Protein AF-0000000078217518 (afdb_homodimer)

Organism: Teladorsagia circumcincta (NCBI:txid45464)

Nearest PDB structures (foldseek):
  7doq-assembly2_D  TM=7.642E-01  e=2.774E-16  Legionella pneumophila
  5cdh-assembly1_B  TM=7.629E-01  e=3.971E-16  Legionella pneumophila
  5cdh-assembly3_E  TM=7.670E-01  e=1.236E-15  Legionella pneumophila
  3it3-assembly1_B  TM=7.556E-01  e=5.683E-16  Francisella tularensis subsp. holarctica LVS
  4arv-assembly2_B  TM=5.380E-01  e=5.133E-09  Yersinia kristensenii

Solvent-accessible surface area (backbone atoms only — not comparable to full-atom values): 31102 Å² total; per-residue (Å²): 128,84,74,72,66,41,81,60,36,36,37,38,41,28,22,26,28,39,51,30,31,82,86,29,65,92,43,71,69,46,38,63,72,37,63,49,34,65,48,24,50,36,72,68,8,47,49,46,14,30,50,48,9,41,53,49,16,60,68,38,24,74,75,58,78,34,68,46,75,56,39,69,55,31,47,47,41,37,26,20,64,50,58,32,17,31,22,20,42,42,31,14,50,22,44,33,34,49,55,44,96,86,66,40,72,43,50,58,50,58,44,30,37,55,66,96,71,29,59,48,38,36,52,49,70,75,37,65,71,53,43,51,50,52,30,53,74,70,67,48,83,65,93,76,72,50,70,67,55,53,50,52,51,51,49,52,52,51,28,59,74,68,65,53,81,58,58,43,79,89,36,54,79,42,37,60,33,48,49,54,36,45,74,71,68,43,91,68,62,80,76,65,36,73,69,25,48,53,54,30,50,51,50,52,29,50,48,45,26,59,68,11,17,29,80,98,42,61,34,70,78,44,19,43,50,21,24,39,49,34,53,50,48,53,54,50,51,48,54,33,46,76,66,64,64,51,69,66,49,34,37,39,35,36,17,22,42,53,37,24,52,51,17,44,32,45,75,70,73,44,42,80,80,69,29,44,98,69,66,41,68,51,68,44,36,69,48,70,44,35,32,31,37,42,97,89,42,76,50,78,82,126,84,73,72,65,42,80,60,36,36,39,38,41,27,22,26,30,40,51,30,31,81,86,30,64,91,45,71,68,47,38,62,73,35,64,51,33,64,48,25,50,34,72,67,6,46,50,46,15,31,51,48,9,42,52,49,16,59,68,37,24,74,74,58,77,35,67,46,75,57,37,69,56,31,48,46,40,36,27,19,64,49,56,31,16,30,20,19,43,41,30,14,50,22,45,32,35,49,53,43,95,88,66,39,71,44,49,58,50,57,44,29,36,54,66,94,73,29,60,50,38,36,52,51,71,74,38,64,71,52,44,51,50,52,31,53,74,70,68,48,81,63,92,74,70,49,69,66,55,52,50,52,52,50,50,50,52,52,28,60,75,68,64,53,81,60,60,44,80,91,36,53,79,43,37,61,32,50,49,55,35,44,74,72,70,44,90,68,63,82,76,64,37,72,69,24,47,53,53,32,50,50,51,52,27,50,48,45,26,57,67,11,17,28,79,97,42,60,33,70,78,43,19,43,50,22,23,40,48,34,53,49,49,53,52,50,51,47,54,32,46,77,66,64,65,53,67,67,49,36,37,39,36,38,19,22,42,52,39,25,53,50,15,43,30,46,75,69,71,40,39,78,81,66,30,46,96,67,64,41,69,50,66,43,36,67,48,70,43,36,31,32,36,42,97,88,41,76,48,79,83

Structure (mmCIF, N/CA/C/O backbone):
data_AF-0000000078217518-model_v1
#
loop_
_entity.id
_entity.type
_entity.pdbx_description
1 polymer 'acid phosphatase'
#
loop_
_atom_site.group_PDB
_atom_site.id
_atom_site.type_symbol
_atom_site.label_atom_id
_atom_site.label_alt_id
_atom_site.label_comp_id
_atom_site.label_asym_id
_atom_site.label_entity_id
_atom_site.label_seq_id
_atom_site.pdbx_PDB_ins_code
_atom_site.Cartn_x
_atom_site.Cartn_y
_atom_site.Cartn_z
_atom_site.occupancy
_atom_site.B_iso_or_equiv
_atom_site.auth_seq_id
_atom_site.auth_comp_id
_atom_site.auth_asym_id
_atom_site.auth_atom_id
_atom_site.pdbx_PDB_model_num
ATOM 1 N N . MET A 1 1 ? 42.969 12.906 -8.406 1 27.66 1 MET A N 1
ATOM 2 C CA . MET A 1 1 ? 42.375 11.57 -8.469 1 27.66 1 MET A CA 1
ATOM 3 C C . MET A 1 1 ? 40.906 11.609 -8.047 1 27.66 1 MET A C 1
ATOM 5 O O . MET A 1 1 ? 40.594 11.938 -6.902 1 27.66 1 MET A O 1
ATOM 9 N N . ASP A 1 2 ? 40.031 12.125 -8.75 1 40.97 2 ASP A N 1
ATOM 10 C CA . ASP A 1 2 ? 38.594 12.297 -8.531 1 40.97 2 ASP A CA 1
ATOM 11 C C . ASP A 1 2 ? 37.969 11.023 -7.957 1 40.97 2 ASP A C 1
ATOM 13 O O . ASP A 1 2 ? 37.938 9.984 -8.617 1 40.97 2 ASP A O 1
ATOM 17 N N . MET A 1 3 ? 38.25 10.656 -6.734 1 46.31 3 MET A N 1
ATOM 18 C CA . MET A 1 3 ? 37.906 9.422 -6.027 1 46.31 3 MET A CA 1
ATOM 19 C C . MET A 1 3 ? 36.469 9 -6.309 1 46.31 3 MET A C 1
ATOM 21 O O . MET A 1 3 ? 35.531 9.789 -6.137 1 46.31 3 MET A O 1
ATOM 25 N N . CYS A 1 4 ? 36.312 8.117 -7.262 1 56.12 4 CYS A N 1
ATOM 26 C CA . CYS A 1 4 ? 35.062 7.605 -7.828 1 56.12 4 CYS A CA 1
ATOM 27 C C . CYS A 1 4 ? 34.094 7.156 -6.73 1 56.12 4 CYS A C 1
ATOM 29 O O . CYS A 1 4 ? 34.375 6.168 -6.039 1 56.12 4 CYS A O 1
ATOM 31 N N . ARG A 1 5 ? 33.344 8.023 -6.043 1 75.06 5 ARG A N 1
ATOM 32 C CA . ARG A 1 5 ? 32.312 7.723 -5.039 1 75.06 5 ARG A CA 1
ATOM 33 C C . ARG A 1 5 ? 31.062 7.164 -5.688 1 75.06 5 ARG A C 1
ATOM 35 O O . ARG A 1 5 ? 30.656 7.621 -6.758 1 75.06 5 ARG A O 1
ATOM 42 N N . VAL A 1 6 ? 30.844 5.906 -5.266 1 79.88 6 VAL A N 1
ATOM 43 C CA . VAL A 1 6 ? 29.625 5.293 -5.789 1 79.88 6 VAL A CA 1
ATOM 44 C C . VAL A 1 6 ? 28.578 5.184 -4.684 1 79.88 6 VAL A C 1
ATOM 46 O O . VAL A 1 6 ? 28.891 4.777 -3.562 1 79.88 6 VAL A O 1
ATOM 49 N N . ALA A 1 7 ? 27.391 5.637 -4.996 1 84.25 7 ALA A N 1
ATOM 50 C CA . ALA A 1 7 ? 26.297 5.445 -4.055 1 84.25 7 ALA A CA 1
ATOM 51 C C . ALA A 1 7 ? 25.906 3.971 -3.955 1 84.25 7 ALA A C 1
ATOM 53 O O . ALA A 1 7 ? 25.812 3.279 -4.973 1 84.25 7 ALA A O 1
ATOM 54 N N . VAL A 1 8 ? 25.75 3.52 -2.717 1 86.38 8 VAL A N 1
ATOM 55 C CA . VAL A 1 8 ? 25.453 2.1 -2.553 1 86.38 8 VAL A CA 1
ATOM 56 C C . VAL A 1 8 ? 24.047 1.929 -1.998 1 86.38 8 VAL A C 1
ATOM 58 O O . VAL A 1 8 ? 23.359 0.945 -2.303 1 86.38 8 VAL A O 1
ATOM 61 N N . LEU A 1 9 ? 23.656 2.834 -1.181 1 92.06 9 LEU A N 1
ATOM 62 C CA . LEU A 1 9 ? 22.359 2.75 -0.507 1 92.06 9 LEU A CA 1
ATOM 63 C C . LEU A 1 9 ? 21.828 4.141 -0.17 1 92.06 9 LEU A C 1
ATOM 65 O O . LEU A 1 9 ? 22.594 5.008 0.274 1 92.06 9 LEU A O 1
ATOM 69 N N . THR A 1 10 ? 20.625 4.336 -0.469 1 94.44 10 THR A N 1
ATOM 70 C CA . THR A 1 10 ? 20.031 5.633 -0.173 1 94.44 10 THR A CA 1
ATOM 71 C C . THR A 1 10 ? 18.688 5.465 0.556 1 94.44 10 THR A C 1
ATOM 73 O O . THR A 1 10 ? 17.938 4.527 0.28 1 94.44 10 THR A O 1
ATOM 76 N N . TYR A 1 11 ? 18.422 6.363 1.507 1 95.31 11 TYR A N 1
ATOM 77 C CA . TYR A 1 11 ? 17.156 6.453 2.236 1 95.31 11 TYR A CA 1
ATOM 78 C C . TYR A 1 11 ? 16.484 7.801 1.994 1 95.31 11 TYR A C 1
ATOM 80 O O . TYR A 1 11 ? 17.125 8.852 2.092 1 95.31 11 TYR A O 1
ATOM 88 N N . GLN A 1 12 ? 15.266 7.742 1.645 1 97.56 12 GLN A N 1
ATOM 89 C CA . GLN A 1 12 ? 14.445 8.938 1.497 1 97.56 12 GLN A CA 1
ATOM 90 C C . GLN A 1 12 ? 13.32 8.969 2.531 1 97.56 12 GLN A C 1
ATOM 92 O O . GLN A 1 12 ? 12.539 8.016 2.633 1 97.56 12 GLN A O 1
ATOM 97 N N . VAL A 1 13 ? 13.25 10.008 3.289 1 97.81 13 VAL A N 1
ATOM 98 C CA . VAL A 1 13 ? 12.148 10.234 4.223 1 97.81 13 VAL A CA 1
ATOM 99 C C . VAL A 1 13 ? 11.406 11.508 3.842 1 97.81 13 VAL A C 1
ATOM 101 O O . VAL A 1 13 ? 12 12.586 3.779 1 97.81 13 VAL A O 1
ATOM 104 N N . PHE A 1 14 ? 10.102 11.359 3.592 1 98.31 14 PHE A N 1
ATOM 105 C CA . PHE A 1 14 ? 9.453 12.586 3.131 1 98.31 14 PHE A CA 1
ATOM 106 C C . PHE A 1 14 ? 8.07 12.727 3.75 1 98.31 14 PHE A C 1
ATOM 108 O O . PHE A 1 14 ? 7.434 11.727 4.094 1 98.31 14 PHE A O 1
ATOM 115 N N . ARG A 1 15 ? 7.652 13.961 3.879 1 97.75 15 ARG A N 1
ATOM 116 C CA . ARG A 1 15 ? 6.332 14.336 4.379 1 97.75 15 ARG A CA 1
ATOM 117 C C . ARG A 1 15 ? 5.273 14.18 3.293 1 97.75 15 ARG A C 1
ATOM 119 O O . ARG A 1 15 ? 5.57 14.312 2.104 1 97.75 15 ARG A O 1
ATOM 126 N N . HIS A 1 16 ? 4.078 13.914 3.652 1 98.69 16 HIS A N 1
ATOM 127 C CA . HIS A 1 16 ? 2.965 13.875 2.715 1 98.69 16 HIS A CA 1
ATOM 128 C C . HIS A 1 16 ? 2.76 15.227 2.045 1 98.69 16 HIS A C 1
ATOM 130 O O . HIS A 1 16 ? 3.305 16.234 2.498 1 98.69 16 HIS A O 1
ATOM 136 N N . GLY A 1 17 ? 1.939 15.219 0.974 1 98.06 17 GLY A N 1
ATOM 137 C CA . GLY A 1 17 ? 1.595 16.438 0.261 1 98.06 17 GLY A CA 1
ATOM 138 C C . GLY A 1 17 ? 0.484 17.234 0.929 1 98.06 17 GLY A C 1
ATOM 139 O O . GLY A 1 17 ? 0.028 16.875 2.016 1 98.06 17 GLY A O 1
ATOM 140 N N . ASP A 1 18 ? 0.066 18.219 0.215 1 97.88 18 ASP A N 1
ATOM 141 C CA . ASP A 1 18 ? -1.007 19.094 0.677 1 97.88 18 ASP A CA 1
ATOM 142 C C . ASP A 1 18 ? -2.252 18.297 1.046 1 97.88 18 ASP A C 1
ATOM 144 O O . ASP A 1 18 ? -2.57 17.297 0.391 1 97.88 18 ASP A O 1
ATOM 148 N N . ARG A 1 19 ? -2.873 18.766 2.094 1 98.19 19 ARG A N 1
ATOM 149 C CA . ARG A 1 19 ? -4.031 18.047 2.609 1 98.19 19 ARG A CA 1
ATOM 150 C C . ARG A 1 19 ? -5.113 19 3.088 1 98.19 19 ARG A C 1
ATOM 152 O O . ARG A 1 19 ? -4.855 20.203 3.266 1 98.19 19 ARG A O 1
ATOM 159 N N . ALA A 1 20 ? -6.289 18.453 3.305 1 98.06 20 ALA A N 1
ATOM 160 C CA . ALA A 1 20 ? -7.398 19.219 3.873 1 98.06 20 ALA A CA 1
ATOM 161 C C . ALA A 1 20 ? -7.156 19.516 5.348 1 98.06 20 ALA A C 1
ATOM 163 O O . ALA A 1 20 ? -6.379 18.828 6.012 1 98.06 20 ALA A O 1
ATOM 164 N N . PRO A 1 21 ? -7.844 20.578 5.852 1 96.94 21 PRO A N 1
ATOM 165 C CA . PRO A 1 21 ? -7.664 20.969 7.25 1 96.94 21 PRO A CA 1
ATOM 166 C C . PRO A 1 21 ? -8.039 19.859 8.227 1 96.94 21 PRO A C 1
ATOM 168 O O . PRO A 1 21 ? -8.992 19.109 7.984 1 96.94 21 PRO A O 1
ATOM 171 N N . MET A 1 22 ? -7.289 19.828 9.312 1 92.75 22 MET A N 1
ATOM 172 C CA . MET A 1 22 ? -7.531 18.812 10.336 1 92.75 22 MET A CA 1
ATOM 173 C C . MET A 1 22 ? -8.914 18.984 10.953 1 92.75 22 MET A C 1
ATOM 175 O O . MET A 1 22 ? -9.578 18 11.273 1 92.75 22 MET A O 1
ATOM 179 N N . ALA A 1 23 ? -9.336 20.219 11.109 1 89.81 23 ALA A N 1
ATOM 180 C CA . ALA A 1 23 ? -10.617 20.5 11.75 1 89.81 23 ALA A CA 1
ATOM 181 C C . ALA A 1 23 ? -11.75 20.547 10.727 1 89.81 23 ALA A C 1
ATOM 183 O O . ALA A 1 23 ? -12.906 20.781 11.086 1 89.81 23 ALA A O 1
ATOM 184 N N . GLY A 1 24 ? -11.414 20.375 9.523 1 92.69 24 GLY A N 1
ATOM 185 C CA . GLY A 1 24 ? -12.438 20.453 8.492 1 92.69 24 GLY A CA 1
ATOM 186 C C . GLY A 1 24 ? -12.5 21.812 7.82 1 92.69 24 GLY A C 1
ATOM 187 O O . GLY A 1 24 ? -11.773 22.734 8.195 1 92.69 24 GLY A O 1
ATOM 188 N N . SER A 1 25 ? -13.375 21.922 6.875 1 94.88 25 SER A N 1
ATOM 189 C CA . SER A 1 25 ? -13.539 23.125 6.086 1 94.88 25 SER A CA 1
ATOM 190 C C . SER A 1 25 ? -14.43 24.141 6.801 1 94.88 25 SER A C 1
ATOM 192 O O . SER A 1 25 ? -15.281 23.766 7.609 1 94.88 25 SER A O 1
ATOM 194 N N . THR A 1 26 ? -14.234 25.406 6.465 1 95.69 26 THR A N 1
ATOM 195 C CA . THR A 1 26 ? -14.969 26.438 7.168 1 95.69 26 THR A CA 1
ATOM 196 C C . THR A 1 26 ? -16.141 26.938 6.324 1 95.69 26 THR A C 1
ATOM 198 O O . THR A 1 26 ? -16.953 27.75 6.789 1 95.69 26 THR A O 1
ATOM 201 N N . SER A 1 27 ? -16.203 26.469 5.078 1 95.38 27 SER A N 1
ATOM 202 C CA . SER A 1 27 ? -17.281 26.891 4.18 1 95.38 27 SER A CA 1
ATOM 203 C C . SER A 1 27 ? -17.656 25.781 3.203 1 95.38 27 SER A C 1
ATOM 205 O O . SER A 1 27 ? -16.938 24.797 3.068 1 95.38 27 SER A O 1
ATOM 207 N N . ARG A 1 28 ? -18.766 25.938 2.576 1 94 28 ARG A N 1
ATOM 208 C CA . ARG A 1 28 ? -19.234 24.969 1.58 1 94 28 ARG A CA 1
ATOM 209 C C . ARG A 1 28 ? -18.297 24.938 0.377 1 94 28 ARG A C 1
ATOM 211 O O . ARG A 1 28 ? -18.062 23.859 -0.195 1 94 28 ARG A O 1
ATOM 218 N N . GLU A 1 29 ? -17.859 26.125 0.013 1 95.56 29 GLU A N 1
ATOM 219 C CA . GLU A 1 29 ? -16.906 26.219 -1.085 1 95.56 29 GLU A CA 1
ATOM 220 C C . GLU A 1 29 ? -15.641 25.406 -0.776 1 95.56 29 GLU A C 1
ATOM 222 O O . GLU A 1 29 ? -15.148 24.656 -1.626 1 95.56 29 GLU A O 1
ATOM 227 N N . SER A 1 30 ? -15.164 25.594 0.39 1 96.44 30 SER A N 1
ATOM 228 C CA . SER A 1 30 ? -13.977 24.844 0.814 1 96.44 30 SER A CA 1
ATOM 229 C C . SER A 1 30 ? -14.25 23.344 0.86 1 96.44 30 SER A C 1
ATOM 231 O O . SER A 1 30 ? -13.375 22.547 0.53 1 96.44 30 SER A O 1
ATOM 233 N N . GLU A 1 31 ? -15.406 22.953 1.266 1 95.94 31 GLU A N 1
ATOM 234 C CA . GLU A 1 31 ? -15.781 21.547 1.301 1 95.94 31 GLU A CA 1
ATOM 235 C C . GLU A 1 31 ? -15.719 20.922 -0.092 1 95.94 31 GLU A C 1
ATOM 237 O O . GLU A 1 31 ? -15.328 19.766 -0.244 1 95.94 31 GLU A O 1
ATOM 242 N N . SER A 1 32 ? -16.109 21.703 -1.065 1 95.44 32 SER A N 1
ATOM 243 C CA . SER A 1 32 ? -16.078 21.234 -2.447 1 95.44 32 SER A CA 1
ATOM 244 C C . SER A 1 32 ? -14.641 21.062 -2.939 1 95.44 32 SER A C 1
ATOM 246 O O . SER A 1 32 ? -14.344 20.141 -3.693 1 95.44 32 SER A O 1
ATOM 248 N N . TYR A 1 33 ? -13.797 22.031 -2.533 1 96 33 TYR A N 1
ATOM 249 C CA . TYR A 1 33 ? -12.391 21.938 -2.898 1 96 33 TYR A CA 1
ATOM 250 C C . TYR A 1 33 ? -11.727 20.734 -2.229 1 96 33 TYR A C 1
ATOM 252 O O . TYR A 1 33 ? -10.984 20 -2.869 1 96 33 TYR A O 1
ATOM 260 N N . TYR A 1 34 ? -12.07 20.516 -0.99 1 97.5 34 TYR A N 1
ATOM 261 C CA . TYR A 1 34 ? -11.539 19.406 -0.209 1 97.5 34 TYR A CA 1
ATOM 262 C C . TYR A 1 34 ? -12.5 18.219 -0.215 1 97.5 34 TYR A C 1
ATOM 264 O O . TYR A 1 34 ? -12.852 17.703 0.843 1 97.5 34 TYR A O 1
ATOM 272 N N . PHE A 1 35 ? -12.852 17.719 -1.354 1 95.44 35 PHE A N 1
ATOM 273 C CA . PHE A 1 35 ? -13.969 16.797 -1.528 1 95.44 35 PHE A CA 1
ATOM 274 C C . PHE A 1 35 ? -13.617 15.422 -0.969 1 95.44 35 PHE A C 1
ATOM 276 O O . PHE A 1 35 ? -14.508 14.633 -0.667 1 95.44 35 PHE A O 1
ATOM 283 N N . ARG A 1 36 ? -12.336 15.109 -0.792 1 95.94 36 ARG A N 1
ATOM 284 C CA . ARG A 1 36 ? -11.969 13.797 -0.275 1 95.94 36 ARG A CA 1
ATOM 285 C C . ARG A 1 36 ? -12.188 13.719 1.232 1 95.94 36 ARG A C 1
ATOM 287 O O . ARG A 1 36 ? -12.141 12.641 1.818 1 95.94 36 ARG A O 1
ATOM 294 N N . GLY A 1 37 ? -12.32 14.953 1.842 1 95.38 37 GLY A N 1
ATOM 295 C CA . GLY A 1 37 ? -12.656 14.953 3.258 1 95.38 37 GLY A CA 1
ATOM 296 C C . GLY A 1 37 ? -11.531 15.477 4.133 1 95.38 37 GLY A C 1
ATOM 297 O O . GLY A 1 37 ? -10.445 15.789 3.643 1 95.38 37 GLY A O 1
ATOM 298 N N . LYS A 1 38 ? -11.797 15.477 5.398 1 95.44 38 LYS A N 1
ATOM 299 C CA . LYS A 1 38 ? -10.898 16.016 6.418 1 95.44 38 LYS A CA 1
ATOM 300 C C . LYS A 1 38 ? -9.555 15.289 6.398 1 95.44 38 LYS A C 1
ATOM 302 O O . LYS A 1 38 ? -9.508 14.062 6.352 1 95.44 38 LYS A O 1
ATOM 307 N N . GLU A 1 39 ? -8.422 16.047 6.359 1 96.81 39 GLU A N 1
ATOM 308 C CA . GLU A 1 39 ? -7.047 15.586 6.504 1 96.81 39 GLU A CA 1
ATOM 309 C C . GLU A 1 39 ? -6.582 14.828 5.262 1 96.81 39 GLU A C 1
ATOM 311 O O . GLU A 1 39 ? -5.438 14.383 5.191 1 96.81 39 GLU A O 1
ATOM 316 N N . GLN A 1 40 ? -7.438 14.742 4.262 1 97.69 40 GLN A N 1
ATOM 317 C CA . GLN A 1 40 ? -7.109 13.938 3.09 1 97.69 40 GLN A CA 1
ATOM 318 C C . GLN A 1 40 ? -6.281 14.734 2.086 1 97.69 40 GLN A C 1
ATOM 320 O O . GLN A 1 40 ? -6.402 15.961 2.01 1 97.69 40 GLN A O 1
ATOM 325 N N . LEU A 1 41 ? -5.484 14.008 1.356 1 97.75 41 LEU A N 1
ATOM 326 C CA . LEU A 1 41 ? -4.633 14.602 0.33 1 97.75 41 LEU A CA 1
ATOM 327 C C . LEU A 1 41 ? -5.469 15.336 -0.71 1 97.75 41 LEU A C 1
ATOM 329 O O . LEU A 1 41 ? -6.512 14.844 -1.139 1 97.75 41 LEU A O 1
ATOM 333 N N . THR A 1 42 ? -5.016 16.469 -1.109 1 96.56 42 THR A N 1
ATOM 334 C CA . THR A 1 42 ? -5.68 17.234 -2.156 1 96.56 42 THR A CA 1
ATOM 335 C C . THR A 1 42 ? -5.066 16.938 -3.52 1 96.56 42 THR A C 1
ATOM 337 O O . THR A 1 42 ? -4.062 16.234 -3.613 1 96.56 42 THR A O 1
ATOM 340 N N . ASP A 1 43 ? -5.691 17.484 -4.598 1 94.94 43 ASP A N 1
ATOM 341 C CA . ASP A 1 43 ? -5.09 17.359 -5.918 1 94.94 43 ASP A CA 1
ATOM 342 C C . ASP A 1 43 ? -3.748 18.078 -5.98 1 94.94 43 ASP A C 1
ATOM 344 O O . ASP A 1 43 ? -2.814 17.625 -6.645 1 94.94 43 ASP A O 1
ATOM 348 N N . LYS A 1 44 ? -3.719 19.219 -5.293 1 95.81 44 LYS A N 1
ATOM 349 C CA . LYS A 1 44 ? -2.441 19.906 -5.172 1 95.81 44 LYS A CA 1
ATOM 350 C C . LYS A 1 44 ? -1.394 19.016 -4.504 1 95.81 44 LYS A C 1
ATOM 352 O O . LYS A 1 44 ? -0.233 19 -4.918 1 95.81 44 LYS A O 1
ATOM 357 N N . GLY A 1 45 ? -1.805 18.312 -3.451 1 97.19 45 GLY A N 1
ATOM 358 C CA . GLY A 1 45 ? -0.913 17.375 -2.783 1 97.19 45 GLY A CA 1
ATOM 359 C C . GLY A 1 45 ? -0.426 16.266 -3.691 1 97.19 45 GLY A C 1
ATOM 360 O O . GLY A 1 45 ? 0.738 15.867 -3.621 1 97.19 45 GLY A O 1
ATOM 361 N N . LEU A 1 46 ? -1.292 15.781 -4.504 1 97.06 46 LEU A N 1
ATOM 362 C CA . LEU A 1 46 ? -0.912 14.758 -5.469 1 97.06 46 LEU A CA 1
ATOM 363 C C . LEU A 1 46 ? 0.112 15.297 -6.461 1 97.06 46 LEU A C 1
ATOM 365 O O . LEU A 1 46 ? 1.064 14.594 -6.82 1 97.06 46 LEU A O 1
ATOM 369 N N . GLN A 1 47 ? -0.09 16.484 -6.891 1 96.5 47 GLN A N 1
ATOM 370 C CA . GLN A 1 47 ? 0.854 17.109 -7.809 1 96.5 47 GLN A CA 1
ATOM 371 C C . GLN A 1 47 ? 2.217 17.297 -7.152 1 96.5 47 GLN A C 1
ATOM 373 O O . GLN A 1 47 ? 3.254 17.094 -7.785 1 96.5 47 GLN A O 1
ATOM 378 N N . GLN A 1 48 ? 2.18 17.734 -5.934 1 97.25 48 GLN A N 1
ATOM 379 C CA . GLN A 1 48 ? 3.422 17.875 -5.184 1 97.25 48 GLN A CA 1
ATOM 380 C C . GLN A 1 48 ? 4.16 16.547 -5.078 1 97.25 48 GLN A C 1
ATOM 382 O O . GLN A 1 48 ? 5.379 16.5 -5.242 1 97.25 48 GLN A O 1
ATOM 387 N N . ALA A 1 49 ? 3.41 15.531 -4.816 1 97.88 49 ALA A N 1
ATOM 388 C CA . ALA A 1 49 ? 3.988 14.195 -4.727 1 97.88 49 ALA A CA 1
ATOM 389 C C . ALA A 1 49 ? 4.602 13.773 -6.059 1 97.88 49 ALA A C 1
ATOM 391 O O . ALA A 1 49 ? 5.695 13.195 -6.094 1 97.88 49 ALA A O 1
ATOM 392 N N . TYR A 1 50 ? 3.91 14.031 -7.102 1 96.94 50 TYR A N 1
ATOM 393 C CA . TYR A 1 50 ? 4.406 13.734 -8.445 1 96.94 50 TYR A CA 1
ATOM 394 C C . TYR A 1 50 ? 5.723 14.461 -8.703 1 96.94 50 TYR A C 1
ATOM 396 O O . TYR A 1 50 ? 6.676 13.859 -9.219 1 96.94 50 TYR A O 1
ATOM 404 N N . GLN A 1 51 ? 5.781 15.703 -8.336 1 97.88 51 GLN A N 1
ATOM 405 C CA . GLN A 1 51 ? 7 16.484 -8.523 1 97.88 51 GLN A CA 1
ATOM 406 C C . GLN A 1 51 ? 8.141 15.922 -7.68 1 97.88 51 GLN A C 1
ATOM 408 O O . GLN A 1 51 ? 9.297 15.898 -8.125 1 97.88 51 GLN A O 1
ATOM 413 N N . LEU A 1 52 ? 7.812 15.555 -6.492 1 98.31 52 LEU A N 1
ATOM 414 C CA . LEU A 1 52 ? 8.812 14.883 -5.676 1 98.31 52 LEU A CA 1
ATOM 415 C C . LEU A 1 52 ? 9.352 13.641 -6.383 1 98.31 52 LEU A C 1
ATOM 417 O O . LEU A 1 52 ? 10.562 13.422 -6.422 1 98.31 52 LEU A O 1
ATOM 421 N N . GLY A 1 53 ? 8.445 12.836 -6.934 1 98.25 53 GLY A N 1
ATOM 422 C CA . GLY A 1 53 ? 8.844 11.656 -7.684 1 98.25 53 GLY A CA 1
ATOM 423 C C . GLY A 1 53 ? 9.773 11.977 -8.844 1 98.25 53 GLY A C 1
ATOM 424 O O . GLY A 1 53 ? 10.773 11.281 -9.055 1 98.25 53 GLY A O 1
ATOM 425 N N . LEU A 1 54 ? 9.508 13.016 -9.562 1 98 54 LEU A N 1
ATOM 426 C CA . LEU A 1 54 ? 10.352 13.422 -10.68 1 98 54 LEU A CA 1
ATOM 427 C C . LEU A 1 54 ? 11.734 13.836 -10.195 1 98 54 LEU A C 1
ATOM 429 O O . LEU A 1 54 ? 12.742 13.555 -10.844 1 98 54 LEU A O 1
ATOM 433 N N . SER A 1 55 ? 11.719 14.555 -9.094 1 98.31 55 SER A N 1
ATOM 434 C CA . SER A 1 55 ? 13 14.953 -8.508 1 98.31 55 SER A CA 1
ATOM 435 C C . SER A 1 55 ? 13.828 13.734 -8.117 1 98.31 55 SER A C 1
ATOM 437 O O . SER A 1 55 ? 15.031 13.688 -8.367 1 98.31 55 SER A O 1
ATOM 439 N N . LEU A 1 56 ? 13.203 12.781 -7.508 1 98.31 56 LEU A N 1
ATOM 440 C CA . LEU A 1 56 ? 13.883 11.547 -7.125 1 98.31 56 LEU A CA 1
ATOM 441 C C . LEU A 1 56 ? 14.359 10.781 -8.352 1 98.31 56 LEU A C 1
ATOM 443 O O . LEU A 1 56 ? 15.422 10.164 -8.336 1 98.31 56 LEU A O 1
ATOM 447 N N . ARG A 1 57 ? 13.547 10.75 -9.406 1 98.44 57 ARG A N 1
ATOM 448 C CA . ARG A 1 57 ? 13.945 10.133 -10.672 1 98.44 57 ARG A CA 1
ATOM 449 C C . ARG A 1 57 ? 15.242 10.742 -11.195 1 98.44 57 ARG A C 1
ATOM 451 O O . ARG A 1 57 ? 16.172 10.016 -11.539 1 98.44 57 ARG A O 1
ATOM 458 N N . ARG A 1 58 ? 15.305 12.023 -11.266 1 98.12 58 ARG A N 1
ATOM 459 C CA . ARG A 1 58 ? 16.484 12.719 -11.758 1 98.12 58 ARG A CA 1
ATOM 460 C C . ARG A 1 58 ? 17.719 12.375 -10.914 1 98.12 58 ARG A C 1
ATOM 462 O O . ARG A 1 58 ? 18.812 12.211 -11.453 1 98.12 58 ARG A O 1
ATOM 469 N N . ARG A 1 59 ? 17.484 12.203 -9.734 1 96.44 59 ARG A N 1
ATOM 470 C CA . ARG A 1 59 ? 18.609 12.031 -8.812 1 96.44 59 ARG A CA 1
ATOM 471 C C . ARG A 1 59 ? 19.078 10.578 -8.797 1 96.44 59 ARG A C 1
ATOM 473 O O . ARG A 1 59 ? 20.281 10.32 -8.68 1 96.44 59 ARG A O 1
ATOM 480 N N . TYR A 1 60 ? 18.125 9.633 -8.938 1 97.31 60 TYR A N 1
ATOM 481 C CA . TYR A 1 60 ? 18.531 8.266 -8.602 1 97.31 60 TYR A CA 1
ATOM 482 C C . TYR A 1 60 ? 18.266 7.32 -9.766 1 97.31 60 TYR A C 1
ATOM 484 O O . TYR A 1 60 ? 18.766 6.195 -9.789 1 97.31 60 TYR A O 1
ATOM 492 N N . VAL A 1 61 ? 17.422 7.656 -10.734 1 97.81 61 VAL A N 1
ATOM 493 C CA . VAL A 1 61 ? 17.062 6.75 -11.812 1 97.81 61 VAL A CA 1
ATOM 494 C C . VAL A 1 61 ? 17.797 7.148 -13.094 1 97.81 61 VAL A C 1
ATOM 496 O O . VAL A 1 61 ? 18.438 6.312 -13.734 1 97.81 61 VAL A O 1
ATOM 499 N N . ASP A 1 62 ? 17.844 8.375 -13.398 1 97.38 62 ASP A N 1
ATOM 500 C CA . ASP A 1 62 ? 18.375 8.875 -14.656 1 97.38 62 ASP A CA 1
ATOM 501 C C . ASP A 1 62 ? 19.891 8.648 -14.734 1 97.38 62 ASP A C 1
ATOM 503 O O . ASP A 1 62 ? 20.453 8.531 -15.828 1 97.38 62 ASP A O 1
ATOM 507 N N . ASN A 1 63 ? 20.547 8.562 -13.578 1 94.31 63 ASN A N 1
ATOM 508 C CA . ASN A 1 63 ? 22 8.375 -13.578 1 94.31 63 ASN A CA 1
ATOM 509 C C . ASN A 1 63 ? 22.359 6.895 -13.562 1 94.31 63 ASN A C 1
ATOM 511 O O . ASN A 1 63 ? 23.547 6.547 -13.516 1 94.31 63 ASN A O 1
ATOM 515 N N . GLY A 1 64 ? 21.375 6.082 -13.469 1 94.69 64 GLY A N 1
ATOM 516 C CA . GLY A 1 64 ? 21.609 4.652 -13.594 1 94.69 64 GLY A CA 1
ATOM 517 C C . GLY A 1 64 ? 21.766 3.955 -12.258 1 94.69 64 GLY A C 1
ATOM 518 O O . GLY A 1 64 ? 22.016 2.746 -12.203 1 94.69 64 GLY A O 1
ATOM 519 N N . PHE A 1 65 ? 21.672 4.711 -11.195 1 95.69 65 PHE A N 1
ATOM 520 C CA . PHE A 1 65 ? 21.75 4.086 -9.875 1 95.69 65 PHE A CA 1
ATOM 521 C C . PHE A 1 65 ? 20.656 3.043 -9.703 1 95.69 65 PHE A C 1
ATOM 523 O O . PHE A 1 65 ? 20.922 1.932 -9.234 1 95.69 65 PHE A O 1
ATOM 530 N N . LEU A 1 66 ? 19.469 3.4 -10.07 1 97.19 66 LEU A N 1
ATOM 531 C CA . LEU A 1 66 ? 18.328 2.49 -10.094 1 97.19 66 LEU A CA 1
ATOM 532 C C . LEU A 1 66 ? 17.891 2.197 -11.531 1 97.19 66 LEU A C 1
ATOM 534 O O . LEU A 1 66 ? 18.078 3.033 -12.422 1 97.19 66 LEU A O 1
ATOM 538 N N . ASP A 1 67 ? 17.344 0.999 -11.719 1 96.69 67 ASP A N 1
ATOM 539 C CA . ASP A 1 67 ? 16.766 0.667 -13.023 1 96.69 67 ASP A CA 1
ATOM 540 C C . ASP A 1 67 ? 15.516 1.496 -13.297 1 96.69 67 ASP A C 1
ATOM 542 O O . ASP A 1 67 ? 14.656 1.638 -12.422 1 96.69 67 ASP A O 1
ATOM 546 N N . ALA A 1 68 ? 15.398 2.006 -14.492 1 97.19 68 ALA A N 1
ATOM 547 C CA . ALA A 1 68 ? 14.297 2.9 -14.852 1 97.19 68 ALA A CA 1
ATOM 548 C C . ALA A 1 68 ? 12.977 2.143 -14.93 1 97.19 68 ALA A C 1
ATOM 550 O O . ALA A 1 68 ? 11.898 2.744 -14.836 1 97.19 68 ALA A O 1
ATOM 551 N N . ARG A 1 69 ? 12.961 0.834 -15.062 1 94.81 69 ARG A N 1
ATOM 552 C CA . ARG A 1 69 ? 11.758 0.027 -15.25 1 94.81 69 ARG A CA 1
ATOM 553 C C . ARG A 1 69 ? 11.203 -0.452 -13.914 1 94.81 69 ARG A C 1
ATOM 555 O O . ARG A 1 69 ? 10.273 -1.263 -13.875 1 94.81 69 ARG A O 1
ATOM 562 N N . PHE A 1 70 ? 11.672 0.01 -12.852 1 96.19 70 PHE A N 1
ATOM 563 C CA . PHE A 1 70 ? 11.32 -0.406 -11.5 1 96.19 70 PHE A CA 1
ATOM 564 C C . PHE A 1 70 ? 11.648 -1.878 -11.281 1 96.19 70 PHE A C 1
ATOM 566 O O . PHE A 1 70 ? 11.094 -2.75 -11.953 1 96.19 70 PHE A O 1
ATOM 573 N N . LEU A 1 71 ? 12.492 -2.178 -10.398 1 96.38 71 LEU A N 1
ATOM 574 C CA . LEU A 1 71 ? 12.82 -3.52 -9.938 1 96.38 71 LEU A CA 1
ATOM 575 C C . LEU A 1 71 ? 12.555 -3.66 -8.438 1 96.38 71 LEU A C 1
ATOM 577 O O . LEU A 1 71 ? 13.211 -3.016 -7.621 1 96.38 71 LEU A O 1
ATOM 581 N N . PRO A 1 72 ? 11.609 -4.543 -8.102 1 95.62 72 PRO A N 1
ATOM 582 C CA . PRO A 1 72 ? 11.297 -4.703 -6.684 1 95.62 72 PRO A CA 1
ATOM 583 C C . PRO A 1 72 ? 12.508 -5.133 -5.855 1 95.62 72 PRO A C 1
ATOM 585 O O . PRO A 1 72 ? 12.531 -4.926 -4.641 1 95.62 72 PRO A O 1
ATOM 588 N N . SER A 1 73 ? 13.484 -5.699 -6.461 1 94.44 73 SER A N 1
ATOM 589 C CA . SER A 1 73 ? 14.672 -6.16 -5.75 1 94.44 73 SER A CA 1
ATOM 590 C C . SER A 1 73 ? 15.555 -4.988 -5.34 1 94.44 73 SER A C 1
ATOM 592 O O . SER A 1 73 ? 16.453 -5.141 -4.5 1 94.44 73 SER A O 1
ATOM 594 N N . GLN A 1 74 ? 15.312 -3.809 -5.891 1 95.69 74 GLN A N 1
ATOM 595 C CA . GLN A 1 74 ? 16.203 -2.678 -5.645 1 95.69 74 GLN A CA 1
ATOM 596 C C . GLN A 1 74 ? 15.531 -1.631 -4.762 1 95.69 74 GLN A C 1
ATOM 598 O O . GLN A 1 74 ? 16.203 -0.799 -4.152 1 95.69 74 GLN A O 1
ATOM 603 N N . VAL A 1 75 ? 14.242 -1.652 -4.777 1 96.88 75 VAL A N 1
ATOM 604 C CA . VAL A 1 75 ? 13.516 -0.489 -4.281 1 96.88 75 VAL A CA 1
ATOM 605 C C . VAL A 1 75 ? 12.453 -0.933 -3.279 1 96.88 75 VAL A C 1
ATOM 607 O O . VAL A 1 75 ? 11.68 -1.853 -3.551 1 96.88 75 VAL A O 1
ATOM 610 N N . VAL A 1 76 ? 12.414 -0.251 -2.133 1 96.38 76 VAL A N 1
ATOM 611 C CA . VAL A 1 76 ? 11.383 -0.517 -1.138 1 96.38 76 VAL A CA 1
ATOM 612 C C . VAL A 1 76 ? 10.734 0.796 -0.7 1 96.38 76 VAL A C 1
ATOM 614 O O . VAL A 1 76 ? 11.43 1.723 -0.273 1 96.38 76 VAL A O 1
ATOM 617 N N . PHE A 1 77 ? 9.453 0.878 -0.824 1 98 77 PHE A N 1
ATOM 618 C CA . PHE A 1 77 ? 8.672 1.988 -0.288 1 98 77 PHE A CA 1
ATOM 619 C C . PHE A 1 77 ? 7.848 1.542 0.913 1 98 77 PHE A C 1
ATOM 621 O O . PHE A 1 77 ? 7.125 0.545 0.841 1 98 77 PHE A O 1
ATOM 628 N N . ARG A 1 78 ? 7.965 2.24 1.975 1 97.75 78 ARG A N 1
ATOM 629 C CA . ARG A 1 78 ? 7.125 2.082 3.158 1 97.75 78 ARG A CA 1
ATOM 630 C C . ARG A 1 78 ? 6.414 3.387 3.504 1 97.75 78 ARG A C 1
ATOM 632 O O . ARG A 1 78 ? 6.984 4.469 3.354 1 97.75 78 ARG A O 1
ATOM 639 N N . SER A 1 79 ? 5.191 3.266 3.961 1 98.5 79 SER A N 1
ATOM 640 C CA . SER A 1 79 ? 4.43 4.469 4.277 1 98.5 79 SER A CA 1
ATOM 641 C C . SER A 1 79 ? 3.666 4.312 5.586 1 98.5 79 SER A C 1
ATOM 643 O O . SER A 1 79 ? 3.262 3.205 5.945 1 98.5 79 SER A O 1
ATOM 645 N N . SER A 1 80 ? 3.545 5.504 6.266 1 98.44 80 SER A N 1
ATOM 646 C CA . SER A 1 80 ? 2.459 5.574 7.242 1 98.44 80 SER A CA 1
ATOM 647 C C . SER A 1 80 ? 1.14 5.113 6.633 1 98.44 80 SER A C 1
ATOM 649 O O . SER A 1 80 ? 0.835 5.434 5.48 1 98.44 80 SER A O 1
ATOM 651 N N . PRO A 1 81 ? 0.364 4.363 7.41 1 97.75 81 PRO A N 1
ATOM 652 C CA . PRO A 1 81 ? -0.896 3.859 6.859 1 97.75 81 PRO A CA 1
ATOM 653 C C . PRO A 1 81 ? -1.972 4.938 6.762 1 97.75 81 PRO A C 1
ATOM 655 O O . PRO A 1 81 ? -3.115 4.648 6.402 1 97.75 81 PRO A O 1
ATOM 658 N N . VAL A 1 82 ? -1.646 6.121 7.066 1 97.62 82 VAL A N 1
ATOM 659 C CA . VAL A 1 82 ? -2.578 7.227 6.875 1 97.62 82 VAL A CA 1
ATOM 660 C C . VAL A 1 82 ? -2.756 7.5 5.383 1 97.62 82 VAL A C 1
ATOM 662 O O . VAL A 1 82 ? -1.777 7.562 4.637 1 97.62 82 VAL A O 1
ATOM 665 N N . GLU A 1 83 ? -3.943 7.715 4.922 1 97.56 83 GLU A N 1
ATOM 666 C CA . GLU A 1 83 ? -4.289 7.758 3.504 1 97.56 83 GLU A CA 1
ATOM 667 C C . GLU A 1 83 ? -3.451 8.797 2.764 1 97.56 83 GLU A C 1
ATOM 669 O O . GLU A 1 83 ? -2.939 8.523 1.675 1 97.56 83 GLU A O 1
ATOM 674 N N . ARG A 1 84 ? -3.299 9.938 3.332 1 98.12 84 ARG A N 1
ATOM 675 C CA . ARG A 1 84 ? -2.58 11 2.639 1 98.12 84 ARG A CA 1
ATOM 676 C C . ARG A 1 84 ? -1.113 10.625 2.439 1 98.12 84 ARG A C 1
ATOM 678 O O . ARG A 1 84 ? -0.501 11.008 1.439 1 98.12 84 ARG A O 1
ATOM 685 N N . CYS A 1 85 ? -0.53 9.898 3.395 1 98.69 85 CYS A N 1
ATOM 686 C CA . CYS A 1 85 ? 0.851 9.453 3.25 1 98.69 85 CYS A CA 1
ATOM 687 C C . CYS A 1 85 ? 0.964 8.359 2.193 1 98.69 85 CYS A C 1
ATOM 689 O O . CYS A 1 85 ? 1.878 8.383 1.368 1 98.69 85 CYS A O 1
ATOM 691 N N . LEU A 1 86 ? 0.035 7.434 2.221 1 98.12 86 LEU A N 1
ATOM 692 C CA . LEU A 1 86 ? 0.016 6.344 1.25 1 98.12 86 LEU A CA 1
ATOM 693 C C . LEU A 1 86 ? -0.141 6.883 -0.168 1 98.12 86 LEU A C 1
ATOM 695 O O . LEU A 1 86 ? 0.582 6.469 -1.077 1 98.12 86 LEU A O 1
ATOM 699 N N . MET A 1 87 ? -1.04 7.785 -0.316 1 97.88 87 MET A N 1
ATOM 700 C CA . MET A 1 87 ? -1.282 8.383 -1.628 1 97.88 87 MET A CA 1
ATOM 701 C C . MET A 1 87 ? -0.054 9.141 -2.115 1 97.88 87 MET A C 1
ATOM 703 O O . MET A 1 87 ? 0.303 9.062 -3.291 1 97.88 87 MET A O 1
ATOM 707 N N . THR A 1 88 ? 0.552 9.836 -1.198 1 98.62 88 THR A N 1
ATOM 708 C CA . THR A 1 88 ? 1.763 10.578 -1.54 1 98.62 88 THR A CA 1
ATOM 709 C C . THR A 1 88 ? 2.865 9.625 -1.998 1 98.62 88 THR A C 1
ATOM 711 O O . THR A 1 88 ? 3.498 9.852 -3.031 1 98.62 88 THR A O 1
ATOM 714 N N . ALA A 1 89 ? 3.053 8.578 -1.234 1 98.69 89 ALA A N 1
ATOM 715 C CA . ALA A 1 89 ? 4.082 7.602 -1.581 1 98.69 89 ALA A CA 1
ATOM 716 C C . ALA A 1 89 ? 3.809 6.984 -2.949 1 98.69 89 ALA A C 1
ATOM 718 O O . ALA A 1 89 ? 4.723 6.852 -3.77 1 98.69 89 ALA A O 1
ATOM 719 N N . SER A 1 90 ? 2.59 6.602 -3.178 1 97.62 90 SER A N 1
ATOM 720 C CA . SER A 1 90 ? 2.217 5.957 -4.434 1 97.62 90 SER A CA 1
ATOM 721 C C . SER A 1 90 ? 2.436 6.887 -5.621 1 97.62 90 SER A C 1
ATOM 723 O O . SER A 1 90 ? 2.977 6.477 -6.648 1 97.62 90 SER A O 1
ATOM 725 N N . ALA A 1 91 ? 2.039 8.133 -5.48 1 96.94 91 ALA A N 1
ATOM 726 C CA . ALA A 1 91 ? 2.195 9.102 -6.562 1 96.94 91 ALA A CA 1
ATOM 727 C C . ALA A 1 91 ? 3.67 9.383 -6.836 1 96.94 91 ALA A C 1
ATOM 729 O O . ALA A 1 91 ? 4.094 9.43 -7.996 1 96.94 91 ALA A O 1
ATOM 730 N N . ALA A 1 92 ? 4.414 9.57 -5.789 1 98.31 92 ALA A N 1
ATOM 731 C CA . ALA A 1 92 ? 5.848 9.82 -5.949 1 98.31 92 ALA A CA 1
ATOM 732 C C . ALA A 1 92 ? 6.539 8.625 -6.605 1 98.31 92 ALA A C 1
ATOM 734 O O . ALA A 1 92 ? 7.316 8.797 -7.547 1 98.31 92 ALA A O 1
ATOM 735 N N . ALA A 1 93 ? 6.242 7.461 -6.098 1 98.12 93 ALA A N 1
ATOM 736 C CA . ALA A 1 93 ? 6.883 6.25 -6.602 1 98.12 93 ALA A CA 1
ATOM 737 C C . ALA A 1 93 ? 6.562 6.035 -8.078 1 98.12 93 ALA A C 1
ATOM 739 O O . ALA A 1 93 ? 7.441 5.676 -8.867 1 98.12 93 ALA A O 1
ATOM 740 N N . SER A 1 94 ? 5.352 6.191 -8.43 1 95.75 94 SER A N 1
ATOM 741 C CA . SER A 1 94 ? 4.938 5.996 -9.82 1 95.75 94 SER A CA 1
ATOM 742 C C . SER A 1 94 ? 5.648 6.973 -10.75 1 95.75 94 SER A C 1
ATOM 744 O O . SER A 1 94 ? 5.949 6.637 -11.898 1 95.75 94 SER A O 1
ATOM 746 N N . ALA A 1 95 ? 5.902 8.148 -10.312 1 96.75 95 ALA A N 1
ATOM 747 C CA . ALA A 1 95 ? 6.539 9.188 -11.125 1 96.75 95 ALA A CA 1
ATOM 748 C C . ALA A 1 95 ? 8.031 8.922 -11.273 1 96.75 95 ALA A C 1
ATOM 750 O O . ALA A 1 95 ? 8.672 9.453 -12.188 1 96.75 95 ALA A O 1
ATOM 751 N N . MET A 1 96 ? 8.609 8.148 -10.43 1 97.81 96 MET A N 1
ATOM 752 C CA . MET A 1 96 ? 10.047 7.906 -10.383 1 97.81 96 MET A CA 1
ATOM 753 C C . MET A 1 96 ? 10.492 7.02 -11.547 1 97.81 96 MET A C 1
ATOM 755 O O . MET A 1 96 ? 11.656 7.039 -11.938 1 97.81 96 MET A O 1
ATOM 759 N N . PHE A 1 97 ? 9.633 6.207 -12.062 1 97.56 97 PHE A N 1
ATOM 760 C CA . PHE A 1 97 ? 10.055 5.148 -12.969 1 97.56 97 PHE A CA 1
ATOM 761 C C . PHE A 1 97 ? 9.359 5.281 -14.32 1 97.56 97 PHE A C 1
ATOM 763 O O . PHE A 1 97 ? 8.461 6.102 -14.477 1 97.56 97 PHE A O 1
ATOM 770 N N . ASN A 1 98 ? 9.82 4.473 -15.305 1 94.12 98 ASN A N 1
ATOM 771 C CA . ASN A 1 98 ? 9.273 4.508 -16.656 1 94.12 98 ASN A CA 1
ATOM 772 C C . ASN A 1 98 ? 7.809 4.07 -16.672 1 94.12 98 ASN A C 1
ATOM 774 O O . ASN A 1 98 ? 7.414 3.18 -15.93 1 94.12 98 ASN A O 1
ATOM 778 N N . LEU A 1 99 ? 7.09 4.668 -17.547 1 91.94 99 LEU A N 1
ATOM 779 C CA . LEU A 1 99 ? 5.746 4.195 -17.859 1 91.94 99 LEU A CA 1
ATOM 780 C C . LEU A 1 99 ? 5.789 2.822 -18.516 1 91.94 99 LEU A C 1
ATOM 782 O O . LEU A 1 99 ? 6.832 2.406 -19.031 1 91.94 99 LEU A O 1
ATOM 786 N N . THR A 1 100 ? 4.711 2.098 -18.406 1 88.81 100 THR A N 1
ATOM 787 C CA . THR A 1 100 ? 4.586 0.848 -19.141 1 88.81 100 THR A CA 1
ATOM 788 C C . THR A 1 100 ? 4.57 1.109 -20.656 1 88.81 100 THR A C 1
ATOM 790 O O . THR A 1 100 ? 4.508 2.262 -21.078 1 88.81 100 THR A O 1
ATOM 793 N N . GLU A 1 101 ? 4.66 0.075 -21.391 1 85.06 101 GLU A N 1
ATOM 794 C CA . GLU A 1 101 ? 4.699 0.194 -22.844 1 85.06 101 GLU A CA 1
ATOM 795 C C . GLU A 1 101 ? 3.451 0.895 -23.375 1 85.06 101 GLU A C 1
ATOM 797 O O . GLU A 1 101 ? 3.516 1.616 -24.359 1 85.06 101 GLU A O 1
ATOM 802 N N . ASP A 1 102 ? 2.412 0.756 -22.625 1 84.56 102 ASP A N 1
ATOM 803 C CA . ASP A 1 102 ? 1.154 1.351 -23.062 1 84.56 102 ASP A CA 1
ATOM 804 C C . ASP A 1 102 ? 0.997 2.768 -22.531 1 84.56 102 ASP A C 1
ATOM 806 O O . ASP A 1 102 ? -0.078 3.363 -22.625 1 84.56 102 ASP A O 1
ATOM 810 N N . GLY A 1 103 ? 2.018 3.238 -21.875 1 86.38 103 GLY A N 1
ATOM 811 C CA . GLY A 1 103 ? 2.025 4.625 -21.438 1 86.38 103 GLY A CA 1
ATOM 812 C C . GLY A 1 103 ? 1.385 4.828 -20.078 1 86.38 103 GLY A C 1
ATOM 813 O O . GLY A 1 103 ? 0.969 5.941 -19.734 1 86.38 103 GLY A O 1
ATOM 814 N N . ARG A 1 104 ? 1.266 3.855 -19.297 1 87.88 104 ARG A N 1
ATOM 815 C CA . ARG A 1 104 ? 0.645 3.967 -17.984 1 87.88 104 ARG A CA 1
ATOM 816 C C . ARG A 1 104 ? 1.695 3.939 -16.875 1 87.88 104 ARG A C 1
ATOM 818 O O . ARG A 1 104 ? 2.754 3.326 -17.031 1 87.88 104 ARG A O 1
ATOM 825 N N . PRO A 1 105 ? 1.324 4.637 -15.805 1 89.62 105 PRO A N 1
ATOM 826 C CA . PRO A 1 105 ? 2.266 4.578 -14.688 1 89.62 105 PRO A CA 1
ATOM 827 C C . PRO A 1 105 ? 2.4 3.172 -14.102 1 89.62 105 PRO A C 1
ATOM 829 O O . PRO A 1 105 ? 1.43 2.41 -14.094 1 89.62 105 PRO A O 1
ATOM 832 N N . ILE A 1 106 ? 3.607 2.908 -13.688 1 91.56 106 ILE A N 1
ATOM 833 C CA . ILE A 1 106 ? 3.84 1.632 -13.023 1 91.56 106 ILE A CA 1
ATOM 834 C C . ILE A 1 106 ? 3.287 1.684 -11.602 1 91.56 106 ILE A C 1
ATOM 836 O O . ILE A 1 106 ? 3.338 2.727 -10.945 1 91.56 106 ILE A O 1
ATOM 840 N N . ALA A 1 107 ? 2.637 0.686 -11.172 1 92.38 107 ALA A N 1
ATOM 841 C CA . ALA A 1 107 ? 2.205 0.548 -9.789 1 92.38 107 ALA A CA 1
ATOM 842 C C . ALA A 1 107 ? 3.338 0.022 -8.906 1 92.38 107 ALA A C 1
ATOM 844 O O . ALA A 1 107 ? 3.664 -1.167 -8.953 1 92.38 107 ALA A O 1
ATOM 845 N N . VAL A 1 108 ? 3.93 0.912 -8.156 1 95.81 108 VAL A N 1
ATOM 846 C CA . VAL A 1 108 ? 4.996 0.502 -7.25 1 95.81 108 VAL A CA 1
ATOM 847 C C . VAL A 1 108 ? 4.402 0.037 -5.922 1 95.81 108 VAL A C 1
ATOM 849 O O . VAL A 1 108 ? 3.529 0.704 -5.359 1 95.81 108 VAL A O 1
ATOM 852 N N . PRO A 1 109 ? 4.812 -1.111 -5.445 1 96.94 109 PRO A N 1
ATOM 853 C CA . PRO A 1 109 ? 4.289 -1.571 -4.156 1 96.94 109 PRO A CA 1
ATOM 854 C C . PRO A 1 109 ? 4.68 -0.655 -2.998 1 96.94 109 PRO A C 1
ATOM 856 O O . PRO A 1 109 ? 5.859 -0.32 -2.842 1 96.94 109 PRO A O 1
ATOM 859 N N . ILE A 1 110 ? 3.693 -0.248 -2.256 1 98.19 110 ILE A N 1
ATOM 860 C CA . ILE A 1 110 ? 3.902 0.516 -1.03 1 98.19 110 ILE A CA 1
ATOM 861 C C . ILE A 1 110 ? 3.51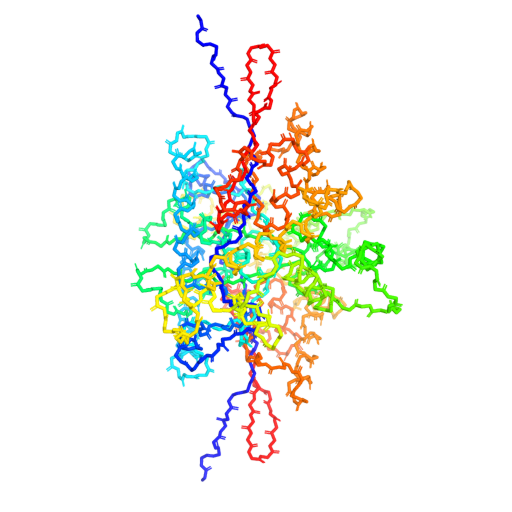2 -0.33 0.179 1 98.19 110 ILE A C 1
ATOM 863 O O . ILE A 1 110 ? 2.354 -0.731 0.317 1 98.19 110 ILE A O 1
ATOM 867 N N . PHE A 1 111 ? 4.438 -0.583 1.039 1 97.69 111 PHE A N 1
ATOM 868 C CA . PHE A 1 111 ? 4.156 -1.425 2.195 1 97.69 111 PHE A CA 1
ATOM 869 C C . PHE A 1 111 ? 3.74 -0.579 3.393 1 97.69 111 PHE A C 1
ATOM 871 O O . PHE A 1 111 ? 4.27 0.515 3.602 1 97.69 111 PHE A O 1
ATOM 878 N N . THR A 1 112 ? 2.822 -1.071 4.133 1 97.06 112 THR A N 1
ATOM 879 C CA . THR A 1 112 ? 2.393 -0.428 5.371 1 97.06 112 THR A CA 1
ATOM 880 C C . THR A 1 112 ? 2.217 -1.458 6.484 1 97.06 112 THR A C 1
ATOM 882 O O . THR A 1 112 ? 2.268 -2.664 6.234 1 97.06 112 THR A O 1
ATOM 885 N N . VAL A 1 113 ? 2.115 -0.983 7.676 1 95.56 113 VAL A N 1
ATOM 886 C CA . VAL A 1 113 ? 1.672 -1.753 8.836 1 95.56 113 VAL A CA 1
ATOM 887 C C . VAL A 1 113 ? 0.569 -0.993 9.57 1 95.56 113 VAL A C 1
ATOM 889 O O . VAL A 1 113 ? 0.435 0.223 9.414 1 95.56 113 VAL A O 1
ATOM 892 N N . PRO A 1 114 ? -0.274 -1.749 10.242 1 94.88 114 PRO A N 1
ATOM 893 C CA . PRO A 1 114 ? -1.328 -1.046 10.977 1 94.88 114 PRO A CA 1
ATOM 894 C C . PRO A 1 114 ? -0.785 0.076 11.859 1 94.88 114 PRO A C 1
ATOM 896 O O . PRO A 1 114 ? 0.291 -0.062 12.445 1 94.88 114 PRO A O 1
ATOM 899 N N . LYS A 1 115 ? -1.549 1.069 11.953 1 94.81 115 LYS A N 1
ATOM 900 C CA . LYS A 1 115 ? -1.13 2.293 12.625 1 94.81 115 LYS A CA 1
ATOM 901 C C . LYS A 1 115 ? -0.603 1.993 14.031 1 94.81 115 LYS A C 1
ATOM 903 O O . LYS A 1 115 ? 0.439 2.514 14.43 1 94.81 115 LYS A O 1
ATOM 908 N N . LYS A 1 116 ? -1.278 1.152 14.758 1 93.25 116 LYS A N 1
ATOM 909 C CA . LYS A 1 116 ? -0.936 0.854 16.141 1 93.25 116 LYS A CA 1
ATOM 910 C C . LYS A 1 116 ? 0.412 0.144 16.234 1 93.25 116 LYS A C 1
ATOM 912 O O . LYS A 1 116 ? 1.069 0.184 17.281 1 93.25 116 LYS A O 1
ATOM 917 N N . ASP A 1 117 ? 0.833 -0.421 15.109 1 93.88 117 ASP A N 1
ATOM 918 C CA . ASP A 1 117 ? 2.055 -1.219 15.102 1 93.88 117 ASP A CA 1
ATOM 919 C C . ASP A 1 117 ? 3.172 -0.504 14.344 1 93.88 117 ASP A C 1
ATOM 921 O O . ASP A 1 117 ? 4.289 -1.018 14.242 1 93.88 117 ASP A O 1
ATOM 925 N N . ASP A 1 118 ? 2.918 0.621 13.82 1 95.81 118 ASP A N 1
ATOM 926 C CA . ASP A 1 118 ? 3.906 1.312 13 1 95.81 118 ASP A CA 1
ATOM 927 C C . ASP A 1 118 ? 4.719 2.299 13.836 1 95.81 118 ASP A C 1
ATOM 929 O O . ASP A 1 118 ? 4.316 3.449 14.016 1 95.81 118 ASP A O 1
ATOM 933 N N . TYR A 1 119 ? 5.891 1.964 14.227 1 94.19 119 TYR A N 1
ATOM 934 C CA . TYR A 1 119 ? 6.781 2.809 15.016 1 94.19 119 TYR A CA 1
ATOM 935 C C . TYR A 1 119 ? 7.809 3.496 14.125 1 94.19 119 TYR A C 1
ATOM 937 O O . TYR A 1 119 ? 8.633 4.281 14.602 1 94.19 119 TYR A O 1
ATOM 945 N N . VAL A 1 120 ? 7.695 3.197 12.859 1 95.75 120 VAL A N 1
ATOM 946 C CA . VAL A 1 120 ? 8.703 3.703 11.938 1 95.75 120 VAL A CA 1
ATOM 947 C C . VAL A 1 120 ? 8.18 4.941 11.219 1 95.75 120 VAL A C 1
ATOM 949 O O . VAL A 1 120 ? 8.812 6 11.234 1 95.75 120 VAL A O 1
ATOM 952 N N . CYS A 1 121 ? 6.961 4.84 10.633 1 97.69 121 CYS A N 1
ATOM 953 C CA . CYS A 1 121 ? 6.488 5.918 9.773 1 97.69 121 CYS A CA 1
ATOM 954 C C . CYS A 1 121 ? 5.438 6.762 10.484 1 97.69 121 CYS A C 1
ATOM 956 O O . CYS A 1 121 ? 5.051 7.82 9.992 1 97.69 121 CYS A O 1
ATOM 958 N N . VAL A 1 122 ? 4.945 6.332 11.641 1 97.31 122 VAL A N 1
ATOM 959 C CA . VAL A 1 122 ? 3.928 7.062 12.383 1 97.31 122 VAL A CA 1
ATOM 960 C C . VAL A 1 122 ? 4.555 7.699 13.625 1 97.31 122 VAL A C 1
ATOM 962 O O . VAL A 1 122 ? 5.047 6.992 14.508 1 97.31 122 VAL A O 1
ATOM 965 N N . PRO A 1 123 ? 4.52 9.023 13.656 1 96.38 123 PRO A N 1
ATOM 966 C CA . PRO A 1 123 ? 4.965 9.633 14.914 1 96.38 123 PRO A CA 1
ATOM 967 C C . PRO A 1 123 ? 4.012 9.352 16.078 1 96.38 123 PRO A C 1
ATOM 969 O O . PRO A 1 123 ? 2.803 9.555 15.953 1 96.38 123 PRO A O 1
ATOM 972 N N . ARG A 1 124 ? 4.449 8.875 17.141 1 93.62 124 ARG A N 1
ATOM 973 C CA . ARG A 1 124 ? 3.631 8.477 18.281 1 93.62 124 ARG A CA 1
ATOM 974 C C . ARG A 1 124 ? 3.264 9.68 19.141 1 93.62 124 ARG A C 1
ATOM 976 O O . ARG A 1 124 ? 3.654 9.758 20.312 1 93.62 124 ARG A O 1
ATOM 983 N N . LEU A 1 125 ? 2.408 10.438 18.625 1 92.56 125 LEU A N 1
ATOM 984 C CA . LEU A 1 125 ? 2 11.672 19.297 1 92.56 125 LEU A CA 1
ATOM 985 C C . LEU A 1 125 ? 1.167 11.383 20.531 1 92.56 125 LEU A C 1
ATOM 987 O O . LEU A 1 125 ? 1.101 12.203 21.453 1 92.56 125 LEU A O 1
ATOM 991 N N . GLU A 1 126 ? 0.577 10.164 20.562 1 88.69 126 GLU A N 1
ATOM 992 C CA . GLU A 1 126 ? -0.361 9.859 21.641 1 88.69 126 GLU A CA 1
ATOM 993 C C . GLU A 1 126 ? 0.28 8.961 22.688 1 88.69 126 GLU A C 1
ATOM 995 O O . GLU A 1 126 ? -0.42 8.336 23.484 1 88.69 126 GLU A O 1
ATOM 1000 N N . CYS A 1 127 ? 1.512 8.859 22.562 1 90.38 127 CYS A N 1
ATOM 1001 C CA . CYS A 1 127 ? 2.191 8.141 23.641 1 90.38 127 CYS A CA 1
ATOM 1002 C C . CYS A 1 127 ? 1.805 8.703 25 1 90.38 127 CYS A C 1
ATOM 1004 O O . CYS A 1 127 ? 2.008 9.883 25.266 1 90.38 127 CYS A O 1
ATOM 1006 N N . PRO A 1 128 ? 1.315 7.871 25.859 1 89.56 128 PRO A N 1
ATOM 1007 C CA . PRO A 1 128 ? 0.76 8.367 27.125 1 89.56 128 PRO A CA 1
ATOM 1008 C C . PRO A 1 128 ? 1.788 9.109 27.969 1 89.56 128 PRO A C 1
ATOM 1010 O O . PRO A 1 128 ? 1.463 10.125 28.594 1 89.56 128 PRO A O 1
ATOM 1013 N N . PHE A 1 129 ? 2.975 8.625 28 1 90.44 129 PHE A N 1
ATOM 1014 C CA . PHE A 1 129 ? 4.02 9.273 28.781 1 90.44 129 PHE A CA 1
ATOM 1015 C C . PHE A 1 129 ? 4.316 10.672 28.266 1 90.44 129 PHE A C 1
ATOM 1017 O O . PHE A 1 129 ? 4.453 11.617 29.031 1 90.44 129 PHE A O 1
ATOM 1024 N N . VAL A 1 130 ? 4.344 10.797 27.016 1 92.81 130 VAL A N 1
ATOM 1025 C CA . VAL A 1 130 ? 4.664 12.086 26.406 1 92.81 130 VAL A CA 1
ATOM 1026 C C . VAL A 1 130 ? 3.49 13.047 26.562 1 92.81 130 VAL A C 1
ATOM 1028 O O . VAL A 1 130 ? 3.684 14.227 26.844 1 92.81 130 VAL A O 1
ATOM 1031 N N . VAL A 1 131 ? 2.303 12.516 26.422 1 93.69 131 VAL A N 1
ATOM 1032 C CA . VAL A 1 131 ? 1.108 13.344 26.547 1 93.69 131 VAL A CA 1
ATOM 1033 C C . VAL A 1 131 ? 1.038 13.922 27.969 1 93.69 131 VAL A C 1
ATOM 1035 O O . VAL A 1 131 ? 0.691 15.094 28.141 1 93.69 131 VAL A O 1
ATOM 1038 N N . LYS A 1 132 ? 1.383 13.094 28.875 1 92.62 132 LYS A N 1
ATOM 1039 C CA . LYS A 1 132 ? 1.408 13.57 30.25 1 92.62 132 LYS A CA 1
ATOM 1040 C C . LYS A 1 132 ? 2.422 14.695 30.438 1 92.62 132 LYS A C 1
ATOM 1042 O O . LYS A 1 132 ? 2.127 15.703 31.078 1 92.62 132 LYS A O 1
ATOM 1047 N N . GLU A 1 133 ? 3.549 14.508 29.891 1 93.44 133 GLU A N 1
ATOM 1048 C CA . GLU A 1 133 ? 4.586 15.531 29.984 1 93.44 133 GLU A CA 1
ATOM 1049 C C . GLU A 1 133 ? 4.18 16.812 29.25 1 93.44 133 GLU A C 1
ATOM 1051 O O . GLU A 1 133 ? 4.496 17.906 29.703 1 93.44 133 GLU A O 1
ATOM 1056 N N . MET A 1 134 ? 3.547 16.656 28.141 1 95.56 134 MET A N 1
ATOM 1057 C CA . MET A 1 134 ? 3.051 17.812 27.391 1 95.56 134 MET A CA 1
ATOM 1058 C C . MET A 1 134 ? 2.037 18.594 28.219 1 95.56 134 MET A C 1
ATOM 1060 O O . MET A 1 134 ? 2.078 19.828 28.25 1 95.56 134 MET A O 1
ATOM 1064 N N . ALA A 1 135 ? 1.201 17.875 28.859 1 95.31 135 ALA A N 1
ATOM 1065 C CA . ALA A 1 135 ? 0.21 18.531 29.719 1 95.31 135 ALA A CA 1
ATOM 1066 C C . ALA A 1 135 ? 0.883 19.281 30.859 1 95.31 135 ALA A C 1
ATOM 1068 O O . ALA A 1 135 ? 0.499 20.422 31.172 1 95.31 135 ALA A O 1
ATOM 1069 N N . GLU A 1 136 ? 1.845 18.672 31.438 1 93.56 136 GLU A N 1
ATOM 1070 C CA . GLU A 1 136 ? 2.594 19.312 32.531 1 93.56 136 GLU A CA 1
ATOM 1071 C C . GLU A 1 136 ? 3.293 20.578 32.031 1 93.56 136 GLU A C 1
ATOM 1073 O O . GLU A 1 136 ? 3.322 21.578 32.75 1 93.56 136 GLU A O 1
ATOM 1078 N N . THR A 1 137 ? 3.861 20.453 30.859 1 94.5 137 THR A N 1
ATOM 1079 C CA . THR A 1 137 ? 4.555 21.594 30.25 1 94.5 137 THR A CA 1
ATOM 1080 C C . THR A 1 137 ? 3.605 22.781 30.094 1 94.5 137 THR A C 1
ATOM 1082 O O . THR A 1 137 ? 4.012 23.938 30.234 1 94.5 137 THR A O 1
ATOM 1085 N N . LEU A 1 138 ? 2.303 22.469 29.828 1 95.81 138 LEU A N 1
ATOM 1086 C CA . LEU A 1 138 ? 1.315 23.516 29.594 1 95.81 138 LEU A CA 1
ATOM 1087 C C . LEU A 1 138 ? 0.604 23.875 30.906 1 95.81 138 LEU A C 1
ATOM 1089 O O . LEU A 1 138 ? -0.247 24.766 30.922 1 95.81 138 LEU A O 1
ATOM 1093 N N . GLY A 1 139 ? 0.962 23.156 31.938 1 94.06 139 GLY A N 1
ATOM 1094 C CA . GLY A 1 139 ? 0.326 23.391 33.219 1 94.06 139 GLY A CA 1
ATOM 1095 C C . GLY A 1 139 ? -1.104 22.891 33.281 1 94.06 139 GLY A C 1
ATOM 1096 O O . GLY A 1 139 ? -1.93 23.453 34.031 1 94.06 139 GLY A O 1
ATOM 1097 N N . LEU A 1 140 ? -1.438 21.938 32.5 1 90.75 140 LEU A N 1
ATOM 1098 C CA . LEU A 1 140 ? -2.791 21.391 32.469 1 90.75 140 LEU A CA 1
ATOM 1099 C C . LEU A 1 140 ? -2.906 20.219 33.438 1 90.75 140 LEU A C 1
ATOM 1101 O O . LEU A 1 140 ? -2.055 19.328 33.469 1 90.75 140 LEU A O 1
ATOM 1105 N N . SER A 1 141 ? -3.857 20.219 34.375 1 79.75 141 SER A N 1
ATOM 1106 C CA . SER A 1 141 ? -4.055 19.203 35.375 1 79.75 141 SER A CA 1
ATOM 1107 C C . SER A 1 141 ? -5.094 18.172 34.938 1 79.75 141 SER A C 1
ATOM 1109 O O . SER A 1 141 ? -5.285 17.156 35.594 1 79.75 141 SER A O 1
ATOM 1111 N N . SER A 1 142 ? -5.473 18.062 33.875 1 75.12 142 SER A N 1
ATOM 1112 C CA . SER A 1 142 ? -6.473 17.094 33.438 1 75.12 142 SER A CA 1
ATOM 1113 C C . SER A 1 142 ? -5.898 15.68 33.438 1 75.12 142 SER A C 1
ATOM 1115 O O . SER A 1 142 ? -4.754 15.477 33 1 75.12 142 SER A O 1
ATOM 1117 N N . PRO A 1 143 ? -6.684 14.75 33.938 1 75.75 143 PRO A N 1
ATOM 1118 C CA . PRO A 1 143 ? -6.188 13.367 34 1 75.75 143 PRO A CA 1
ATOM 1119 C C . PRO A 1 143 ? -5.98 12.758 32.625 1 75.75 143 PRO A C 1
ATOM 1121 O O . PRO A 1 143 ? -5.078 11.93 32.438 1 75.75 143 PRO A O 1
ATOM 1124 N N . SER A 1 144 ? -6.824 13.188 31.641 1 83.06 144 SER A N 1
ATOM 1125 C CA . SER A 1 144 ? -6.68 12.586 30.312 1 83.06 144 SER A CA 1
ATOM 1126 C C . SER A 1 144 ? -6.934 13.609 29.219 1 83.06 144 SER A C 1
ATOM 1128 O O . SER A 1 144 ? -7.91 13.5 28.469 1 83.06 144 SER A O 1
ATOM 1130 N N . PRO A 1 145 ? -5.949 14.477 29.062 1 87.44 145 PRO A N 1
ATOM 1131 C CA . PRO A 1 145 ? -6.172 15.461 28.016 1 87.44 145 PRO A CA 1
ATOM 1132 C C . PRO A 1 145 ? -6.02 14.875 26.609 1 87.44 145 PRO A C 1
ATOM 1134 O O . PRO A 1 145 ? -5.164 14.016 26.391 1 87.44 145 PRO A O 1
ATOM 1137 N N . THR A 1 146 ? -6.945 15.297 25.734 1 88.25 146 THR A N 1
ATOM 1138 C CA . THR A 1 146 ? -6.758 14.945 24.328 1 88.25 146 THR A CA 1
ATOM 1139 C C . THR A 1 146 ? -5.707 15.844 23.688 1 88.25 146 THR A C 1
ATOM 1141 O O . THR A 1 146 ? -5.359 16.891 24.234 1 88.25 146 THR A O 1
ATOM 1144 N N . MET A 1 147 ? -5.25 15.469 22.625 1 90.5 147 MET A N 1
ATOM 1145 C CA . MET A 1 147 ? -4.297 16.297 21.891 1 90.5 147 MET A CA 1
ATOM 1146 C C . MET A 1 147 ? -4.93 17.625 21.5 1 90.5 147 MET A C 1
ATOM 1148 O O . MET A 1 147 ? -4.258 18.672 21.5 1 90.5 147 MET A O 1
ATOM 1152 N N . TYR A 1 148 ? -6.176 17.547 21.188 1 88.75 148 TYR A N 1
ATOM 1153 C CA . TYR A 1 148 ? -6.902 18.766 20.844 1 88.75 148 TYR A CA 1
ATOM 1154 C C . TYR A 1 148 ? -6.902 19.75 22.016 1 88.75 148 TYR A C 1
ATOM 1156 O O . TYR A 1 148 ? -6.672 20.938 21.828 1 88.75 148 TYR A O 1
ATOM 1164 N N . ASP A 1 149 ? -7.094 19.234 23.141 1 90.81 149 ASP A N 1
ATOM 1165 C CA . ASP A 1 149 ? -7.086 20.062 24.344 1 90.81 149 ASP A CA 1
ATOM 1166 C C . ASP A 1 149 ? -5.715 20.703 24.562 1 90.81 149 ASP A C 1
ATOM 1168 O O . ASP A 1 149 ? -5.621 21.875 24.906 1 90.81 149 ASP A O 1
ATOM 1172 N N . LEU A 1 150 ? -4.762 19.938 24.406 1 94.94 150 LEU A N 1
ATOM 1173 C CA . LEU A 1 150 ? -3.396 20.422 24.594 1 94.94 150 LEU A CA 1
ATOM 1174 C C . LEU A 1 150 ? -3.072 21.531 23.609 1 94.94 150 LEU A C 1
ATOM 1176 O O . LEU A 1 150 ? -2.508 22.562 23.984 1 94.94 150 LEU A O 1
ATOM 1180 N N . LEU A 1 151 ? -3.477 21.375 22.406 1 95.06 151 LEU A N 1
ATOM 1181 C CA . LEU A 1 151 ? -3.178 22.359 21.359 1 95.06 151 LEU A CA 1
ATOM 1182 C C . LEU A 1 151 ? -3.949 23.641 21.594 1 95.06 151 LEU A C 1
ATOM 1184 O O . LEU A 1 151 ? -3.406 24.734 21.422 1 95.06 151 LEU A O 1
ATOM 1188 N N . ILE A 1 152 ? -5.141 23.5 22 1 93.44 152 ILE A N 1
ATOM 1189 C CA . ILE A 1 152 ? -5.934 24.688 22.266 1 93.44 152 ILE A CA 1
ATOM 1190 C C . ILE A 1 152 ? -5.297 25.484 23.406 1 93.44 152 ILE A C 1
ATOM 1192 O O . ILE A 1 152 ? -5.207 26.703 23.344 1 93.44 152 ILE A O 1
ATOM 1196 N N . GLU A 1 153 ? -4.91 24.781 24.422 1 95.38 153 GLU A N 1
ATOM 1197 C CA . GLU A 1 153 ? -4.246 25.453 25.531 1 95.38 153 GLU A CA 1
ATOM 1198 C C . GLU A 1 153 ? -2.947 26.109 25.094 1 95.38 153 GLU A C 1
ATOM 1200 O O . GLU A 1 153 ? -2.654 27.234 25.5 1 95.38 153 GLU A O 1
ATOM 1205 N N . LEU A 1 154 ? -2.211 25.422 24.312 1 97.38 154 LEU A N 1
ATOM 1206 C CA . LEU A 1 154 ? -0.977 25.969 23.766 1 97.38 154 LEU A CA 1
ATOM 1207 C C . LEU A 1 154 ? -1.246 27.281 23.016 1 97.38 154 LEU A C 1
ATOM 1209 O O . LEU A 1 154 ? -0.535 28.266 23.219 1 97.38 154 LEU A O 1
ATOM 1213 N N . PHE A 1 155 ? -2.26 27.281 22.203 1 97.56 155 PHE A N 1
ATOM 1214 C CA . PHE A 1 155 ? -2.592 28.453 21.391 1 97.56 155 PHE A CA 1
ATOM 1215 C C . PHE A 1 155 ? -3.043 29.609 22.266 1 97.56 155 PHE A C 1
ATOM 1217 O O . PHE A 1 155 ? -2.678 30.766 22.016 1 97.56 155 PHE A O 1
ATOM 1224 N N . LYS A 1 156 ? -3.795 29.297 23.25 1 97.19 156 LYS A N 1
ATOM 1225 C CA . LYS A 1 156 ? -4.254 30.328 24.188 1 97.19 156 LYS A CA 1
ATOM 1226 C C . LYS A 1 156 ? -3.076 31 24.875 1 97.19 156 LYS A C 1
ATOM 1228 O O . LYS A 1 156 ? -3 32.219 24.938 1 97.19 156 LYS A O 1
ATOM 1233 N N . GLN A 1 157 ? -2.223 30.219 25.391 1 97.31 157 GLN A N 1
ATOM 1234 C CA . GLN A 1 157 ? -1.063 30.734 26.109 1 97.31 157 GLN A CA 1
ATOM 1235 C C . GLN A 1 157 ? -0.17 31.562 25.188 1 97.31 157 GLN A C 1
ATOM 1237 O O . GLN A 1 157 ? 0.284 32.656 25.562 1 97.31 157 GLN A O 1
ATOM 1242 N N . GLU A 1 158 ? 0.083 31.016 24.016 1 97.56 158 GLU A N 1
ATOM 1243 C CA . GLU A 1 158 ? 0.965 31.703 23.078 1 97.56 158 GLU A CA 1
ATOM 1244 C C . GLU A 1 158 ? 0.35 33.031 22.609 1 97.56 158 GLU A C 1
ATOM 1246 O O . GLU A 1 158 ? 1.05 34.031 22.484 1 97.56 158 GLU A O 1
ATOM 1251 N N . SER A 1 159 ? -0.944 33.031 22.344 1 97.38 159 SER A N 1
ATOM 1252 C CA . SER A 1 159 ? -1.639 34.219 21.922 1 97.38 159 SER A CA 1
ATOM 1253 C C . SER A 1 159 ? -1.576 35.312 23 1 97.38 159 SER A C 1
ATOM 1255 O O . SER A 1 159 ? -1.406 36.5 22.688 1 97.38 159 SER A O 1
ATOM 1257 N N . LYS A 1 160 ? -1.784 34.844 24.203 1 97.31 160 LYS A N 1
ATOM 1258 C CA . LYS A 1 160 ? -1.685 35.781 25.312 1 97.31 160 LYS A CA 1
ATOM 1259 C C . LYS A 1 160 ? -0.266 36.344 25.453 1 97.31 160 LYS A C 1
ATOM 1261 O O . LYS A 1 160 ? -0.071 37.531 25.625 1 97.31 160 LYS A O 1
ATOM 1266 N N . ARG A 1 161 ? 0.67 35.5 25.422 1 97.38 161 ARG A N 1
ATOM 1267 C CA . ARG A 1 161 ? 2.072 35.844 25.578 1 97.38 161 ARG A CA 1
ATOM 1268 C C . ARG A 1 161 ? 2.496 36.875 24.531 1 97.38 161 ARG A C 1
ATOM 1270 O O . ARG A 1 161 ? 3.25 37.812 24.828 1 97.38 161 ARG A O 1
ATOM 1277 N N . LEU A 1 162 ? 2.021 36.719 23.312 1 97.31 162 LEU A N 1
ATOM 1278 C CA . LEU A 1 162 ? 2.486 37.562 22.203 1 97.31 162 LEU A CA 1
ATOM 1279 C C . LEU A 1 162 ? 1.478 38.656 21.906 1 97.31 162 LEU A C 1
ATOM 1281 O O . LEU A 1 162 ? 1.622 39.375 20.906 1 97.31 162 LEU A O 1
ATOM 1285 N N . ASN A 1 163 ? 0.423 38.781 22.656 1 97.31 163 ASN A N 1
ATOM 1286 C CA . ASN A 1 163 ? -0.627 39.781 22.547 1 97.31 163 ASN A CA 1
ATOM 1287 C C . ASN A 1 163 ? -1.268 39.75 21.156 1 97.31 163 ASN A C 1
ATOM 1289 O O . ASN A 1 163 ? -1.377 40.812 20.5 1 97.31 163 ASN A O 1
ATOM 1293 N N . TYR A 1 164 ? -1.604 38.562 20.766 1 97.69 164 TYR A N 1
ATOM 1294 C CA . TYR A 1 164 ? -2.322 38.438 19.5 1 97.69 164 TYR A CA 1
ATOM 1295 C C . TYR A 1 164 ? -3.703 39.062 19.594 1 97.69 164 TYR A C 1
ATOM 1297 O O . TYR A 1 164 ? -4.34 39.031 20.641 1 97.69 164 TYR A O 1
ATOM 1305 N N . THR A 1 165 ? -4.137 39.625 18.438 1 97 165 THR A N 1
ATOM 1306 C CA . THR A 1 165 ? -5.418 40.312 18.469 1 97 165 THR A CA 1
ATOM 1307 C C . THR A 1 165 ? -6.375 39.719 17.438 1 97 165 THR A C 1
ATOM 1309 O O . THR A 1 165 ? -7.582 39.969 17.5 1 97 165 THR A O 1
ATOM 1312 N N . ARG A 1 166 ? -5.938 38.969 16.484 1 97 166 ARG A N 1
ATOM 1313 C CA . ARG A 1 166 ? -6.789 38.469 15.414 1 97 166 ARG A CA 1
ATOM 1314 C C . ARG A 1 166 ? -7.227 37.031 15.688 1 97 166 ARG A C 1
ATOM 1316 O O . ARG A 1 166 ? -8.422 36.75 15.781 1 97 166 ARG A O 1
ATOM 1323 N N . VAL A 1 167 ? -6.227 36.188 15.836 1 96.5 167 VAL A N 1
ATOM 1324 C CA . VAL A 1 167 ? -6.496 34.781 16.078 1 96.5 167 VAL A CA 1
ATOM 1325 C C . VAL A 1 167 ? -6.535 34.5 17.578 1 96.5 167 VAL A C 1
ATOM 1327 O O . VAL A 1 167 ? -5.598 33.938 18.141 1 96.5 167 VAL A O 1
ATOM 1330 N N . VAL A 1 168 ? -7.668 34.844 18.25 1 96.19 168 VAL A N 1
ATOM 1331 C CA . VAL A 1 168 ? -7.844 34.719 19.688 1 96.19 168 VAL A CA 1
ATOM 1332 C C . VAL A 1 168 ? -9.25 34.219 20 1 96.19 168 VAL A C 1
ATOM 1334 O O . VAL A 1 168 ? -10.133 34.25 19.141 1 96.19 168 VAL A O 1
ATOM 1337 N N . GLY A 1 169 ? -9.414 33.656 21.219 1 94.31 169 GLY A N 1
ATOM 1338 C CA . GLY A 1 169 ? -10.727 33.25 21.688 1 94.31 169 GLY A CA 1
ATOM 1339 C C . GLY A 1 169 ? -11.336 32.156 20.828 1 94.31 169 GLY A C 1
ATOM 1340 O O . GLY A 1 169 ? -10.695 31.125 20.578 1 94.31 169 GLY A O 1
ATOM 1341 N N . ASN A 1 170 ? -12.461 32.406 20.266 1 92.12 170 ASN A N 1
ATOM 1342 C CA . ASN A 1 170 ? -13.211 31.422 19.516 1 92.12 170 ASN A CA 1
ATOM 1343 C C . ASN A 1 170 ? -12.641 31.219 18.109 1 92.12 170 ASN A C 1
ATOM 1345 O O . ASN A 1 170 ? -13.07 30.312 17.391 1 92.12 170 ASN A O 1
ATOM 1349 N N . ARG A 1 171 ? -11.633 32 17.781 1 95.56 171 ARG A N 1
ATOM 1350 C CA . ARG A 1 171 ? -11.031 31.922 16.453 1 95.56 171 ARG A CA 1
ATOM 1351 C C . ARG A 1 171 ? -9.812 31 16.469 1 95.56 171 ARG A C 1
ATOM 1353 O O . ARG A 1 171 ? -9.273 30.656 15.414 1 95.56 171 ARG A O 1
ATOM 1360 N N . LEU A 1 172 ? -9.5 30.531 17.641 1 94.06 172 LEU A N 1
ATOM 1361 C CA . LEU A 1 172 ? -8.281 29.734 17.766 1 94.06 172 LEU A CA 1
ATOM 1362 C C . LEU A 1 172 ? -8.398 28.422 17 1 94.06 172 LEU A C 1
ATOM 1364 O O . LEU A 1 172 ? -7.398 27.891 16.516 1 94.06 172 LEU A O 1
ATOM 1368 N N . HIS A 1 173 ? -9.523 27.938 16.828 1 91.75 173 HIS A N 1
ATOM 1369 C CA . HIS A 1 173 ? -9.68 26.656 16.156 1 91.75 173 HIS A CA 1
ATOM 1370 C C . HIS A 1 173 ? -9.75 26.844 14.641 1 91.75 173 HIS A C 1
ATOM 1372 O O . HIS A 1 173 ? -9.664 25.859 13.883 1 91.75 173 HIS A O 1
ATOM 1378 N N . LEU A 1 174 ? -9.789 28.094 14.188 1 95.12 174 LEU A N 1
ATOM 1379 C CA . LEU A 1 174 ? -10.023 28.375 12.773 1 95.12 174 LEU A CA 1
ATOM 1380 C C . LEU A 1 174 ? -8.711 28.672 12.062 1 95.12 174 LEU A C 1
ATOM 1382 O O . LEU A 1 174 ? -8.656 28.688 10.828 1 95.12 174 LEU A O 1
ATOM 1386 N N . PHE A 1 175 ? -7.66 28.922 12.773 1 95.94 175 PHE A N 1
ATOM 1387 C CA . PHE A 1 175 ? -6.484 29.484 12.125 1 95.94 175 PHE A CA 1
ATOM 1388 C C . PHE A 1 175 ? -5.922 28.516 11.086 1 95.94 175 PHE A C 1
ATOM 1390 O O . PHE A 1 175 ? -5.527 28.938 10 1 95.94 175 PHE A O 1
ATOM 1397 N N . GLU A 1 176 ? -5.926 27.234 11.398 1 96 176 GLU A N 1
ATOM 1398 C CA . GLU A 1 176 ? -5.332 26.281 10.461 1 96 176 GLU A CA 1
ATOM 1399 C C . GLU A 1 176 ? -6.199 26.109 9.219 1 96 176 GLU A C 1
ATOM 1401 O O . GLU A 1 176 ? -5.711 26.234 8.094 1 96 176 GLU A O 1
ATOM 1406 N N . PRO A 1 177 ? -7.504 25.828 9.438 1 97.62 177 PRO A N 1
ATOM 1407 C CA . PRO A 1 177 ? -8.352 25.719 8.242 1 97.62 177 PRO A CA 1
ATOM 1408 C C . PRO A 1 177 ? -8.289 26.953 7.352 1 97.62 177 PRO A C 1
ATOM 1410 O O . PRO A 1 177 ? -8.156 26.828 6.129 1 97.62 177 PRO A O 1
ATOM 1413 N N . LEU A 1 178 ? -8.297 28.094 7.98 1 98.06 178 LEU A N 1
ATOM 1414 C CA . LEU A 1 178 ? -8.32 29.328 7.191 1 98.06 178 LEU A CA 1
ATOM 1415 C C . LEU A 1 178 ? -6.984 29.562 6.5 1 98.06 178 LEU A C 1
ATOM 1417 O O . LEU A 1 178 ? -6.938 30.078 5.387 1 98.06 178 LEU A O 1
ATOM 1421 N N . PHE A 1 179 ? -5.977 29.219 7.184 1 97.19 179 PHE A N 1
ATOM 1422 C CA . PHE A 1 179 ? -4.656 29.344 6.574 1 97.19 179 PHE A CA 1
ATOM 1423 C C . PHE A 1 179 ? -4.562 28.484 5.312 1 97.19 179 PHE A C 1
ATOM 1425 O O . PHE A 1 179 ? -4.141 28.969 4.262 1 97.19 179 PHE A O 1
ATOM 1432 N N . LEU A 1 180 ? -4.953 27.25 5.367 1 97.25 180 LEU A N 1
ATOM 1433 C CA . LEU A 1 180 ? -4.883 26.328 4.242 1 97.25 180 LEU A CA 1
ATOM 1434 C C . LEU A 1 180 ? -5.844 26.75 3.135 1 97.25 180 LEU A C 1
ATOM 1436 O O . LEU A 1 180 ? -5.504 26.656 1.951 1 97.25 180 LEU A O 1
ATOM 1440 N N . GLU A 1 181 ? -7.004 27.172 3.549 1 98.12 181 GLU A N 1
ATOM 1441 C CA . GLU A 1 181 ? -7.984 27.625 2.566 1 98.12 181 GLU A CA 1
ATOM 1442 C C . GLU A 1 181 ? -7.48 28.859 1.812 1 98.12 181 GLU A C 1
ATOM 1444 O O . GLU A 1 181 ? -7.609 28.938 0.588 1 98.12 181 GLU A O 1
ATOM 1449 N N . HIS A 1 182 ? -6.891 29.781 2.523 1 97.75 182 HIS A N 1
ATOM 1450 C CA . HIS A 1 182 ? -6.312 30.953 1.883 1 97.75 182 HIS A CA 1
ATOM 1451 C C . HIS A 1 182 ? -5.195 30.562 0.919 1 97.75 182 HIS A C 1
ATOM 1453 O O . HIS A 1 182 ? -5.125 31.078 -0.198 1 97.75 182 HIS A O 1
ATOM 1459 N N . ASP A 1 183 ? -4.348 29.719 1.372 1 95.62 183 ASP A N 1
ATOM 1460 C CA . ASP A 1 183 ? -3.229 29.25 0.556 1 95.62 183 ASP A CA 1
ATOM 1461 C C . ASP A 1 183 ? -3.723 28.562 -0.714 1 95.62 183 ASP A C 1
ATOM 1463 O O . ASP A 1 183 ? -3.055 28.609 -1.75 1 95.62 183 ASP A O 1
ATOM 1467 N N . ALA A 1 184 ? -4.859 27.922 -0.667 1 96.44 184 ALA A N 1
ATOM 1468 C CA . ALA A 1 184 ? -5.445 27.219 -1.806 1 96.44 184 ALA A CA 1
ATOM 1469 C C . ALA A 1 184 ? -6.184 28.188 -2.727 1 96.44 184 ALA A C 1
ATOM 1471 O O . ALA A 1 184 ? -6.734 27.781 -3.752 1 96.44 184 ALA A O 1
ATOM 1472 N N . GLY A 1 185 ? -6.258 29.422 -2.332 1 96.38 185 GLY A N 1
ATOM 1473 C CA . GLY A 1 185 ? -6.91 30.438 -3.139 1 96.38 185 GLY A CA 1
ATOM 1474 C C . GLY A 1 185 ? -8.406 30.531 -2.889 1 96.38 185 GLY A C 1
ATOM 1475 O O . GLY A 1 185 ? -9.141 31.094 -3.703 1 96.38 185 GLY A O 1
ATOM 1476 N N . LEU A 1 186 ? -8.828 29.938 -1.837 1 97.5 186 LEU A N 1
ATOM 1477 C CA . LEU A 1 186 ? -10.25 29.969 -1.501 1 97.5 186 LEU A CA 1
ATOM 1478 C C . LEU A 1 186 ? -10.602 31.203 -0.696 1 97.5 186 LEU A C 1
ATOM 1480 O O . LEU A 1 186 ? -9.727 31.812 -0.065 1 97.5 186 LEU A O 1
ATOM 1484 N N . ALA A 1 187 ? -11.883 31.578 -0.653 1 96.81 187 ALA A N 1
ATOM 1485 C CA . ALA A 1 187 ? -12.336 32.75 0.093 1 96.81 187 ALA A CA 1
ATOM 1486 C C . ALA A 1 187 ? -12.242 32.5 1.598 1 96.81 187 ALA A C 1
ATOM 1488 O O . ALA A 1 187 ? -12.547 31.422 2.078 1 96.81 187 ALA A O 1
ATOM 1489 N N . VAL A 1 188 ? -11.797 33.531 2.275 1 97.69 188 VAL A N 1
ATOM 1490 C CA . VAL A 1 188 ? -11.734 33.5 3.732 1 97.69 188 VAL A CA 1
ATOM 1491 C C . VAL A 1 188 ? -12.398 34.75 4.309 1 97.69 188 VAL A C 1
ATOM 1493 O O . VAL A 1 188 ? -12.609 35.719 3.598 1 97.69 188 VAL A O 1
ATOM 1496 N N . PRO A 1 189 ? -12.797 34.719 5.555 1 97.31 189 PRO A N 1
ATOM 1497 C CA . PRO A 1 189 ? -13.453 35.875 6.148 1 97.31 189 PRO A CA 1
ATOM 1498 C C . PRO A 1 189 ? -12.57 37.125 6.129 1 97.31 189 PRO A C 1
ATOM 1500 O O . PRO A 1 189 ? -11.344 37 6.191 1 97.31 189 PRO A O 1
ATOM 1503 N N . GLN A 1 190 ? -13.195 38.25 6.215 1 96.81 190 GLN A N 1
ATOM 1504 C CA . GLN A 1 190 ? -12.5 39.531 6.117 1 96.81 190 GLN A CA 1
ATOM 1505 C C . GLN A 1 190 ? -11.539 39.75 7.289 1 96.81 190 GLN A C 1
ATOM 1507 O O . GLN A 1 190 ? -10.477 40.344 7.133 1 96.81 190 GLN A O 1
ATOM 1512 N N . TRP A 1 191 ? -11.914 39.219 8.375 1 96.81 191 TRP A N 1
ATOM 1513 C CA . TRP A 1 191 ? -11.094 39.438 9.57 1 96.81 191 TRP A CA 1
ATOM 1514 C C . TRP A 1 191 ? -9.773 38.688 9.453 1 96.81 191 TRP A C 1
ATOM 1516 O O . TRP A 1 191 ? -8.836 38.938 10.211 1 96.81 191 TRP A O 1
ATOM 1526 N N . PHE A 1 192 ? -9.672 37.625 8.562 1 98.19 192 PHE A N 1
ATOM 1527 C CA . PHE A 1 192 ? -8.43 36.906 8.359 1 98.19 192 PHE A CA 1
ATOM 1528 C C . PHE A 1 192 ? -7.512 37.625 7.398 1 98.19 192 PHE A C 1
ATOM 1530 O O . PHE A 1 192 ? -7.164 37.125 6.336 1 98.19 192 PHE A O 1
ATOM 1537 N N . ASP A 1 193 ? -7.07 38.781 7.844 1 97.62 193 ASP A N 1
ATOM 1538 C CA . ASP A 1 193 ? -6.234 39.688 7.07 1 97.62 193 ASP A CA 1
ATOM 1539 C C . ASP A 1 193 ? -4.758 39.344 7.191 1 97.62 193 ASP A C 1
ATOM 1541 O O . ASP A 1 193 ? -4.426 38.25 7.684 1 97.62 193 ASP A O 1
ATOM 1545 N N . ASP A 1 194 ? -3.936 40.25 6.773 1 97.56 194 ASP A N 1
ATOM 1546 C CA . ASP A 1 194 ? -2.506 39.938 6.75 1 97.56 194 ASP A CA 1
ATOM 1547 C C . ASP A 1 194 ? -1.973 39.688 8.156 1 97.56 194 ASP A C 1
ATOM 1549 O O . ASP A 1 194 ? -1.139 38.781 8.352 1 97.56 194 ASP A O 1
ATOM 1553 N N . GLU A 1 195 ? -2.436 40.469 9.07 1 97.62 195 GLU A N 1
ATOM 1554 C CA . GLU A 1 195 ? -1.998 40.281 10.453 1 97.62 195 GLU A CA 1
ATOM 1555 C C . GLU A 1 195 ? -2.475 38.938 11 1 97.62 195 GLU A C 1
ATOM 1557 O O . GLU A 1 195 ? -1.726 38.25 11.695 1 97.62 195 GLU A O 1
ATOM 1562 N N . ALA A 1 196 ? -3.703 38.594 10.695 1 98.19 196 ALA A N 1
ATOM 1563 C CA . ALA A 1 196 ? -4.238 37.281 11.117 1 98.19 196 ALA A CA 1
ATOM 1564 C C . ALA A 1 196 ? -3.438 36.156 10.508 1 98.19 196 ALA A C 1
ATOM 1566 O O . ALA A 1 196 ? -3.193 35.125 11.172 1 98.19 196 ALA A O 1
ATOM 1567 N N . ARG A 1 197 ? -3.053 36.312 9.312 1 97.69 197 ARG A N 1
ATOM 1568 C CA . ARG A 1 197 ? -2.279 35.25 8.633 1 97.69 197 ARG A CA 1
ATOM 1569 C C . ARG A 1 197 ? -0.91 35.094 9.281 1 97.69 197 ARG A C 1
ATOM 1571 O O . ARG A 1 197 ? -0.408 33.969 9.398 1 97.69 197 ARG A O 1
ATOM 1578 N N . LYS A 1 198 ? -0.31 36.188 9.633 1 96.94 198 LYS A N 1
ATOM 1579 C CA . LYS A 1 198 ? 0.973 36.125 10.32 1 96.94 198 LYS A CA 1
ATOM 1580 C C . LYS A 1 198 ? 0.839 35.375 11.656 1 96.94 198 LYS A C 1
ATOM 1582 O O . LYS A 1 198 ? 1.684 34.531 12 1 96.94 198 LYS A O 1
ATOM 1587 N N . GLU A 1 199 ? -0.21 35.75 12.406 1 97.94 199 GLU A N 1
ATOM 1588 C CA . GLU A 1 199 ? -0.476 35.031 13.664 1 97.94 199 GLU A CA 1
ATOM 1589 C C . GLU A 1 199 ? -0.701 33.562 13.43 1 97.94 199 GLU A C 1
ATOM 1591 O O . GLU A 1 199 ? -0.165 32.719 14.164 1 97.94 199 GLU A O 1
ATOM 1596 N N . ALA A 1 200 ? -1.447 33.219 12.398 1 97.19 200 ALA A N 1
ATOM 1597 C CA . ALA A 1 200 ? -1.747 31.844 12.055 1 97.19 200 ALA A CA 1
ATOM 1598 C C . ALA A 1 200 ? -0.479 31.078 11.672 1 97.19 200 ALA 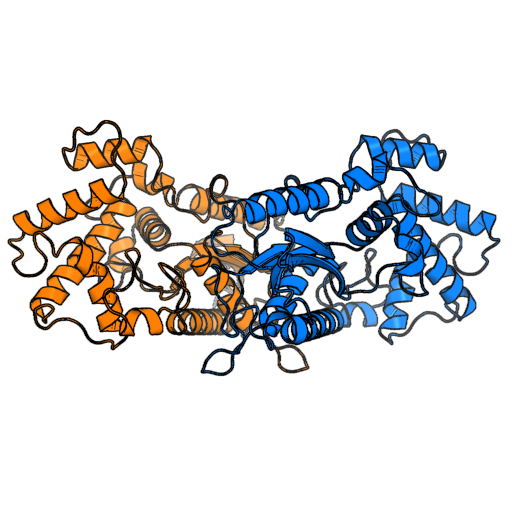A C 1
ATOM 1600 O O . ALA A 1 200 ? -0.276 29.938 12.094 1 97.19 200 ALA A O 1
ATOM 1601 N N . ASP A 1 201 ? 0.243 31.703 10.891 1 95.25 201 ASP A N 1
ATOM 1602 C CA . ASP A 1 201 ? 1.499 31.109 10.438 1 95.25 201 ASP A CA 1
ATOM 1603 C C . ASP A 1 201 ? 2.389 30.75 11.633 1 95.25 201 ASP A C 1
ATOM 1605 O O . ASP A 1 201 ? 2.939 29.641 11.688 1 95.25 201 ASP A O 1
ATOM 1609 N N . HIS A 1 202 ? 2.529 31.656 12.5 1 95.25 202 HIS A N 1
ATOM 1610 C CA . HIS A 1 202 ? 3.318 31.422 13.703 1 95.25 202 HIS A CA 1
ATOM 1611 C C . HIS A 1 202 ? 2.75 30.266 14.523 1 95.25 202 HIS A C 1
ATOM 1613 O O . HIS A 1 202 ? 3.502 29.438 15.031 1 95.25 202 HIS A O 1
ATOM 1619 N N . LEU A 1 203 ? 1.464 30.219 14.68 1 96.06 203 LEU A N 1
ATOM 1620 C CA . LEU A 1 203 ? 0.835 29.172 15.469 1 96.06 203 LEU A CA 1
ATOM 1621 C C . LEU A 1 203 ? 1.009 27.812 14.789 1 96.06 203 LEU A C 1
ATOM 1623 O O . LEU A 1 203 ? 1.12 26.781 15.469 1 96.06 203 LEU A O 1
ATOM 1627 N N . LEU A 1 204 ? 1.024 27.812 13.5 1 94.88 204 LEU A N 1
ATOM 1628 C CA . LEU A 1 204 ? 1.287 26.578 12.773 1 94.88 204 LEU A CA 1
ATOM 1629 C C . LEU A 1 204 ? 2.701 26.078 13.047 1 94.88 204 LEU A C 1
ATOM 1631 O O . LEU A 1 204 ? 2.906 24.875 13.281 1 94.88 204 LEU A O 1
ATOM 1635 N N . ASP A 1 205 ? 3.629 26.969 13.023 1 93.25 205 ASP A N 1
ATOM 1636 C CA . ASP A 1 205 ? 4.996 26.594 13.375 1 93.25 205 ASP A CA 1
ATOM 1637 C C . ASP A 1 205 ? 5.07 26.047 14.797 1 93.25 205 ASP A C 1
ATOM 1639 O O . ASP A 1 205 ? 5.7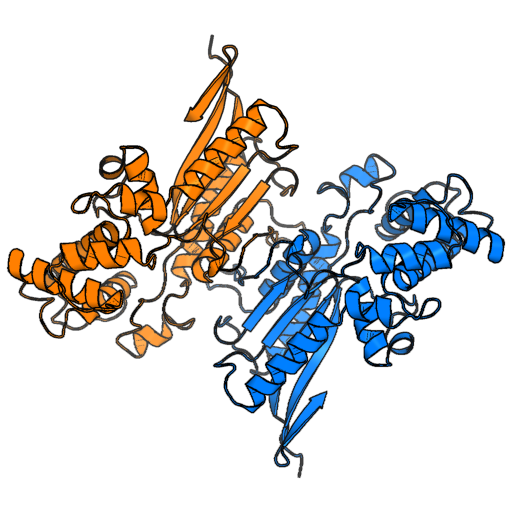15 25.016 15.039 1 93.25 205 ASP A O 1
ATOM 1643 N N . LEU A 1 206 ? 4.422 26.766 15.672 1 94.56 206 LEU A N 1
ATOM 1644 C CA . LEU A 1 206 ? 4.406 26.359 17.078 1 94.56 206 LEU A CA 1
ATOM 1645 C C . LEU A 1 206 ? 3.805 24.969 17.25 1 94.56 206 LEU A C 1
ATOM 1647 O O . LEU A 1 206 ? 4.242 24.203 18.094 1 94.56 206 LEU A O 1
ATOM 1651 N N . THR A 1 207 ? 2.801 24.703 16.484 1 95.12 207 THR A N 1
ATOM 1652 C CA . THR A 1 207 ? 2.141 23.406 16.531 1 95.12 207 THR A CA 1
ATOM 1653 C C . THR A 1 207 ? 3.127 22.281 16.188 1 95.12 207 THR A C 1
ATOM 1655 O O . THR A 1 207 ? 3.205 21.281 16.906 1 95.12 207 THR A O 1
ATOM 1658 N N . ILE A 1 208 ? 3.859 22.453 15.148 1 94.12 208 ILE A N 1
ATOM 1659 C CA . ILE A 1 208 ? 4.801 21.438 14.711 1 94.12 208 ILE A CA 1
ATOM 1660 C C . ILE A 1 208 ? 5.918 21.281 15.742 1 94.12 208 ILE A C 1
ATOM 1662 O O . ILE A 1 208 ? 6.324 20.156 16.062 1 94.12 208 ILE A O 1
ATOM 1666 N N . GLU A 1 209 ? 6.383 22.391 16.266 1 93.88 209 GLU A N 1
ATOM 1667 C CA . GLU A 1 209 ? 7.406 22.328 17.297 1 93.88 209 GLU A CA 1
ATOM 1668 C C . GLU A 1 209 ? 6.91 21.562 18.516 1 93.88 209 GLU A C 1
ATOM 1670 O O . GLU A 1 209 ? 7.637 20.734 19.078 1 93.88 209 GLU A O 1
ATOM 1675 N N . PHE A 1 210 ? 5.723 21.859 18.875 1 96.38 210 PHE A N 1
ATOM 1676 C CA . PHE A 1 210 ? 5.129 21.234 20.047 1 96.38 210 PHE A CA 1
ATOM 1677 C C . PHE A 1 210 ? 4.902 19.734 19.797 1 96.38 210 PHE A C 1
ATOM 1679 O O . PHE A 1 210 ? 5.25 18.906 20.641 1 96.38 210 PHE A O 1
ATOM 1686 N N . LEU A 1 211 ? 4.406 19.391 18.688 1 96.19 211 LEU A N 1
ATOM 1687 C CA . LEU A 1 211 ? 4.09 18 18.375 1 96.19 211 LEU A CA 1
ATOM 1688 C C . LEU A 1 211 ? 5.363 17.188 18.172 1 96.19 211 LEU A C 1
ATOM 1690 O O . LEU A 1 211 ? 5.406 16.016 18.531 1 96.19 211 LEU A O 1
ATOM 1694 N N . SER A 1 212 ? 6.379 17.75 17.672 1 95.38 212 SER A N 1
ATOM 1695 C CA . SER A 1 212 ? 7.613 17.031 17.375 1 95.38 212 SER A CA 1
ATOM 1696 C C . SER A 1 212 ? 8.57 17.062 18.562 1 95.38 212 SER A C 1
ATOM 1698 O O . SER A 1 212 ? 9.508 16.266 18.625 1 95.38 212 SER A O 1
ATOM 1700 N N . GLY A 1 213 ? 8.352 18.031 19.438 1 94.88 213 GLY A N 1
ATOM 1701 C CA . GLY A 1 213 ? 9.25 18.188 20.562 1 94.88 213 GLY A CA 1
ATOM 1702 C C . GLY A 1 213 ? 10.562 18.859 20.188 1 94.88 213 GLY A C 1
ATOM 1703 O O . GLY A 1 213 ? 11.617 18.516 20.719 1 94.88 213 GLY A O 1
ATOM 1704 N N . THR A 1 214 ? 10.461 19.844 19.25 1 93.38 214 THR A N 1
ATOM 1705 C CA . THR A 1 214 ? 11.664 20.484 18.75 1 93.38 214 THR A CA 1
ATOM 1706 C C . THR A 1 214 ? 11.648 21.984 19.062 1 93.38 214 THR A C 1
ATOM 1708 O O . THR A 1 214 ? 10.672 22.5 19.609 1 93.38 214 THR A O 1
ATOM 1711 N N . ALA A 1 215 ? 12.789 22.656 18.797 1 89.5 215 ALA A N 1
ATOM 1712 C CA . ALA A 1 215 ? 12.945 24.109 18.906 1 89.5 215 ALA A CA 1
ATOM 1713 C C . ALA A 1 215 ? 12.539 24.594 20.297 1 89.5 215 ALA A C 1
ATOM 1715 O O . ALA A 1 215 ? 13.086 24.141 21.312 1 89.5 215 ALA A O 1
ATOM 1716 N N . THR A 1 216 ? 11.422 25.297 20.422 1 88.25 216 THR A N 1
ATOM 1717 C CA . THR A 1 216 ? 10.992 25.891 21.672 1 88.25 216 THR A CA 1
ATOM 1718 C C . THR A 1 216 ? 10.641 24.812 22.703 1 88.25 216 THR A C 1
ATOM 1720 O O . THR A 1 216 ? 10.781 25.031 23.906 1 88.25 216 THR A O 1
ATOM 1723 N N . PHE A 1 217 ? 10.328 23.641 22.188 1 93.69 217 PHE A N 1
ATOM 1724 C CA . PHE A 1 217 ? 9.906 22.562 23.062 1 93.69 217 PHE A CA 1
ATOM 1725 C C . PHE A 1 217 ? 10.914 21.422 23.031 1 93.69 217 PHE A C 1
ATOM 1727 O O . PHE A 1 217 ? 10.555 20.266 23.25 1 93.69 217 PHE A O 1
ATOM 1734 N N . HIS A 1 218 ? 12.062 21.75 22.766 1 93.44 218 HIS A N 1
ATOM 1735 C CA . HIS A 1 218 ? 13.078 20.703 22.609 1 93.44 218 HIS A CA 1
ATOM 1736 C C . HIS A 1 218 ? 13.062 19.75 23.812 1 93.44 218 HIS A C 1
ATOM 1738 O O . HIS A 1 218 ? 13.328 20.172 24.938 1 93.44 218 HIS A O 1
ATOM 1744 N N . ASN A 1 219 ? 12.773 18.531 23.5 1 95.56 219 ASN A N 1
ATOM 1745 C CA . ASN A 1 219 ? 12.672 17.453 24.484 1 95.56 219 ASN A CA 1
ATOM 1746 C C . ASN A 1 219 ? 13.047 16.094 23.875 1 95.56 219 ASN A C 1
ATOM 1748 O O . ASN A 1 219 ? 12.25 15.508 23.156 1 95.56 219 ASN A O 1
ATOM 1752 N N . PRO A 1 220 ? 14.227 15.625 24.234 1 94.62 220 PRO A N 1
ATOM 1753 C CA . PRO A 1 220 ? 14.703 14.375 23.641 1 94.62 220 PRO A CA 1
ATOM 1754 C C . PRO A 1 220 ? 13.742 13.211 23.844 1 94.62 220 PRO A C 1
ATOM 1756 O O . PRO A 1 220 ? 13.633 12.336 22.984 1 94.62 220 PRO A O 1
ATOM 1759 N N . SER A 1 221 ? 13.055 13.25 24.938 1 94.62 221 SER A N 1
ATOM 1760 C CA . SER A 1 221 ? 12.117 12.164 25.219 1 94.62 221 SER A CA 1
ATOM 1761 C C . SER A 1 221 ? 10.945 12.18 24.234 1 94.62 221 SER A C 1
ATOM 1763 O O . SER A 1 221 ? 10.398 11.125 23.906 1 94.62 221 SER A O 1
ATOM 1765 N N . TRP A 1 222 ? 10.562 13.352 23.812 1 96.69 222 TRP A N 1
ATOM 1766 C CA . TRP A 1 222 ? 9.516 13.461 22.797 1 96.69 222 TRP A CA 1
ATOM 1767 C C . TRP A 1 222 ? 10.047 13.086 21.422 1 96.69 222 TRP A C 1
ATOM 1769 O O . TRP A 1 222 ? 9.422 12.289 20.703 1 96.69 222 TRP A O 1
ATOM 1779 N N . ILE A 1 223 ? 11.195 13.617 21.141 1 95.56 223 ILE A N 1
ATOM 1780 C CA . ILE A 1 223 ? 11.812 13.484 19.828 1 95.56 223 ILE A CA 1
ATOM 1781 C C . ILE A 1 223 ? 12.031 12.008 19.5 1 95.56 223 ILE A C 1
ATOM 1783 O O . ILE A 1 223 ? 11.758 11.562 18.391 1 95.56 223 ILE A O 1
ATOM 1787 N N . ILE A 1 224 ? 12.414 11.242 20.484 1 94.81 224 ILE A N 1
ATOM 1788 C CA . ILE A 1 224 ? 12.727 9.836 20.266 1 94.81 224 ILE A CA 1
ATOM 1789 C C . ILE A 1 224 ? 11.461 9.078 19.891 1 94.81 224 ILE A C 1
ATOM 1791 O O . ILE A 1 224 ? 11.5 8.141 19.094 1 94.81 224 ILE A O 1
ATOM 1795 N N . THR A 1 225 ? 10.312 9.461 20.359 1 95.81 225 THR A N 1
ATOM 1796 C CA . THR A 1 225 ? 9.062 8.773 20.062 1 95.81 225 THR A CA 1
ATOM 1797 C C . THR A 1 225 ? 8.57 9.141 18.672 1 95.81 225 THR A C 1
ATOM 1799 O O . THR A 1 225 ? 7.695 8.469 18.109 1 95.81 225 THR A O 1
ATOM 1802 N N . ARG A 1 226 ? 9.133 10.203 18.109 1 96.88 226 ARG A N 1
ATOM 1803 C CA . ARG A 1 226 ? 8.664 10.695 16.812 1 96.88 226 ARG A CA 1
ATOM 1804 C C . ARG A 1 226 ? 9.516 10.133 15.68 1 96.88 226 ARG A C 1
ATOM 1806 O O . ARG A 1 226 ? 9.023 9.93 14.57 1 96.88 226 ARG A O 1
ATOM 1813 N N . SER A 1 227 ? 10.773 9.875 15.93 1 94.69 227 SER A N 1
ATOM 1814 C CA . SER A 1 227 ? 11.664 9.547 14.82 1 94.69 227 SER A CA 1
ATOM 1815 C C . SER A 1 227 ? 12.688 8.492 15.227 1 94.69 227 SER A C 1
ATOM 1817 O O . SER A 1 227 ? 13.445 7.996 14.391 1 94.69 227 SER A O 1
ATOM 1819 N N . GLY A 1 228 ? 12.75 8.141 16.453 1 94.19 228 GLY A N 1
ATOM 1820 C CA . GLY A 1 228 ? 13.797 7.258 16.953 1 94.19 228 GLY A CA 1
ATOM 1821 C C . GLY A 1 228 ? 13.844 5.926 16.219 1 94.19 228 GLY A C 1
ATOM 1822 O O . GLY A 1 228 ? 14.914 5.484 15.789 1 94.19 228 GLY A O 1
ATOM 1823 N N . LYS A 1 229 ? 12.703 5.297 16.156 1 95 229 LYS A N 1
ATOM 1824 C CA . LYS A 1 229 ? 12.664 3.984 15.516 1 95 229 LYS A CA 1
ATOM 1825 C C . LYS A 1 229 ? 13.008 4.082 14.031 1 95 229 LYS A C 1
ATOM 1827 O O . LYS A 1 229 ? 13.625 3.178 13.469 1 95 229 LYS A O 1
ATOM 1832 N N . LEU A 1 230 ? 12.57 5.121 13.375 1 95.75 230 LEU A N 1
ATOM 1833 C CA . LEU A 1 230 ? 12.93 5.344 11.984 1 95.75 230 LEU A CA 1
ATOM 1834 C C . LEU A 1 230 ? 14.445 5.465 11.828 1 95.75 230 LEU A C 1
ATOM 1836 O O . LEU A 1 230 ? 15.039 4.809 10.969 1 95.75 230 LEU A O 1
ATOM 1840 N N . LEU A 1 231 ? 15.031 6.25 12.695 1 92.69 231 LEU A N 1
ATOM 1841 C CA . LEU A 1 231 ? 16.484 6.434 12.656 1 92.69 231 LEU A CA 1
ATOM 1842 C C . LEU A 1 231 ? 17.203 5.121 12.93 1 92.69 231 LEU A C 1
ATOM 1844 O O . LEU A 1 231 ? 18.188 4.801 12.266 1 92.69 231 LEU A O 1
ATOM 1848 N N . SER A 1 232 ? 16.703 4.43 13.875 1 93.19 232 SER A N 1
ATOM 1849 C CA . SER A 1 232 ? 17.297 3.133 14.188 1 93.19 232 SER A CA 1
ATOM 1850 C C . SER A 1 232 ? 17.188 2.17 13.016 1 93.19 232 SER A C 1
ATOM 1852 O O . SER A 1 232 ? 18.109 1.394 12.75 1 93.19 232 SER A O 1
ATOM 1854 N N . THR A 1 233 ? 16.047 2.188 12.359 1 92.06 233 THR A N 1
ATOM 1855 C CA . THR A 1 233 ? 15.836 1.345 11.188 1 92.06 233 THR A CA 1
ATOM 1856 C C . THR A 1 233 ? 16.828 1.687 10.078 1 92.06 233 THR A C 1
ATOM 1858 O O . THR A 1 233 ? 17.406 0.792 9.469 1 92.06 233 THR A O 1
ATOM 1861 N N . ILE A 1 234 ? 17.016 2.895 9.844 1 89.88 234 ILE A N 1
ATOM 1862 C CA . ILE A 1 234 ? 17.969 3.359 8.828 1 89.88 234 ILE A CA 1
ATOM 1863 C C . ILE A 1 234 ? 19.375 2.914 9.195 1 89.88 234 ILE A C 1
ATOM 1865 O O . ILE A 1 234 ? 20.109 2.379 8.359 1 89.88 234 ILE A O 1
ATOM 1869 N N . ALA A 1 235 ? 19.719 3.049 10.445 1 87.75 235 ALA A N 1
ATOM 1870 C CA . ALA A 1 235 ? 21.047 2.668 10.914 1 87.75 235 ALA A CA 1
ATOM 1871 C C . ALA A 1 235 ? 21.266 1.164 10.789 1 87.75 235 ALA A C 1
ATOM 1873 O O . ALA A 1 235 ? 22.344 0.718 10.383 1 87.75 235 ALA A O 1
ATOM 1874 N N . ARG A 1 236 ? 20.25 0.469 11.125 1 86.75 236 ARG A N 1
ATOM 1875 C CA . ARG A 1 236 ? 20.344 -0.985 11.047 1 86.75 236 ARG A CA 1
ATOM 1876 C C . ARG A 1 236 ? 20.5 -1.449 9.602 1 86.75 236 ARG A C 1
ATOM 1878 O O . ARG A 1 236 ? 21.297 -2.346 9.312 1 86.75 236 ARG A O 1
ATOM 1885 N N . ASN A 1 237 ? 19.672 -0.897 8.773 1 83.12 237 ASN A N 1
ATOM 1886 C CA . ASN A 1 237 ? 19.781 -1.256 7.363 1 83.12 237 ASN A CA 1
ATOM 1887 C C . ASN A 1 237 ? 21.141 -0.89 6.785 1 83.12 237 ASN A C 1
ATOM 1889 O O . ASN A 1 237 ? 21.672 -1.598 5.926 1 83.12 237 ASN A O 1
ATOM 1893 N N . HIS A 1 238 ? 21.641 0.093 7.234 1 80.38 238 HIS A N 1
ATOM 1894 C CA . HIS A 1 238 ? 22.984 0.504 6.836 1 80.38 238 HIS A CA 1
ATOM 1895 C C . HIS A 1 238 ? 24.016 -0.553 7.207 1 80.38 238 HIS A C 1
ATOM 1897 O O . HIS A 1 238 ? 24.859 -0.917 6.387 1 80.38 238 HIS A O 1
ATOM 1903 N N . LYS A 1 239 ? 23.906 -1 8.359 1 78.88 239 LYS A N 1
ATOM 1904 C CA . LYS A 1 239 ? 24.828 -2.031 8.82 1 78.88 239 LYS A CA 1
ATOM 1905 C C . LYS A 1 239 ? 24.703 -3.297 7.973 1 78.88 239 LYS A C 1
ATOM 1907 O O . LYS A 1 239 ? 25.719 -3.891 7.582 1 78.88 239 LYS A O 1
ATOM 1912 N N . LYS A 1 240 ? 23.5 -3.57 7.656 1 77.38 240 LYS A N 1
ATOM 1913 C CA . LYS A 1 240 ? 23.266 -4.754 6.836 1 77.38 240 LYS A CA 1
ATOM 1914 C C . LYS A 1 240 ? 23.812 -4.566 5.426 1 77.38 240 LYS A C 1
ATOM 1916 O O . LYS A 1 240 ? 24.297 -5.52 4.816 1 77.38 240 LYS A O 1
ATOM 1921 N N . ALA A 1 241 ? 23.734 -3.41 4.941 1 69.94 241 ALA A N 1
ATOM 1922 C CA . ALA A 1 241 ? 24.25 -3.109 3.611 1 69.94 241 ALA A CA 1
ATOM 1923 C C . ALA A 1 241 ? 25.781 -3.227 3.584 1 69.94 241 ALA A C 1
ATOM 1925 O O . ALA A 1 241 ? 26.344 -3.766 2.633 1 69.94 241 ALA A O 1
ATOM 1926 N N . VAL A 1 242 ? 26.359 -2.766 4.566 1 68.81 242 VAL A N 1
ATOM 1927 C CA . VAL A 1 242 ? 27.812 -2.834 4.672 1 68.81 242 VAL A CA 1
ATOM 1928 C C . VAL A 1 242 ? 28.25 -4.293 4.723 1 68.81 242 VAL A C 1
ATOM 1930 O O . VAL A 1 242 ? 29.281 -4.656 4.137 1 68.81 242 VAL A O 1
ATOM 1933 N N . GLU A 1 243 ? 27.328 -5.055 5.246 1 70.38 243 GLU A N 1
ATOM 1934 C CA . GLU A 1 243 ? 27.625 -6.48 5.363 1 70.38 243 GLU A CA 1
ATOM 1935 C C . GLU A 1 243 ? 27.141 -7.25 4.141 1 70.3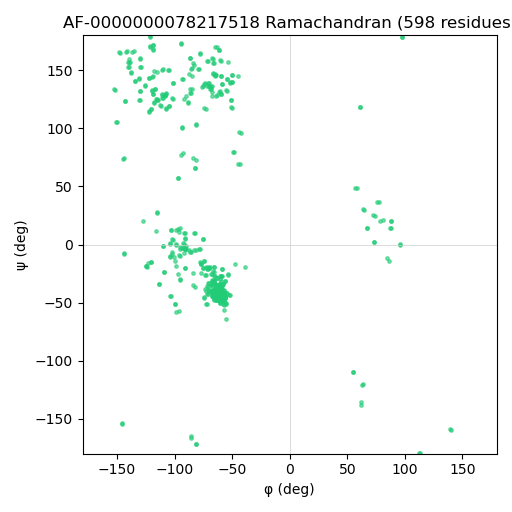8 243 GLU A C 1
ATOM 1937 O O . GLU A 1 243 ? 27.234 -8.477 4.094 1 70.38 243 GLU A O 1
ATOM 1942 N N . GLN A 1 244 ? 26.547 -6.598 3.168 1 67.75 244 GLN A N 1
ATOM 1943 C CA . GLN A 1 244 ? 26.031 -7.16 1.925 1 67.75 244 GLN A CA 1
ATOM 1944 C C . GLN A 1 244 ? 24.875 -8.133 2.197 1 67.75 244 GLN A C 1
ATOM 1946 O O . GLN A 1 244 ? 24.766 -9.156 1.522 1 67.75 244 GLN A O 1
ATOM 1951 N N . SER A 1 245 ? 24.219 -7.836 3.223 1 66.12 245 SER A N 1
ATOM 1952 C CA . SER A 1 245 ? 23.141 -8.734 3.602 1 66.12 245 SER A CA 1
ATOM 1953 C C . SER A 1 245 ? 21.781 -8.148 3.238 1 66.12 245 SER A C 1
ATOM 1955 O O . SER A 1 245 ? 20.734 -8.742 3.531 1 66.12 245 SER A O 1
ATOM 1957 N N . LEU A 1 246 ? 21.766 -6.953 2.627 1 69.75 246 LEU A N 1
ATOM 1958 C CA . LEU A 1 246 ? 20.5 -6.332 2.264 1 69.75 246 LEU A CA 1
ATOM 1959 C C . LEU A 1 246 ? 20 -6.871 0.93 1 69.75 246 LEU A C 1
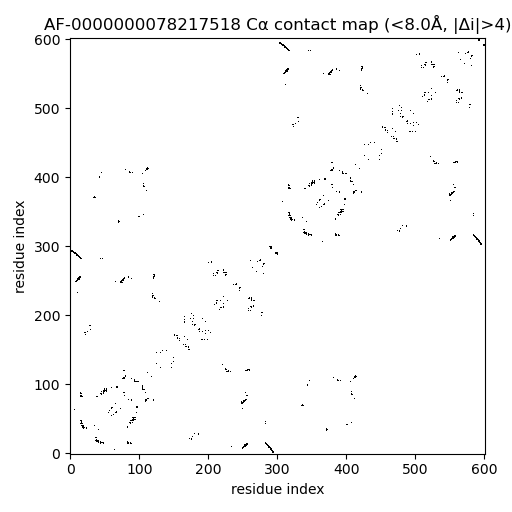ATOM 1961 O O . LEU A 1 246 ? 18.922 -6.469 0.459 1 69.75 246 LEU A O 1
ATOM 1965 N N . GLY A 1 247 ? 20.734 -7.875 0.592 1 73.19 247 GLY A N 1
ATOM 1966 C CA . GLY A 1 247 ? 20.359 -8.383 -0.72 1 73.19 247 GLY A CA 1
ATOM 1967 C C . GLY A 1 247 ? 20.547 -7.359 -1.826 1 73.19 247 GLY A C 1
ATOM 1968 O O . GLY A 1 247 ? 21.562 -6.66 -1.873 1 73.19 247 GLY A O 1
ATOM 1969 N N . GLY A 1 248 ? 19.688 -7.121 -2.764 1 85.31 248 GLY A N 1
ATOM 1970 C CA . GLY A 1 248 ? 19.781 -6.289 -3.953 1 85.31 248 GLY A CA 1
ATOM 1971 C C . GLY A 1 248 ? 19.141 -4.93 -3.781 1 85.31 248 GLY A C 1
ATOM 1972 O O . GLY A 1 248 ? 19.156 -4.109 -4.699 1 85.31 248 GLY A O 1
ATOM 1973 N N . VAL A 1 249 ? 18.797 -4.562 -2.436 1 92.06 249 VAL A N 1
ATOM 1974 C CA . VAL A 1 249 ? 18.047 -3.32 -2.256 1 92.06 249 VAL A CA 1
ATOM 1975 C C . VAL A 1 249 ? 19.016 -2.141 -2.199 1 92.06 249 VAL A C 1
ATOM 1977 O O . VAL A 1 249 ? 20.016 -2.182 -1.475 1 92.06 249 VAL A O 1
ATOM 1980 N N . LYS A 1 250 ? 18.719 -1.073 -2.922 1 93.38 250 LYS A N 1
ATOM 1981 C CA . LYS A 1 250 ? 19.562 0.107 -3.012 1 93.38 250 LYS A CA 1
ATOM 1982 C C . LYS A 1 250 ? 18.828 1.356 -2.539 1 93.38 250 LYS A C 1
ATOM 1984 O O . LYS A 1 250 ? 19.453 2.389 -2.277 1 93.38 250 LYS A O 1
ATOM 1989 N N . PHE A 1 251 ? 17.562 1.253 -2.432 1 96.44 251 PHE A N 1
ATOM 1990 C CA . PHE A 1 251 ? 16.766 2.449 -2.211 1 96.44 251 PHE A CA 1
ATOM 1991 C C . PHE A 1 251 ? 15.602 2.156 -1.263 1 96.44 251 PHE A C 1
ATOM 1993 O O . PHE A 1 251 ? 14.797 1.259 -1.519 1 96.44 251 PHE A O 1
ATOM 2000 N N . PHE A 1 252 ? 15.531 2.896 -0.185 1 96.81 252 PHE A N 1
ATOM 2001 C CA . PHE A 1 252 ? 14.406 2.873 0.74 1 96.81 252 PHE A CA 1
ATOM 2002 C C . PHE A 1 252 ? 13.719 4.23 0.787 1 96.81 252 PHE A C 1
ATOM 2004 O O . PHE A 1 252 ? 14.375 5.266 0.869 1 96.81 252 PHE A O 1
ATOM 2011 N N . ALA A 1 253 ? 12.469 4.223 0.72 1 98.31 253 ALA A N 1
ATOM 2012 C CA . ALA A 1 253 ? 11.703 5.449 0.901 1 98.31 253 ALA A CA 1
ATOM 2013 C C . ALA A 1 253 ? 10.648 5.285 1.993 1 98.31 253 ALA A C 1
ATOM 2015 O O . ALA A 1 253 ? 9.984 4.25 2.074 1 98.31 253 ALA A O 1
ATOM 2016 N N . PHE A 1 254 ? 10.547 6.277 2.812 1 98.5 254 PHE A N 1
ATOM 2017 C CA . PHE A 1 254 ? 9.578 6.316 3.898 1 98.5 254 PHE A CA 1
ATOM 2018 C C . PHE A 1 254 ? 8.672 7.543 3.773 1 98.5 254 PHE A C 1
ATOM 2020 O O . PHE A 1 254 ? 9.148 8.68 3.854 1 98.5 254 PHE A O 1
ATOM 2027 N N . SER A 1 255 ? 7.383 7.312 3.531 1 98.81 255 SER A N 1
ATOM 2028 C CA . SER A 1 255 ? 6.395 8.383 3.549 1 98.81 255 SER A CA 1
ATOM 2029 C C . SER A 1 255 ? 5.82 8.586 4.949 1 98.81 255 SER A C 1
ATOM 2031 O O . SER A 1 255 ? 5.262 7.66 5.535 1 98.81 255 SER A O 1
ATOM 2033 N N . THR A 1 256 ? 5.969 9.766 5.426 1 98.56 256 THR A N 1
ATOM 2034 C CA . THR A 1 256 ? 5.637 10.008 6.828 1 98.56 256 THR A CA 1
ATOM 2035 C C . THR A 1 256 ? 5.059 11.406 7.012 1 98.56 256 THR A C 1
ATOM 2037 O O . THR A 1 256 ? 4.422 11.945 6.105 1 98.56 256 THR A O 1
ATOM 2040 N N . HIS A 1 257 ? 5.207 11.969 8.211 1 97.75 257 HIS A N 1
ATOM 2041 C CA . HIS A 1 257 ? 4.516 13.188 8.617 1 97.75 257 HIS A CA 1
ATOM 2042 C C . HIS A 1 257 ? 5.504 14.297 8.945 1 97.75 257 HIS A C 1
ATOM 2044 O O . HIS A 1 257 ? 6.711 14.055 9.031 1 97.75 257 HIS A O 1
ATOM 2050 N N . ASP A 1 258 ? 4.98 15.453 9.07 1 95.38 258 ASP A N 1
ATOM 2051 C CA . ASP A 1 258 ? 5.785 16.641 9.352 1 95.38 258 ASP A CA 1
ATOM 2052 C C . ASP A 1 258 ? 6.5 16.516 10.695 1 95.38 258 ASP A C 1
ATOM 2054 O O . ASP A 1 258 ? 7.684 16.828 10.805 1 95.38 258 ASP A O 1
ATOM 2058 N N . ALA A 1 259 ? 5.789 15.992 11.727 1 95.38 259 ALA A N 1
ATOM 2059 C CA . ALA A 1 259 ? 6.402 15.852 13.047 1 95.38 259 ALA A CA 1
ATOM 2060 C C . ALA A 1 259 ? 7.621 14.938 12.992 1 95.38 259 ALA A C 1
ATOM 2062 O O . ALA A 1 259 ? 8.617 15.18 13.672 1 95.38 259 ALA A O 1
ATOM 2063 N N . THR A 1 260 ? 7.535 13.914 12.195 1 96.56 260 THR A N 1
ATOM 2064 C CA . THR A 1 260 ? 8.648 12.992 12.039 1 96.56 260 THR A CA 1
ATOM 2065 C C . THR A 1 260 ? 9.836 13.68 11.359 1 96.56 260 THR A C 1
ATOM 2067 O O . THR A 1 260 ? 10.977 13.531 11.789 1 96.56 260 THR A O 1
ATOM 2070 N N . ILE A 1 261 ? 9.555 14.438 10.328 1 95.38 261 ILE A N 1
ATOM 2071 C CA . ILE A 1 261 ? 10.594 15.148 9.594 1 95.38 261 ILE A CA 1
ATOM 2072 C C . ILE A 1 261 ? 11.305 16.125 10.523 1 95.38 261 ILE A C 1
ATOM 2074 O O . ILE A 1 261 ? 12.539 16.172 10.57 1 95.38 261 ILE A O 1
ATOM 2078 N N . SER A 1 262 ? 10.516 16.875 11.273 1 93.81 262 SER A N 1
ATOM 2079 C CA . SER A 1 262 ? 11.078 17.859 12.195 1 93.81 262 SER A CA 1
ATOM 2080 C C . SER A 1 262 ? 11.938 17.188 13.258 1 93.81 262 SER A C 1
ATOM 2082 O O . SER A 1 262 ? 13.039 17.656 13.562 1 93.81 262 SER A O 1
ATOM 2084 N N . ALA A 1 263 ? 11.391 16.156 13.805 1 94.38 263 ALA A N 1
ATOM 2085 C CA . ALA A 1 263 ? 12.117 15.438 14.844 1 94.38 263 ALA A CA 1
ATOM 2086 C C . ALA A 1 263 ? 13.422 14.859 14.297 1 94.38 263 ALA A C 1
ATOM 2088 O O . ALA A 1 263 ? 14.453 14.891 14.977 1 94.38 263 ALA A O 1
ATOM 2089 N N . LEU A 1 264 ? 13.367 14.336 13.117 1 92.88 264 LEU A N 1
ATOM 2090 C CA . LEU A 1 264 ? 14.555 13.773 12.484 1 92.88 264 LEU A CA 1
ATOM 2091 C C . LEU A 1 264 ? 15.625 14.844 12.289 1 92.88 264 LEU A C 1
ATOM 2093 O O . LEU A 1 264 ? 16.797 14.625 12.594 1 92.88 264 LEU A O 1
ATOM 2097 N N . LEU A 1 265 ? 15.203 15.953 11.797 1 91 265 LEU A N 1
ATOM 2098 C CA . LEU A 1 265 ? 16.125 17.047 11.57 1 91 265 LEU A CA 1
ATOM 2099 C C . LEU A 1 265 ? 16.75 17.516 12.875 1 91 265 LEU A C 1
ATOM 2101 O O . LEU A 1 265 ? 17.953 17.797 12.938 1 91 265 LEU A O 1
ATOM 2105 N N . ASP A 1 266 ? 15.945 17.594 13.836 1 89.62 266 ASP A N 1
ATOM 2106 C CA . ASP A 1 266 ? 16.438 18.016 15.141 1 89.62 266 ASP A CA 1
ATOM 2107 C C . ASP A 1 266 ? 17.469 17.016 15.672 1 89.62 266 ASP A C 1
ATOM 2109 O O . ASP A 1 266 ? 18.516 17.406 16.203 1 89.62 266 ASP A O 1
ATOM 2113 N N . SER A 1 267 ? 17.141 15.797 15.516 1 87.81 267 SER A N 1
ATOM 2114 C CA . SER A 1 267 ? 18.031 14.734 15.984 1 87.81 267 SER A CA 1
ATOM 2115 C C . SER A 1 267 ? 19.375 14.797 15.281 1 87.81 267 SER A C 1
ATOM 2117 O O . SER A 1 267 ? 20.391 14.383 15.844 1 87.81 267 SER A O 1
ATOM 2119 N N . LEU A 1 268 ? 19.375 15.328 14.102 1 84.69 268 LEU A N 1
ATOM 2120 C CA . LEU A 1 268 ? 20.609 15.43 13.32 1 84.69 268 LEU A CA 1
ATOM 2121 C C . LEU A 1 268 ? 21.312 16.75 13.57 1 84.69 268 LEU A C 1
ATOM 2123 O O . LEU A 1 268 ? 22.391 17 13.039 1 84.69 268 LEU A O 1
ATOM 2127 N N . GLY A 1 269 ? 20.734 17.578 14.32 1 80.12 269 GLY A N 1
ATOM 2128 C CA . GLY A 1 269 ? 21.312 18.875 14.656 1 80.12 269 GLY A CA 1
ATOM 2129 C C . GLY A 1 269 ? 21.172 19.906 13.555 1 80.12 269 GLY A C 1
ATOM 2130 O O . GLY A 1 269 ? 21.984 20.828 13.445 1 80.12 269 GLY A O 1
ATOM 2131 N N . ILE A 1 270 ? 20.25 19.75 12.609 1 75.75 270 ILE A N 1
ATOM 2132 C CA . ILE A 1 270 ? 20.156 20.594 11.43 1 75.75 270 ILE A CA 1
ATOM 2133 C C . ILE A 1 270 ? 18.844 21.359 11.461 1 75.75 270 ILE A C 1
ATOM 2135 O O . ILE A 1 270 ? 18.422 21.953 10.453 1 75.75 270 ILE A O 1
ATOM 2139 N N . LEU A 1 271 ? 18.078 21.453 12.383 1 62.75 271 LEU A N 1
ATOM 2140 C CA . LEU A 1 271 ? 16.688 21.906 12.375 1 62.75 271 LEU A CA 1
ATOM 2141 C C . LEU A 1 271 ? 16.578 23.297 11.766 1 62.75 271 LEU A C 1
ATOM 2143 O O . LEU A 1 271 ? 15.797 23.516 10.836 1 62.75 271 LEU A O 1
ATOM 2147 N N . LYS A 1 272 ? 17.094 24.312 12.266 1 58.5 272 LYS A N 1
ATOM 2148 C CA . LYS A 1 272 ? 16.766 25.688 11.883 1 58.5 272 LYS A CA 1
ATOM 2149 C C . LYS A 1 272 ? 17.234 25.984 10.469 1 58.5 272 LYS A C 1
ATOM 2151 O O . LYS A 1 272 ? 16.531 26.656 9.703 1 58.5 272 LYS A O 1
ATOM 2156 N N . GLU A 1 273 ? 18.25 25.359 10.117 1 53.72 273 GLU A N 1
ATOM 2157 C CA . GLU A 1 273 ? 18.891 25.734 8.859 1 53.72 273 GLU A CA 1
ATOM 2158 C C . GLU A 1 273 ? 18.219 25.062 7.672 1 53.72 273 GLU A C 1
ATOM 2160 O O . GLU A 1 273 ? 18.297 25.547 6.547 1 53.72 273 GLU A O 1
ATOM 2165 N N . ALA A 1 274 ? 17.641 24.016 8.008 1 53.25 274 ALA A N 1
ATOM 2166 C CA . ALA A 1 274 ? 17.172 23.188 6.891 1 53.25 274 ALA A CA 1
ATOM 2167 C C . ALA A 1 274 ? 15.695 23.422 6.625 1 53.25 274 ALA A C 1
ATOM 2169 O O . ALA A 1 274 ? 15.195 23.109 5.535 1 53.25 274 ALA A O 1
ATOM 2170 N N . LEU A 1 275 ? 15.125 23.984 7.656 1 61.59 275 LEU A N 1
ATOM 2171 C CA . LEU A 1 275 ? 13.68 24.094 7.496 1 61.59 275 LEU A CA 1
ATOM 2172 C C . LEU A 1 275 ? 13.32 25.391 6.77 1 61.59 275 LEU A C 1
ATOM 2174 O O . LEU A 1 275 ? 14.102 26.344 6.766 1 61.59 275 LEU A O 1
ATOM 2178 N N . ALA A 1 276 ? 12.242 25.359 5.973 1 59.09 276 ALA A N 1
ATOM 2179 C CA . ALA A 1 276 ? 11.703 26.5 5.246 1 59.09 276 ALA A CA 1
ATOM 2180 C C . ALA A 1 276 ? 11.641 27.75 6.133 1 59.09 276 ALA A C 1
ATOM 2182 O O . ALA A 1 276 ? 11.656 27.641 7.363 1 59.09 276 ALA A O 1
ATOM 2183 N N . PRO A 1 277 ? 11.883 28.859 5.48 1 58.91 277 PRO A N 1
ATOM 2184 C CA . PRO A 1 277 ? 11.797 30.109 6.238 1 58.91 277 PRO A CA 1
ATOM 2185 C C . PRO A 1 277 ? 10.648 30.109 7.242 1 58.91 277 PRO A C 1
ATOM 2187 O O . PRO A 1 277 ? 10.719 30.797 8.266 1 58.91 277 PRO A O 1
ATOM 2190 N N . GLN A 1 278 ? 9.719 29.234 7.031 1 64.44 278 GLN A N 1
ATOM 2191 C CA . GLN A 1 278 ? 8.547 29.234 7.898 1 64.44 278 GLN A CA 1
ATOM 2192 C C . GLN A 1 278 ? 8.758 28.328 9.109 1 64.44 278 GLN A C 1
ATOM 2194 O O . GLN A 1 278 ? 7.984 28.375 10.07 1 64.44 278 GLN A O 1
ATOM 2199 N N . GLY A 1 279 ? 9.875 27.641 9.156 1 73.69 279 GLY A N 1
ATOM 2200 C CA . GLY A 1 279 ? 10.219 26.891 10.359 1 73.69 279 GLY A CA 1
ATOM 2201 C C . GLY A 1 279 ? 9.617 25.5 10.391 1 73.69 279 GLY A C 1
ATOM 2202 O O . GLY A 1 279 ? 9.93 24.703 11.281 1 73.69 279 GLY A O 1
ATOM 2203 N N . ARG A 1 280 ? 8.688 25.297 9.523 1 87.69 280 ARG A N 1
ATOM 2204 C CA . ARG A 1 280 ? 8.086 23.969 9.477 1 87.69 280 ARG A CA 1
ATOM 2205 C C . ARG A 1 280 ? 8.383 23.281 8.148 1 87.69 280 ARG A C 1
ATOM 2207 O O . ARG A 1 280 ? 8.602 23.938 7.133 1 87.69 280 ARG A O 1
ATOM 2214 N N . PRO A 1 281 ? 8.492 21.953 8.172 1 92.38 281 PRO A N 1
ATOM 2215 C CA . PRO A 1 281 ? 8.719 21.266 6.895 1 92.38 281 PRO A CA 1
ATOM 2216 C C . PRO A 1 281 ? 7.578 21.5 5.898 1 92.38 281 PRO A C 1
ATOM 2218 O O . PRO A 1 281 ? 6.41 21.297 6.238 1 92.38 281 PRO A O 1
ATOM 2221 N N . ASP A 1 282 ? 7.883 21.844 4.703 1 93.06 282 ASP A N 1
ATOM 2222 C CA . ASP A 1 282 ? 6.883 22.016 3.652 1 93.06 282 ASP A CA 1
ATOM 2223 C C . ASP A 1 282 ? 6.246 20.688 3.279 1 93.06 282 ASP A C 1
ATOM 2225 O O . ASP A 1 282 ? 6.766 19.625 3.629 1 93.06 282 ASP A O 1
ATOM 2229 N N . PHE A 1 283 ? 5.109 20.797 2.678 1 95.62 283 PHE A N 1
ATOM 2230 C CA . PHE A 1 283 ? 4.547 19.594 2.08 1 95.62 283 PHE A CA 1
ATOM 2231 C C . PHE A 1 283 ? 5.543 18.953 1.115 1 95.62 283 PHE A C 1
ATOM 2233 O O . PHE A 1 283 ? 6.219 19.656 0.362 1 95.62 283 PHE A O 1
ATOM 2240 N N . THR A 1 284 ? 5.742 17.609 1.233 1 97.12 284 THR A N 1
ATOM 2241 C CA . THR A 1 284 ? 6.621 16.75 0.447 1 97.12 284 THR A CA 1
ATOM 2242 C C . THR A 1 284 ? 8.086 17.094 0.712 1 97.12 284 THR A C 1
ATOM 2244 O O . THR A 1 284 ? 8.953 16.797 -0.107 1 97.12 284 THR A O 1
ATOM 2247 N N . ALA A 1 285 ? 8.273 17.891 1.834 1 94.94 285 ALA A N 1
ATOM 2248 C CA . ALA A 1 285 ? 9.664 18.016 2.254 1 94.94 285 ALA A CA 1
ATOM 2249 C C . ALA A 1 285 ? 10.32 16.641 2.414 1 94.94 285 ALA A C 1
ATOM 2251 O O . ALA A 1 285 ? 9.695 15.711 2.924 1 94.94 285 ALA A O 1
ATOM 2252 N N . ALA A 1 286 ? 11.586 16.531 1.965 1 95.25 286 ALA A N 1
ATOM 2253 C CA . ALA A 1 286 ? 12.25 15.234 1.97 1 95.25 286 ALA A CA 1
ATOM 2254 C C . ALA A 1 286 ? 13.664 15.344 2.525 1 95.25 286 ALA A C 1
ATOM 2256 O O . ALA A 1 286 ? 14.352 16.344 2.295 1 95.25 286 ALA A O 1
ATOM 2257 N N . ILE A 1 287 ? 14.039 14.359 3.291 1 94 287 ILE A N 1
ATOM 2258 C CA . ILE A 1 287 ? 15.398 14.172 3.779 1 94 287 ILE A CA 1
ATOM 2259 C C . ILE A 1 287 ? 16.031 12.945 3.121 1 94 287 ILE A C 1
ATOM 2261 O O . ILE A 1 287 ? 15.414 11.875 3.09 1 94 287 ILE A O 1
ATOM 2265 N N . ALA A 1 288 ? 17.219 13.125 2.572 1 93.69 288 ALA A N 1
ATOM 2266 C CA . ALA A 1 288 ? 17.938 12.016 1.957 1 93.69 288 ALA A CA 1
ATOM 2267 C C . ALA A 1 288 ? 19.172 11.633 2.781 1 93.69 288 ALA A C 1
ATOM 2269 O O . ALA A 1 288 ? 19.938 12.5 3.199 1 93.69 288 ALA A O 1
ATOM 2270 N N . PHE A 1 289 ? 19.266 10.352 3.135 1 91.81 289 PHE A N 1
ATOM 2271 C CA . PHE A 1 289 ? 20.484 9.742 3.658 1 91.81 289 PHE A CA 1
ATOM 2272 C C . PHE A 1 289 ? 21.156 8.875 2.6 1 91.81 289 PHE A C 1
ATOM 2274 O O . PHE A 1 289 ? 20.547 7.934 2.084 1 91.81 289 PHE A O 1
ATOM 2281 N N . GLU A 1 290 ? 22.328 9.195 2.246 1 90.31 290 GLU A N 1
ATOM 2282 C CA . GLU A 1 290 ? 23.016 8.453 1.198 1 90.31 290 GLU A CA 1
ATOM 2283 C C . GLU A 1 290 ? 24.312 7.82 1.728 1 90.31 290 GLU A C 1
ATOM 2285 O O . GLU A 1 290 ? 25.094 8.477 2.422 1 90.31 290 GLU A O 1
ATOM 2290 N N . VAL A 1 291 ? 24.422 6.609 1.408 1 86.5 291 VAL A N 1
ATOM 2291 C CA . VAL A 1 291 ? 25.641 5.875 1.744 1 86.5 291 VAL A CA 1
ATOM 2292 C C . VAL A 1 291 ? 26.531 5.75 0.507 1 86.5 291 VAL A C 1
ATOM 2294 O O . VAL A 1 291 ? 26.094 5.25 -0.53 1 86.5 291 VAL A O 1
ATOM 2297 N N . TRP A 1 292 ? 27.766 6.203 0.698 1 84.75 292 TRP A N 1
ATOM 2298 C CA . TRP A 1 292 ? 28.719 6.199 -0.404 1 84.75 292 TRP A CA 1
ATOM 2299 C C . TRP A 1 292 ? 29.922 5.328 -0.076 1 84.75 292 TRP A C 1
ATOM 2301 O O . TRP A 1 292 ? 30.266 5.148 1.095 1 84.75 292 TRP A O 1
ATOM 2311 N N . ARG A 1 293 ? 30.406 4.703 -1.062 1 81.81 293 ARG A N 1
ATOM 2312 C CA . ARG A 1 293 ? 31.625 3.912 -0.931 1 81.81 293 ARG A CA 1
ATOM 2313 C C . ARG A 1 293 ? 32.75 4.488 -1.79 1 81.81 293 ARG A C 1
ATOM 2315 O O . ARG A 1 293 ? 32.5 4.918 -2.922 1 81.81 293 ARG A O 1
ATOM 2322 N N . ASN A 1 294 ? 33.875 4.758 -1.131 1 77.94 294 ASN A N 1
ATOM 2323 C CA . ASN A 1 294 ? 35.094 5.098 -1.852 1 77.94 294 ASN A CA 1
ATOM 2324 C C . ASN A 1 294 ? 36.219 4.129 -1.523 1 77.94 294 ASN A C 1
ATOM 2326 O O . ASN A 1 294 ? 36 3.109 -0.865 1 77.94 294 ASN A O 1
ATOM 2330 N N . ASP A 1 295 ? 37.312 4.367 -2.143 1 72.44 295 ASP A N 1
ATOM 2331 C CA . ASP A 1 295 ? 38.469 3.486 -1.975 1 72.44 295 ASP A CA 1
ATOM 2332 C C . ASP A 1 295 ? 38.812 3.309 -0.498 1 72.44 295 ASP A C 1
ATOM 2334 O O . ASP A 1 295 ? 39.344 2.27 -0.101 1 72.44 295 ASP A O 1
ATOM 2338 N N . SER A 1 296 ? 38.469 4.223 0.238 1 71.44 296 SER A N 1
ATOM 2339 C CA . SER A 1 296 ? 38.875 4.203 1.642 1 71.44 296 SER A CA 1
ATOM 2340 C C . SER A 1 296 ? 37.781 3.609 2.518 1 71.44 296 SER A C 1
ATOM 2342 O O . SER A 1 296 ? 38 3.334 3.699 1 71.44 296 SER A O 1
ATOM 2344 N N . GLY A 1 297 ? 36.594 3.398 1.929 1 71.88 297 GLY A N 1
ATOM 2345 C CA . GLY A 1 297 ? 35.562 2.793 2.74 1 71.88 297 GLY A CA 1
ATOM 2346 C C . GLY A 1 297 ? 34.188 3.396 2.498 1 71.88 297 GLY A C 1
ATOM 2347 O O . GLY A 1 297 ? 33.906 3.91 1.411 1 71.88 297 GLY A O 1
ATOM 2348 N N . HIS A 1 298 ? 33.25 3.188 3.533 1 70.56 298 HIS A N 1
ATOM 2349 C CA . HIS A 1 298 ? 31.891 3.674 3.422 1 70.56 298 HIS A CA 1
ATOM 2350 C C . HIS A 1 298 ? 31.688 4.957 4.223 1 70.56 298 HIS A C 1
ATOM 2352 O O . HIS A 1 298 ? 32.312 5.141 5.27 1 70.56 298 HIS A O 1
ATOM 2358 N N . TYR A 1 299 ? 30.953 5.953 3.697 1 71.5 299 TYR A N 1
ATOM 2359 C CA . TYR A 1 299 ? 30.578 7.125 4.48 1 71.5 299 TYR A CA 1
ATOM 2360 C C . TYR A 1 299 ? 29.141 7.551 4.18 1 71.5 299 TYR A C 1
ATOM 2362 O O . TYR A 1 299 ? 28.578 7.156 3.162 1 71.5 299 TYR A O 1
ATOM 2370 N N . VAL A 1 300 ? 28.516 8.258 5.117 1 70.56 300 VAL A N 1
ATOM 2371 C CA . VAL A 1 300 ? 27.125 8.664 5.023 1 70.56 300 VAL A CA 1
ATOM 2372 C C . VAL A 1 300 ? 27.031 10.164 4.777 1 70.56 300 VAL A C 1
ATOM 2374 O O . VAL A 1 300 ? 27.766 10.945 5.395 1 70.56 300 VAL A O 1
ATOM 2377 N N . LYS A 1 301 ? 26.266 10.531 3.746 1 74.69 301 LYS A N 1
ATOM 2378 C CA . LYS A 1 301 ? 25.906 11.93 3.498 1 74.69 301 LYS A CA 1
ATOM 2379 C C . LYS A 1 301 ? 24.438 12.188 3.803 1 74.69 301 LYS A C 1
ATOM 2381 O O . LYS A 1 301 ? 23.562 11.445 3.352 1 74.69 301 LYS A O 1
ATOM 2386 N N . MET B 1 1 ? -43.906 -4.23 -10.07 1 28.34 1 MET B N 1
ATOM 2387 C CA . MET B 1 1 ? -43.281 -3.287 -9.164 1 28.34 1 MET B CA 1
ATOM 2388 C C . MET B 1 1 ? -41.781 -3.529 -9.109 1 28.34 1 MET B C 1
ATOM 2390 O O . MET B 1 1 ? -41.312 -4.598 -8.688 1 28.34 1 MET B O 1
ATOM 2394 N N . ASP B 1 2 ? -41.031 -3.25 -10.031 1 41 2 ASP B N 1
ATOM 2395 C CA . ASP B 1 2 ? -39.594 -3.432 -10.203 1 41 2 ASP B CA 1
ATOM 2396 C C . ASP B 1 2 ? -38.844 -3.023 -8.938 1 41 2 ASP B C 1
ATOM 2398 O O . ASP B 1 2 ? -38.844 -1.852 -8.555 1 41 2 ASP B O 1
ATOM 2402 N N . MET B 1 3 ? -38.938 -3.723 -7.836 1 46.25 3 MET B N 1
ATOM 2403 C CA . MET B 1 3 ? -38.469 -3.461 -6.477 1 46.25 3 MET B CA 1
ATOM 2404 C C . MET B 1 3 ? -37.031 -2.902 -6.48 1 46.25 3 MET B C 1
ATOM 2406 O O . MET B 1 3 ? -36.156 -3.471 -7.113 1 46.25 3 MET B O 1
ATOM 2410 N N . CYS B 1 4 ? -36.938 -1.588 -6.406 1 55.84 4 CYS B N 1
ATOM 2411 C CA . CYS B 1 4 ? -35.75 -0.754 -6.5 1 55.84 4 CYS B CA 1
ATOM 2412 C C . CYS B 1 4 ? -34.625 -1.275 -5.586 1 55.84 4 CYS B C 1
ATOM 2414 O O . CYS B 1 4 ? -34.75 -1.2 -4.359 1 55.84 4 CYS B O 1
ATOM 2416 N N . ARG B 1 5 ? -33.844 -2.312 -5.93 1 74.62 5 ARG B N 1
ATOM 2417 C CA . ARG B 1 5 ? -32.719 -2.85 -5.199 1 74.62 5 ARG B CA 1
ATOM 2418 C C . ARG B 1 5 ? -31.5 -1.925 -5.316 1 74.62 5 ARG B C 1
ATOM 2420 O O . ARG B 1 5 ? -31.25 -1.354 -6.379 1 74.62 5 ARG B O 1
ATOM 2427 N N . VAL B 1 6 ? -31.156 -1.454 -4.094 1 79.75 6 VAL B N 1
ATOM 2428 C CA . VAL B 1 6 ? -29.984 -0.59 -4.078 1 79.75 6 VAL B CA 1
ATOM 2429 C C . VAL B 1 6 ? -28.812 -1.327 -3.443 1 79.75 6 VAL B C 1
ATOM 2431 O O . VAL B 1 6 ? -28.953 -1.965 -2.398 1 79.75 6 VAL B O 1
ATOM 2434 N N . ALA B 1 7 ? -27.703 -1.301 -4.141 1 84.06 7 ALA B N 1
ATOM 2435 C CA . ALA B 1 7 ? -26.484 -1.852 -3.549 1 84.06 7 ALA B CA 1
ATOM 2436 C C . ALA B 1 7 ? -26.016 -0.992 -2.383 1 84.06 7 ALA B C 1
ATOM 2438 O O . ALA B 1 7 ? -25.984 0.238 -2.477 1 84.06 7 ALA B O 1
ATOM 2439 N N . VAL B 1 8 ? -25.672 -1.666 -1.294 1 86.31 8 VAL B N 1
ATOM 2440 C CA . VAL B 1 8 ? -25.281 -0.897 -0.119 1 86.31 8 VAL B CA 1
ATOM 2441 C C . VAL B 1 8 ? -23.797 -1.142 0.181 1 86.31 8 VAL B C 1
ATOM 2443 O O . VAL B 1 8 ? -23.109 -0.252 0.682 1 86.31 8 VAL B O 1
ATOM 2446 N N . LEU B 1 9 ? -23.359 -2.324 -0.085 1 92.06 9 LEU B N 1
ATOM 2447 C CA . LEU B 1 9 ? -22 -2.723 0.236 1 92.06 9 LEU B CA 1
ATOM 2448 C C . LEU B 1 9 ? -21.516 -3.816 -0.71 1 92.06 9 LEU B C 1
ATOM 2450 O O . LEU B 1 9 ? -22.266 -4.746 -1.024 1 92.06 9 LEU B O 1
ATOM 2454 N N . THR B 1 10 ? -20.359 -3.633 -1.186 1 94.44 10 THR B N 1
ATOM 2455 C CA . THR B 1 10 ? -19.812 -4.633 -2.094 1 94.44 10 THR B CA 1
ATOM 2456 C C . THR B 1 10 ? -18.391 -5.02 -1.68 1 94.44 10 THR B C 1
ATOM 2458 O O . THR B 1 10 ? -17.625 -4.176 -1.207 1 94.44 10 THR B O 1
ATOM 2461 N N . TYR B 1 11 ? -18.062 -6.301 -1.835 1 95.25 11 TYR B N 1
ATOM 2462 C CA . TYR B 1 11 ? -16.734 -6.852 -1.615 1 95.25 11 TYR B CA 1
ATOM 2463 C C . TYR B 1 11 ? -16.172 -7.461 -2.898 1 95.25 11 TYR B C 1
ATOM 2465 O O . TYR B 1 11 ? -16.859 -8.219 -3.58 1 95.25 11 TYR B O 1
ATOM 2473 N N . GLN B 1 12 ? -15 -7.082 -3.211 1 97.69 12 GLN B N 1
ATOM 2474 C CA . GLN B 1 12 ? -14.281 -7.664 -4.336 1 97.69 12 GLN B CA 1
ATOM 2475 C C . GLN B 1 12 ? -13.039 -8.422 -3.861 1 97.69 12 GLN B C 1
ATOM 2477 O O . GLN B 1 12 ? -12.195 -7.867 -3.156 1 97.69 12 GLN B O 1
ATOM 2482 N N . VAL B 1 13 ? -12.93 -9.664 -4.211 1 97.94 13 VAL B N 1
ATOM 2483 C CA . VAL B 1 13 ? -11.742 -10.469 -3.953 1 97.94 13 VAL B CA 1
ATOM 2484 C C . VAL B 1 13 ? -11.133 -10.922 -5.273 1 97.94 13 VAL B C 1
ATOM 2486 O O . VAL B 1 13 ? -11.797 -11.578 -6.078 1 97.94 13 VAL B O 1
ATOM 2489 N N . PHE B 1 14 ? -9.859 -10.555 -5.473 1 98.5 14 PHE B N 1
ATOM 2490 C CA . PHE B 1 14 ? -9.344 -10.914 -6.789 1 98.5 14 PHE B CA 1
ATOM 2491 C C . PHE B 1 14 ? -7.906 -11.406 -6.688 1 98.5 14 PHE B C 1
ATOM 2493 O O . PHE B 1 14 ? -7.172 -11.023 -5.777 1 98.5 14 PHE B O 1
ATOM 2500 N N . ARG B 1 15 ? -7.543 -12.25 -7.625 1 98.12 15 ARG B N 1
ATOM 2501 C CA . ARG B 1 15 ? -6.195 -12.789 -7.773 1 98.12 15 ARG B CA 1
ATOM 2502 C C . ARG B 1 15 ? -5.273 -11.781 -8.453 1 98.12 15 ARG B C 1
ATOM 2504 O O . ARG B 1 15 ? -5.723 -10.961 -9.25 1 98.12 15 ARG B O 1
ATOM 2511 N N . HIS B 1 16 ? -4.031 -11.828 -8.172 1 98.69 16 HIS B N 1
ATOM 2512 C CA . HIS B 1 16 ? -3.041 -11 -8.852 1 98.69 16 HIS B CA 1
ATOM 2513 C C . HIS B 1 16 ? -3.004 -11.312 -10.344 1 98.69 16 HIS B C 1
ATOM 2515 O O . HIS B 1 16 ? -3.547 -12.328 -10.789 1 98.69 16 HIS B O 1
ATOM 2521 N N . GLY B 1 17 ? -2.328 -10.422 -11.102 1 98.19 17 GLY B N 1
ATOM 2522 C CA . GLY B 1 17 ? -2.148 -10.602 -12.531 1 98.19 17 GLY B CA 1
ATOM 2523 C C . GLY B 1 17 ? -1.011 -11.547 -12.875 1 98.19 17 GLY B C 1
ATOM 2524 O O . GLY B 1 17 ? -0.4 -12.141 -11.984 1 98.19 17 GLY B O 1
ATOM 2525 N N . ASP B 1 18 ? -0.738 -11.586 -14.133 1 98 18 ASP B N 1
ATOM 2526 C CA . ASP B 1 18 ? 0.329 -12.422 -14.664 1 98 18 ASP B CA 1
ATOM 2527 C C . ASP B 1 18 ? 1.656 -12.133 -13.969 1 98 18 ASP B C 1
ATOM 2529 O O . ASP B 1 18 ? 1.955 -10.984 -13.641 1 98 18 ASP B O 1
ATOM 2533 N N . ARG B 1 19 ? 2.369 -13.203 -13.773 1 98.25 19 ARG B N 1
ATOM 2534 C CA . ARG B 1 19 ? 3.625 -13.086 -13.031 1 98.25 19 ARG B CA 1
ATOM 2535 C C . ARG B 1 19 ? 4.695 -14 -13.633 1 98.25 19 ARG B C 1
ATOM 2537 O O . ARG B 1 19 ? 4.387 -14.898 -14.414 1 98.25 19 ARG B O 1
ATOM 2544 N N . ALA B 1 20 ? 5.922 -13.742 -13.219 1 98.12 20 ALA B N 1
ATOM 2545 C CA . ALA B 1 20 ? 7.047 -14.594 -13.602 1 98.12 20 ALA B CA 1
ATOM 2546 C C . ALA B 1 20 ? 6.969 -15.953 -12.906 1 98.12 20 ALA B C 1
ATOM 2548 O O . ALA B 1 20 ? 6.328 -16.094 -11.867 1 98.12 20 ALA B O 1
ATOM 2549 N N . PRO B 1 21 ? 7.648 -16.953 -13.508 1 97 21 PRO B N 1
ATOM 2550 C CA . PRO B 1 21 ? 7.621 -18.312 -12.93 1 97 21 PRO B CA 1
ATOM 2551 C C . PRO B 1 21 ? 8.18 -18.359 -11.516 1 97 21 PRO B C 1
ATOM 2553 O O . PRO B 1 21 ? 9.141 -17.641 -11.203 1 97 21 PRO B O 1
ATOM 2556 N N . MET B 1 22 ? 7.59 -19.219 -10.734 1 92.88 22 MET B N 1
ATOM 2557 C CA . MET B 1 22 ? 8.023 -19.375 -9.344 1 92.88 22 MET B CA 1
ATOM 2558 C C . MET B 1 22 ? 9.453 -19.875 -9.273 1 92.88 22 MET B C 1
ATOM 2560 O O . MET B 1 22 ? 10.219 -19.484 -8.391 1 92.88 22 MET B O 1
ATOM 2564 N N . ALA B 1 23 ? 9.828 -20.719 -10.195 1 90.19 23 ALA B N 1
ATOM 2565 C CA . ALA B 1 23 ? 11.164 -21.328 -10.18 1 90.19 23 ALA B CA 1
ATOM 2566 C C . ALA B 1 23 ? 12.148 -20.484 -10.984 1 90.19 23 ALA B C 1
ATOM 2568 O O . ALA B 1 23 ? 13.328 -20.844 -11.094 1 90.19 23 ALA B O 1
ATOM 2569 N N . GLY B 1 24 ? 11.664 -19.469 -11.562 1 92.75 24 GLY B N 1
ATOM 2570 C CA . GLY B 1 24 ? 12.539 -18.656 -12.383 1 92.75 24 GLY B CA 1
ATOM 2571 C C . GLY B 1 24 ? 12.438 -18.984 -13.867 1 92.75 24 GLY B C 1
ATOM 2572 O O . GLY B 1 24 ? 11.711 -19.891 -14.258 1 92.75 24 GLY B O 1
ATOM 2573 N N . SER B 1 25 ? 13.18 -18.25 -14.641 1 95.06 25 SER B N 1
ATOM 2574 C CA . SER B 1 25 ? 13.156 -18.391 -16.094 1 95.06 25 SER B CA 1
ATOM 2575 C C . SER B 1 25 ? 14.07 -19.516 -16.562 1 95.06 25 SER B C 1
ATOM 2577 O O . SER B 1 25 ? 15.031 -19.859 -15.875 1 95.06 25 SER B O 1
ATOM 2579 N N . THR B 1 26 ? 13.758 -20.031 -17.719 1 95.94 26 THR B N 1
ATOM 2580 C CA . THR B 1 26 ? 14.508 -21.188 -18.203 1 95.94 26 THR B CA 1
ATOM 2581 C C . THR B 1 26 ? 15.531 -20.766 -19.25 1 95.94 26 THR B C 1
ATOM 2583 O O . THR B 1 26 ? 16.328 -21.594 -19.703 1 95.94 26 THR B O 1
ATOM 2586 N N . SER B 1 27 ? 15.477 -19.484 -19.672 1 95.5 27 SER B N 1
ATOM 2587 C CA . SER B 1 27 ? 16.391 -18.984 -20.688 1 95.5 27 SER B CA 1
ATOM 2588 C C . SER B 1 27 ? 16.719 -17.516 -20.469 1 95.5 27 SER B C 1
ATOM 2590 O O . SER B 1 27 ? 16.047 -16.844 -19.688 1 95.5 27 SER B O 1
ATOM 2592 N N . ARG B 1 28 ? 17.719 -17.062 -21.109 1 94.19 28 ARG B N 1
ATOM 2593 C CA . ARG B 1 28 ? 18.109 -15.656 -21.031 1 94.19 28 ARG B CA 1
ATOM 2594 C C . ARG B 1 28 ? 17.031 -14.75 -21.609 1 94.19 28 ARG B C 1
ATOM 2596 O O . ARG B 1 28 ? 16.797 -13.656 -21.094 1 94.19 28 ARG B O 1
ATOM 2603 N N . GLU B 1 29 ? 16.484 -15.234 -22.703 1 95.56 29 GLU B N 1
ATOM 2604 C CA . GLU B 1 29 ? 15.383 -14.484 -23.312 1 95.56 29 GLU B CA 1
ATOM 2605 C C . GLU B 1 29 ? 14.227 -14.305 -22.328 1 95.56 29 GLU B C 1
ATOM 2607 O O . GLU B 1 29 ? 13.68 -13.203 -22.203 1 95.56 29 GLU B O 1
ATOM 2612 N N . SER B 1 30 ? 13.891 -15.359 -21.703 1 96.5 30 SER B N 1
ATOM 2613 C CA . SER B 1 30 ? 12.82 -15.305 -20.719 1 96.5 30 SER B CA 1
ATOM 2614 C C . SER B 1 30 ? 13.195 -14.391 -19.547 1 96.5 30 SER B C 1
ATOM 2616 O O . SER B 1 30 ? 12.336 -13.688 -19.016 1 96.5 30 SER B O 1
ATOM 2618 N N . GLU B 1 31 ? 14.414 -14.398 -19.141 1 96 31 GLU B N 1
ATOM 2619 C CA . GLU B 1 31 ? 14.883 -13.523 -18.078 1 96 31 GLU B CA 1
ATOM 2620 C C . GLU B 1 31 ? 14.68 -12.055 -18.438 1 96 31 GLU B C 1
ATOM 2622 O O . GLU B 1 31 ? 14.352 -11.234 -17.578 1 96 31 GLU B O 1
ATOM 2627 N N . SER B 1 32 ? 14.891 -11.758 -19.688 1 95.56 32 SER B N 1
ATOM 2628 C CA . SER B 1 32 ? 14.711 -10.391 -20.172 1 95.56 32 SER B CA 1
ATOM 2629 C C . SER B 1 32 ? 13.242 -9.984 -20.141 1 95.56 32 SER B C 1
ATOM 2631 O O . SER B 1 32 ? 12.914 -8.836 -19.828 1 95.56 32 SER B O 1
ATOM 2633 N N . TYR B 1 33 ? 12.398 -10.938 -20.531 1 96.12 33 TYR B N 1
ATOM 2634 C CA . TYR B 1 33 ? 10.961 -10.688 -20.5 1 96.12 33 TYR B CA 1
ATOM 2635 C C . TYR B 1 33 ? 10.469 -10.508 -19.078 1 96.12 33 TYR B C 1
ATOM 2637 O O . TYR B 1 33 ? 9.695 -9.594 -18.781 1 96.12 33 TYR B O 1
ATOM 2645 N N . TYR B 1 34 ? 10.977 -11.32 -18.188 1 97.56 34 TYR B N 1
ATOM 2646 C CA . TYR B 1 34 ? 10.617 -11.273 -16.766 1 97.56 34 TYR B CA 1
ATOM 2647 C C . TYR B 1 34 ? 11.648 -10.477 -15.969 1 97.56 34 TYR B C 1
ATOM 2649 O O . TYR B 1 34 ? 12.164 -10.953 -14.961 1 97.56 34 TYR B O 1
ATOM 2657 N N . PHE B 1 35 ? 11.883 -9.258 -16.328 1 95.44 35 PHE B N 1
ATOM 2658 C CA . PHE B 1 35 ? 13.023 -8.477 -15.852 1 95.44 35 PHE B CA 1
ATOM 2659 C C . PHE B 1 35 ? 12.836 -8.078 -14.391 1 95.44 35 PHE B C 1
ATOM 2661 O O . PHE B 1 35 ? 13.805 -7.766 -13.695 1 95.44 35 PHE B O 1
ATOM 2668 N N . ARG B 1 36 ? 11.609 -8.094 -13.875 1 96 36 ARG B N 1
ATOM 2669 C CA . ARG B 1 36 ? 11.391 -7.703 -12.484 1 96 36 ARG B CA 1
ATOM 2670 C C . ARG B 1 36 ? 11.797 -8.82 -11.531 1 96 36 ARG B C 1
ATOM 2672 O O . ARG B 1 36 ? 11.883 -8.602 -10.32 1 96 36 ARG B O 1
ATOM 2679 N N . GLY B 1 37 ? 11.922 -10.062 -12.125 1 95.44 37 GLY B N 1
ATOM 2680 C CA . GLY B 1 37 ? 12.43 -11.148 -11.305 1 95.44 37 GLY B CA 1
ATOM 2681 C C . GLY B 1 37 ? 11.398 -12.227 -11.039 1 95.44 37 GLY B C 1
ATOM 2682 O O . GLY B 1 37 ? 10.242 -12.094 -11.445 1 95.44 37 GLY B O 1
ATOM 2683 N N . LYS B 1 38 ? 11.82 -13.203 -10.297 1 95.5 38 LYS B N 1
ATOM 2684 C CA . LYS B 1 38 ? 11.023 -14.383 -9.984 1 95.5 38 LYS B CA 1
ATOM 2685 C C . LYS B 1 38 ? 9.734 -13.992 -9.266 1 95.5 38 LYS B C 1
ATOM 2687 O O . LYS B 1 38 ? 9.758 -13.195 -8.32 1 95.5 38 LYS B O 1
ATOM 2692 N N . GLU B 1 39 ? 8.562 -14.5 -9.742 1 96.81 39 GLU B N 1
ATOM 2693 C CA . GLU B 1 39 ? 7.246 -14.406 -9.117 1 96.81 39 GLU B CA 1
ATOM 2694 C C . GLU B 1 39 ? 6.68 -12.992 -9.227 1 96.81 39 GLU B C 1
ATOM 2696 O O . GLU B 1 39 ? 5.562 -12.727 -8.781 1 96.81 39 GLU B O 1
ATOM 2701 N N . GLN B 1 40 ? 7.406 -12.109 -9.883 1 97.75 40 GLN B N 1
ATOM 2702 C CA . GLN B 1 40 ? 6.984 -10.719 -9.93 1 97.75 40 GLN B CA 1
ATOM 2703 C C . GLN B 1 40 ? 5.992 -10.477 -11.062 1 97.75 40 GLN B C 1
ATOM 2705 O O . GLN B 1 40 ? 6.027 -11.172 -12.086 1 97.75 40 GLN B O 1
ATOM 2710 N N . LEU B 1 41 ? 5.148 -9.508 -10.844 1 97.75 41 LEU B N 1
ATOM 2711 C CA . LEU B 1 41 ? 4.141 -9.125 -11.828 1 97.75 41 LEU B CA 1
ATOM 2712 C C . LEU B 1 41 ? 4.793 -8.719 -13.141 1 97.75 41 LEU B C 1
ATOM 2714 O O . LEU B 1 41 ? 5.801 -8.016 -13.148 1 97.75 41 LEU B O 1
ATOM 2718 N N . THR B 1 42 ? 4.23 -9.133 -14.219 1 96.62 42 THR B N 1
ATOM 2719 C CA . THR B 1 42 ? 4.711 -8.758 -15.547 1 96.62 42 THR B CA 1
ATOM 2720 C C . THR B 1 42 ? 3.951 -7.543 -16.062 1 96.62 42 THR B C 1
ATOM 2722 O O . THR B 1 42 ? 2.984 -7.094 -15.445 1 96.62 42 THR B O 1
ATOM 2725 N N . ASP B 1 43 ? 4.402 -7.004 -17.219 1 95.06 43 ASP B N 1
ATOM 2726 C CA . ASP B 1 43 ? 3.645 -5.934 -17.859 1 95.06 43 ASP B CA 1
ATOM 2727 C C . ASP B 1 43 ? 2.268 -6.418 -18.312 1 95.06 43 ASP B C 1
ATOM 2729 O O . ASP B 1 43 ? 1.289 -5.672 -18.25 1 95.06 43 ASP B O 1
ATOM 2733 N N . LYS B 1 44 ? 2.26 -7.66 -18.75 1 95.94 44 LYS B N 1
ATOM 2734 C CA . LYS B 1 44 ? 0.97 -8.266 -19.062 1 95.94 44 LYS B CA 1
ATOM 2735 C C . LYS B 1 44 ? 0.068 -8.297 -17.828 1 95.94 44 LYS B C 1
ATOM 2737 O O . LYS B 1 44 ? -1.132 -8.031 -17.922 1 95.94 44 LYS B O 1
ATOM 2742 N N . GLY B 1 45 ? 0.644 -8.664 -16.688 1 97.25 45 GLY B N 1
ATOM 2743 C CA . GLY B 1 45 ? -0.101 -8.656 -15.438 1 97.25 45 GLY B CA 1
ATOM 2744 C C . GLY B 1 45 ? -0.629 -7.285 -15.07 1 97.25 45 GLY B C 1
ATOM 2745 O O . GLY B 1 45 ? -1.75 -7.156 -14.57 1 97.25 45 GLY B O 1
ATOM 2746 N N . LEU B 1 46 ? 0.156 -6.285 -15.297 1 97.12 46 LEU B N 1
ATOM 2747 C CA . LEU B 1 46 ? -0.28 -4.918 -15.039 1 97.12 46 LEU B CA 1
ATOM 2748 C C . LEU B 1 46 ? -1.448 -4.539 -15.938 1 97.12 46 LEU B C 1
ATOM 2750 O O . LEU B 1 46 ? -2.395 -3.887 -15.5 1 97.12 46 LEU B O 1
ATOM 2754 N N . GLN B 1 47 ? -1.378 -4.934 -17.141 1 96.62 47 GLN B N 1
ATOM 2755 C CA . GLN B 1 47 ? -2.465 -4.664 -18.078 1 96.62 47 GLN B CA 1
ATOM 2756 C C . GLN B 1 47 ? -3.746 -5.379 -17.656 1 96.62 47 GLN B C 1
ATOM 2758 O O . GLN B 1 47 ? -4.84 -4.816 -17.75 1 96.62 47 GLN B O 1
ATOM 2763 N N . GLN B 1 48 ? -3.576 -6.605 -17.266 1 97.38 48 GLN B N 1
ATOM 2764 C CA . GLN B 1 48 ? -4.723 -7.355 -16.766 1 97.38 48 GLN B CA 1
ATOM 2765 C C . GLN B 1 48 ? -5.359 -6.652 -15.57 1 97.38 48 GLN B C 1
ATOM 2767 O O . GLN B 1 48 ? -6.586 -6.566 -15.469 1 97.38 48 GLN B O 1
ATOM 2772 N N . ALA B 1 49 ? -4.523 -6.184 -14.703 1 97.94 49 ALA B N 1
ATOM 2773 C CA . ALA B 1 49 ? -5.004 -5.453 -13.531 1 97.94 49 ALA B CA 1
ATOM 2774 C C . ALA B 1 49 ? -5.754 -4.191 -13.945 1 97.94 49 ALA B C 1
ATOM 2776 O O . ALA B 1 49 ? -6.805 -3.875 -13.383 1 97.94 49 ALA B O 1
ATOM 2777 N N . TYR B 1 50 ? -5.211 -3.49 -14.883 1 96.94 50 TYR B N 1
ATOM 2778 C CA . TYR B 1 50 ? -5.852 -2.293 -15.414 1 96.94 50 TYR B CA 1
ATOM 2779 C C . TYR B 1 50 ? -7.234 -2.615 -15.969 1 96.94 50 TYR B C 1
ATOM 2781 O O . TYR B 1 50 ? -8.203 -1.902 -15.695 1 96.94 50 TYR B O 1
ATOM 2789 N N . GLN B 1 51 ? -7.328 -3.686 -16.703 1 97.94 51 GLN B N 1
ATOM 2790 C CA . GLN B 1 51 ? -8.609 -4.098 -17.266 1 97.94 51 GLN B CA 1
ATOM 2791 C C . GLN B 1 51 ? -9.602 -4.477 -16.172 1 97.94 51 GLN B C 1
ATOM 2793 O O . GLN B 1 51 ? -10.797 -4.184 -16.281 1 97.94 51 GLN B O 1
ATOM 2798 N N . LEU B 1 52 ? -9.102 -5.156 -15.203 1 98.44 52 LEU B N 1
ATOM 2799 C CA . LEU B 1 52 ? -9.953 -5.438 -14.055 1 98.44 52 LEU B CA 1
ATOM 2800 C C . LEU B 1 52 ? -10.5 -4.145 -13.453 1 98.44 52 LEU B C 1
ATOM 2802 O O . LEU B 1 52 ? -11.695 -4.051 -13.156 1 98.44 52 LEU B O 1
ATOM 2806 N N . GLY B 1 53 ? -9.609 -3.148 -13.281 1 98.25 53 GLY B N 1
ATOM 2807 C CA . GLY B 1 53 ? -10.039 -1.854 -12.773 1 98.25 53 GLY B CA 1
ATOM 2808 C C . GLY B 1 53 ? -11.117 -1.208 -13.609 1 98.25 53 GLY B C 1
ATOM 2809 O O . GLY B 1 53 ? -12.094 -0.67 -13.078 1 98.25 53 GLY B O 1
ATOM 2810 N N . LEU B 1 54 ? -11 -1.274 -14.906 1 98 54 LEU B N 1
ATOM 2811 C CA . LEU B 1 54 ? -12.008 -0.707 -15.797 1 98 54 LEU B CA 1
ATOM 2812 C C . LEU B 1 54 ? -13.336 -1.434 -15.656 1 98 54 LEU B C 1
ATOM 2814 O O . LEU B 1 54 ? -14.398 -0.809 -15.703 1 98 54 LEU B O 1
ATOM 2818 N N . SER B 1 55 ? -13.242 -2.729 -15.531 1 98.38 55 SER B N 1
ATOM 2819 C CA . SER B 1 55 ? -14.461 -3.506 -15.32 1 98.38 55 SER B CA 1
ATOM 2820 C C . SER B 1 55 ? -15.156 -3.1 -14.031 1 98.38 55 SER B C 1
ATOM 2822 O O . SER B 1 55 ? -16.375 -2.949 -14 1 98.38 55 SER B O 1
ATOM 2824 N N . LEU B 1 56 ? -14.398 -2.951 -12.992 1 98.31 56 LEU B N 1
ATOM 2825 C CA . LEU B 1 56 ? -14.953 -2.525 -11.711 1 98.31 56 LEU B CA 1
ATOM 2826 C C . LEU B 1 56 ? -15.531 -1.117 -11.812 1 98.31 56 LEU B C 1
ATOM 2828 O O . LEU B 1 56 ? -16.547 -0.812 -11.18 1 98.31 56 LEU B O 1
ATOM 2832 N N . ARG B 1 57 ? -14.859 -0.222 -12.531 1 98.44 57 ARG B N 1
ATOM 2833 C CA . ARG B 1 57 ? -15.367 1.122 -12.773 1 98.44 57 ARG B CA 1
ATOM 2834 C C . ARG B 1 57 ? -16.75 1.074 -13.406 1 98.44 57 ARG B C 1
ATOM 2836 O O . ARG B 1 57 ? -17.688 1.74 -12.938 1 98.44 57 ARG B O 1
ATOM 2843 N N . ARG B 1 58 ? -16.906 0.328 -14.438 1 98.06 58 ARG B N 1
ATOM 2844 C CA . ARG B 1 58 ? -18.188 0.206 -15.133 1 98.06 58 ARG B CA 1
ATOM 2845 C C . ARG B 1 58 ? -19.266 -0.306 -14.195 1 98.06 58 ARG B C 1
ATOM 2847 O O . ARG B 1 58 ? -20.422 0.147 -14.258 1 98.06 58 ARG B O 1
ATOM 2854 N N . ARG B 1 59 ? -18.891 -1.118 -13.375 1 96.44 59 ARG B N 1
ATOM 2855 C CA . ARG B 1 59 ? -19.859 -1.792 -12.531 1 96.44 59 ARG B CA 1
ATOM 2856 C C . ARG B 1 59 ? -20.25 -0.925 -11.336 1 96.44 59 ARG B C 1
ATOM 2858 O O . ARG B 1 59 ? -21.406 -0.927 -10.906 1 96.44 59 ARG B O 1
ATOM 2865 N N . TYR B 1 60 ? -19.266 -0.171 -10.797 1 97.25 60 TYR B N 1
ATOM 2866 C CA . TYR B 1 60 ? -19.547 0.398 -9.477 1 97.25 60 TYR B CA 1
ATOM 2867 C C . TYR B 1 60 ? -19.359 1.911 -9.492 1 97.25 60 TYR B C 1
ATOM 2869 O O . TYR B 1 60 ? -19.812 2.602 -8.57 1 97.25 60 TYR B O 1
ATOM 2877 N N . VAL B 1 61 ? -18.656 2.504 -10.445 1 97.81 61 VAL B N 1
ATOM 2878 C CA . VAL B 1 61 ? -18.375 3.934 -10.445 1 97.81 61 VAL B CA 1
ATOM 2879 C C . VAL B 1 61 ? -19.281 4.641 -11.453 1 97.81 61 VAL B C 1
ATOM 2881 O O . VAL B 1 61 ? -19.938 5.625 -11.109 1 97.81 61 VAL B O 1
ATOM 2884 N N . ASP B 1 62 ? -19.438 4.117 -12.586 1 97.31 62 ASP B N 1
ATOM 2885 C CA . ASP B 1 62 ? -20.156 4.766 -13.68 1 97.31 62 ASP B CA 1
ATOM 2886 C C . ASP B 1 62 ? -21.656 4.879 -13.359 1 97.31 62 ASP B C 1
ATOM 2888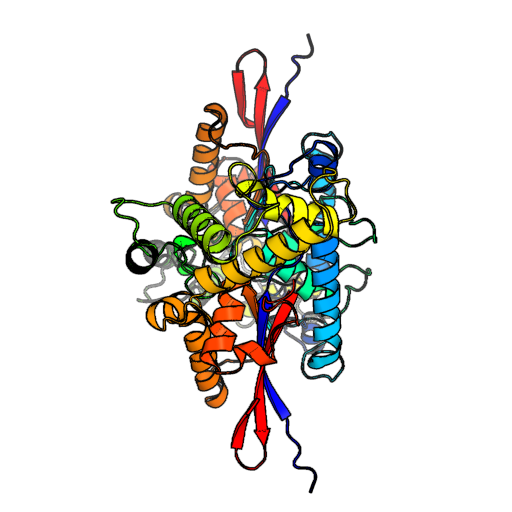 O O . ASP B 1 62 ? -22.328 5.777 -13.859 1 97.31 62 ASP B O 1
ATOM 2892 N N . ASN B 1 63 ? -22.156 3.99 -12.508 1 94.19 63 ASN B N 1
ATOM 2893 C CA . ASN B 1 63 ? -23.578 4.027 -12.18 1 94.19 63 ASN B CA 1
ATOM 2894 C C . ASN B 1 63 ? -23.844 4.91 -10.961 1 94.19 63 ASN B C 1
ATOM 2896 O O . ASN B 1 63 ? -24.984 5.02 -10.508 1 94.19 63 ASN B O 1
ATOM 2900 N N . GLY B 1 64 ? -22.812 5.395 -10.398 1 94.62 64 GLY B N 1
ATOM 2901 C CA . GLY B 1 64 ? -22.969 6.363 -9.328 1 94.62 64 GLY B CA 1
ATOM 2902 C C . GLY B 1 64 ? -22.922 5.742 -7.945 1 94.62 64 GLY B C 1
ATOM 2903 O O . GLY B 1 64 ? -23.078 6.438 -6.938 1 94.62 64 GLY B O 1
ATOM 2904 N N . PHE B 1 65 ? -22.75 4.445 -7.902 1 95.62 65 PHE B N 1
ATOM 2905 C CA . PHE B 1 65 ? -22.641 3.799 -6.598 1 95.62 65 PHE B CA 1
ATOM 2906 C C . PHE B 1 65 ? -21.469 4.371 -5.812 1 95.62 65 PHE B C 1
ATOM 2908 O O . PHE B 1 65 ? -21.594 4.676 -4.625 1 95.62 65 PHE B O 1
ATOM 2915 N N . LEU B 1 66 ? -20.344 4.508 -6.461 1 97.19 66 LEU B N 1
ATOM 2916 C CA . LEU B 1 66 ? -19.156 5.164 -5.906 1 97.19 66 LEU B CA 1
ATOM 2917 C C . LEU B 1 66 ? -18.891 6.492 -6.609 1 97.19 66 LEU B C 1
ATOM 2919 O O . LEU B 1 66 ? -19.234 6.656 -7.781 1 97.19 66 LEU B O 1
ATOM 2923 N N . ASP B 1 67 ? -18.281 7.434 -5.855 1 96.62 67 ASP B N 1
ATOM 2924 C CA . ASP B 1 67 ? -17.859 8.688 -6.465 1 96.62 67 ASP B CA 1
ATOM 2925 C C . ASP B 1 67 ? -16.703 8.461 -7.434 1 96.62 67 ASP B C 1
ATOM 2927 O O . ASP B 1 67 ? -15.75 7.758 -7.113 1 96.62 67 ASP B O 1
ATOM 2931 N N . ALA B 1 68 ? -16.766 9.07 -8.586 1 97.19 68 ALA B N 1
ATOM 2932 C CA . ALA B 1 68 ? -15.781 8.859 -9.641 1 97.19 68 ALA B CA 1
ATOM 2933 C C . ALA B 1 68 ? -14.438 9.469 -9.258 1 97.19 68 ALA B C 1
ATOM 2935 O O . ALA B 1 68 ? -13.398 9.094 -9.805 1 97.19 68 ALA B O 1
ATOM 2936 N N . ARG B 1 69 ? -14.359 10.398 -8.328 1 94.81 69 ARG B N 1
ATOM 2937 C CA . ARG B 1 69 ? -13.141 11.117 -7.965 1 94.81 69 ARG B CA 1
ATOM 2938 C C . ARG B 1 69 ? -12.398 10.414 -6.836 1 94.81 69 ARG B C 1
ATOM 2940 O O . ARG B 1 69 ? -11.43 10.945 -6.297 1 94.81 69 ARG B O 1
ATOM 2947 N N . PHE B 1 70 ? -12.773 9.258 -6.492 1 96.19 70 PHE B N 1
ATOM 2948 C CA . PHE B 1 70 ? -12.234 8.477 -5.379 1 96.19 70 PHE B CA 1
ATOM 2949 C C . PHE B 1 70 ? -12.438 9.211 -4.059 1 96.19 70 PHE B C 1
ATOM 2951 O O . PHE B 1 70 ? -11.922 10.312 -3.863 1 96.19 70 PHE B O 1
ATOM 2958 N N . LEU B 1 71 ? -13.148 8.664 -3.168 1 96.38 71 LEU B N 1
ATOM 2959 C CA . LEU B 1 71 ? -13.328 9.117 -1.794 1 96.38 71 LEU B CA 1
ATOM 2960 C C . LEU B 1 71 ? -12.867 8.055 -0.804 1 96.38 71 LEU B C 1
ATOM 2962 O O . LEU B 1 71 ? -13.469 6.977 -0.721 1 96.38 71 LEU B O 1
ATOM 2966 N N . PRO B 1 72 ? -11.836 8.391 -0.034 1 95.69 72 PRO B N 1
ATOM 2967 C CA . PRO B 1 72 ? -11.336 7.395 0.923 1 95.69 72 PRO B CA 1
ATOM 2968 C C . PRO B 1 72 ? -12.406 6.949 1.915 1 95.69 72 PRO B C 1
ATOM 2970 O O . PRO B 1 72 ? -12.305 5.863 2.496 1 95.69 72 PRO B O 1
ATOM 2973 N N . SER B 1 73 ? -13.422 7.719 2.105 1 94.5 73 SER B N 1
ATOM 2974 C CA . SER B 1 73 ? -14.484 7.383 3.047 1 94.5 73 SER B CA 1
ATOM 2975 C C . SER B 1 73 ? -15.383 6.277 2.494 1 94.5 73 SER B C 1
ATOM 2977 O O . SER B 1 73 ? -16.156 5.668 3.238 1 94.5 73 SER B O 1
ATOM 2979 N N . GLN B 1 74 ? -15.289 5.988 1.202 1 95.69 74 GLN B N 1
ATOM 2980 C CA . GLN B 1 74 ? -16.203 5.039 0.579 1 95.69 74 GLN B CA 1
ATOM 2981 C C . GLN B 1 74 ? -15.492 3.736 0.226 1 95.69 74 GLN B C 1
ATOM 2983 O O . GLN B 1 74 ? -16.141 2.701 0.04 1 95.69 74 GLN B O 1
ATOM 2988 N N . VAL B 1 75 ? -14.211 3.846 0.08 1 96.88 75 VAL B N 1
ATOM 2989 C CA . VAL B 1 75 ? -13.5 2.779 -0.616 1 96.88 75 VAL B CA 1
ATOM 2990 C C . VAL B 1 75 ? -12.297 2.334 0.213 1 96.88 75 VAL B C 1
ATOM 2992 O O . VAL B 1 75 ? -11.508 3.164 0.669 1 96.88 75 VAL B O 1
ATOM 2995 N N . VAL B 1 76 ? -12.164 1.011 0.373 1 96.38 76 VAL B N 1
ATOM 2996 C CA . VAL B 1 76 ? -11 0.46 1.061 1 96.38 76 VAL B CA 1
ATOM 2997 C C . VAL B 1 76 ? -10.391 -0.661 0.224 1 96.38 76 VAL B C 1
ATOM 2999 O O . VAL B 1 76 ? -11.078 -1.61 -0.155 1 96.38 76 VAL B O 1
ATOM 3002 N N . PHE B 1 77 ? -9.133 -0.536 -0.071 1 98.06 77 PHE B N 1
ATOM 3003 C CA . PHE B 1 77 ? -8.367 -1.599 -0.707 1 98.06 77 PHE B CA 1
ATOM 3004 C C . PHE B 1 77 ? -7.371 -2.209 0.274 1 98.06 77 PHE B C 1
ATOM 3006 O O . PHE B 1 77 ? -6.605 -1.489 0.918 1 98.06 77 PHE B O 1
ATOM 3013 N N . ARG B 1 78 ? -7.391 -3.482 0.394 1 97.81 78 ARG B N 1
ATOM 3014 C CA . ARG B 1 78 ? -6.402 -4.258 1.137 1 97.81 78 ARG B CA 1
ATOM 3015 C C . ARG B 1 78 ? -5.73 -5.293 0.239 1 97.81 78 ARG B C 1
ATOM 3017 O O . ARG B 1 78 ? -6.379 -5.879 -0.634 1 97.81 78 ARG B O 1
ATOM 3024 N N . SER B 1 79 ? -4.461 -5.504 0.461 1 98.5 79 SER B N 1
ATOM 3025 C CA . SER B 1 79 ? -3.74 -6.453 -0.381 1 98.5 79 SER B CA 1
ATOM 3026 C C . SER B 1 79 ? -2.812 -7.332 0.449 1 98.5 79 SER B C 1
ATOM 3028 O O . SER B 1 79 ? -2.307 -6.906 1.488 1 98.5 79 SER B O 1
ATOM 3030 N N . SER B 1 80 ? -2.662 -8.602 -0.08 1 98.44 80 SER B N 1
ATOM 3031 C CA . SER B 1 80 ? -1.473 -9.336 0.326 1 98.44 80 SER B CA 1
ATOM 3032 C C . SER B 1 80 ? -0.213 -8.5 0.154 1 98.44 80 SER B C 1
ATOM 3034 O O . SER B 1 80 ? -0.073 -7.777 -0.835 1 98.44 80 SER B O 1
ATOM 3036 N N . PRO B 1 81 ? 0.697 -8.594 1.116 1 97.75 81 PRO B N 1
ATOM 3037 C CA . PRO B 1 81 ? 1.908 -7.777 1.017 1 97.75 81 PRO B CA 1
ATOM 3038 C C . PRO B 1 81 ? 2.896 -8.312 -0.017 1 97.75 81 PRO B C 1
ATOM 3040 O O . PRO B 1 81 ? 4.004 -7.781 -0.148 1 97.75 81 PRO B O 1
ATOM 3043 N N . VAL B 1 82 ? 2.535 -9.312 -0.711 1 97.62 82 VAL B N 1
ATOM 3044 C CA . VAL B 1 82 ? 3.367 -9.789 -1.812 1 97.62 82 VAL B CA 1
ATOM 3045 C C . VAL B 1 82 ? 3.34 -8.781 -2.957 1 97.62 82 VAL B C 1
ATOM 3047 O O . VAL B 1 82 ? 2.271 -8.297 -3.34 1 97.62 82 VAL B O 1
ATOM 3050 N N . GLU B 1 83 ? 4.438 -8.477 -3.549 1 97.56 83 GLU B N 1
ATOM 3051 C CA . GLU B 1 83 ? 4.598 -7.375 -4.488 1 97.56 83 GLU B CA 1
ATOM 3052 C C . GLU B 1 83 ? 3.617 -7.492 -5.652 1 97.56 83 GLU B C 1
ATOM 3054 O O . GLU B 1 83 ? 2.988 -6.504 -6.043 1 97.56 83 GLU B O 1
ATOM 3059 N N . ARG B 1 84 ? 3.479 -8.648 -6.176 1 98.12 84 ARG B N 1
ATOM 3060 C CA . ARG B 1 84 ? 2.615 -8.812 -7.34 1 98.12 84 ARG B CA 1
ATOM 3061 C C . ARG B 1 84 ? 1.161 -8.516 -6.992 1 98.12 84 ARG B C 1
ATOM 3063 O O . ARG B 1 84 ? 0.407 -8.016 -7.824 1 98.12 84 ARG B O 1
ATOM 3070 N N . CYS B 1 85 ? 0.747 -8.844 -5.766 1 98.69 85 CYS B N 1
ATOM 3071 C CA . CYS B 1 85 ? -0.612 -8.531 -5.332 1 98.69 85 CYS B CA 1
ATOM 3072 C C . CYS B 1 85 ? -0.791 -7.035 -5.113 1 98.69 85 CYS B C 1
ATOM 3074 O O . CYS B 1 85 ? -1.802 -6.461 -5.523 1 98.69 85 CYS B O 1
ATOM 3076 N N . LEU B 1 86 ? 0.185 -6.434 -4.496 1 98.12 86 LEU B N 1
ATOM 3077 C CA . LEU B 1 86 ? 0.148 -4.996 -4.238 1 98.12 86 LEU B CA 1
ATOM 3078 C C . LEU B 1 86 ? 0.096 -4.215 -5.547 1 98.12 86 LEU B C 1
ATOM 3080 O O . LEU B 1 86 ? -0.708 -3.289 -5.691 1 98.12 86 LEU B O 1
ATOM 3084 N N . MET B 1 87 ? 0.91 -4.602 -6.445 1 97.88 87 MET B N 1
ATOM 3085 C CA . MET B 1 87 ? 0.953 -3.934 -7.742 1 97.88 87 MET B CA 1
ATOM 3086 C C . MET B 1 87 ? -0.367 -4.102 -8.484 1 97.88 87 MET B C 1
ATOM 3088 O O . MET B 1 87 ? -0.862 -3.156 -9.102 1 97.88 87 MET B O 1
ATOM 3092 N N . THR B 1 88 ? -0.892 -5.285 -8.391 1 98.62 88 THR B N 1
ATOM 3093 C CA . THR B 1 88 ? -2.178 -5.551 -9.031 1 98.62 88 THR B CA 1
ATOM 3094 C C . THR B 1 88 ? -3.27 -4.668 -8.43 1 98.62 88 THR B C 1
ATOM 3096 O O . THR B 1 88 ? -4.043 -4.047 -9.164 1 98.62 88 THR B O 1
ATOM 3099 N N . ALA B 1 89 ? -3.301 -4.633 -7.129 1 98.69 89 ALA B N 1
ATOM 3100 C CA . ALA B 1 89 ? -4.305 -3.814 -6.445 1 98.69 89 ALA B CA 1
ATOM 3101 C C . ALA B 1 89 ? -4.172 -2.346 -6.836 1 98.69 89 ALA B C 1
ATOM 3103 O O . ALA B 1 89 ? -5.168 -1.68 -7.121 1 98.69 89 ALA B O 1
ATOM 3104 N N . SER B 1 90 ? -2.969 -1.85 -6.832 1 97.56 90 SER B N 1
ATOM 3105 C CA . SER B 1 90 ? -2.719 -0.447 -7.148 1 97.56 90 SER B CA 1
ATOM 3106 C C . SER B 1 90 ? -3.141 -0.116 -8.578 1 97.56 90 SER B C 1
ATOM 3108 O O . SER B 1 90 ? -3.781 0.908 -8.82 1 97.56 90 SER B O 1
ATOM 3110 N N . ALA B 1 91 ? -2.807 -0.975 -9.508 1 96.94 91 ALA B N 1
ATOM 3111 C CA . ALA B 1 91 ? -3.156 -0.746 -10.906 1 96.94 91 ALA B CA 1
ATOM 3112 C C . ALA B 1 91 ? -4.668 -0.794 -11.109 1 96.94 91 ALA B C 1
ATOM 3114 O O . ALA B 1 91 ? -5.234 0.054 -11.805 1 96.94 91 ALA B O 1
ATOM 3115 N N . ALA B 1 92 ? -5.285 -1.776 -10.516 1 98.31 92 ALA B N 1
ATOM 3116 C CA . ALA B 1 92 ? -6.738 -1.892 -10.625 1 98.31 92 ALA B CA 1
ATOM 3117 C C . ALA B 1 92 ? -7.434 -0.68 -10.016 1 98.31 92 ALA B C 1
ATOM 3119 O O . ALA B 1 92 ? -8.328 -0.095 -10.625 1 98.31 92 ALA B O 1
ATOM 3120 N N . ALA B 1 93 ? -7 -0.329 -8.836 1 98.12 93 ALA B N 1
ATOM 3121 C CA . ALA B 1 93 ? -7.621 0.782 -8.117 1 98.12 93 ALA B CA 1
ATOM 3122 C C . ALA B 1 93 ? -7.48 2.086 -8.898 1 98.12 93 ALA B C 1
ATOM 3124 O O . ALA B 1 93 ? -8.43 2.869 -8.992 1 98.12 93 ALA B O 1
ATOM 3125 N N . SER B 1 94 ? -6.336 2.33 -9.383 1 95.69 94 SER B N 1
ATOM 3126 C CA . SER B 1 94 ? -6.09 3.559 -10.133 1 95.69 94 SER B CA 1
ATOM 3127 C C . SER B 1 94 ? -6.965 3.633 -11.383 1 95.69 94 SER B C 1
ATOM 3129 O O . SER B 1 94 ? -7.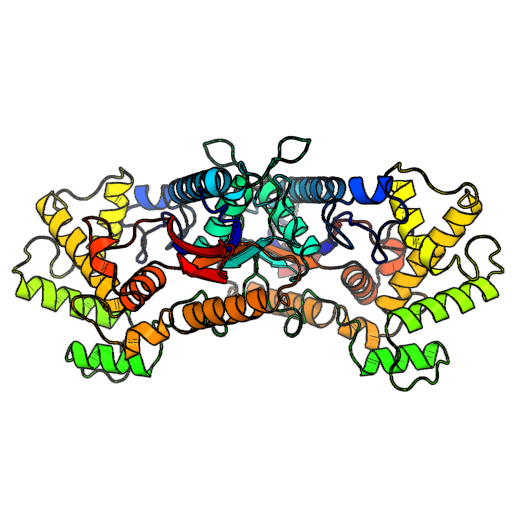383 4.719 -11.789 1 95.69 94 SER B O 1
ATOM 3131 N N . ALA B 1 95 ? -7.238 2.543 -12 1 96.75 95 ALA B N 1
ATOM 3132 C CA . ALA B 1 95 ? -8.031 2.494 -13.227 1 96.75 95 ALA B CA 1
ATOM 3133 C C . ALA B 1 95 ? -9.516 2.688 -12.93 1 96.75 95 ALA B C 1
ATOM 3135 O O . ALA B 1 95 ? -10.297 3.025 -13.82 1 96.75 95 ALA B O 1
ATOM 3136 N N . MET B 1 96 ? -9.922 2.471 -11.734 1 97.81 96 MET B N 1
ATOM 3137 C CA . MET B 1 96 ? -11.328 2.498 -11.336 1 97.81 96 MET B CA 1
ATOM 3138 C C . MET B 1 96 ? -11.859 3.93 -11.305 1 97.81 96 MET B C 1
ATOM 3140 O O . MET B 1 96 ? -13.062 4.152 -11.422 1 97.81 96 MET B O 1
ATOM 3144 N N . PHE B 1 97 ? -11.023 4.891 -11.102 1 97.5 97 PHE B N 1
ATOM 3145 C CA . PHE B 1 97 ? -11.492 6.234 -10.781 1 97.5 97 PHE B CA 1
ATOM 3146 C C . PHE B 1 97 ? -10.984 7.242 -11.805 1 97.5 97 PHE B C 1
ATOM 3148 O O . PHE B 1 97 ? -10.156 6.91 -12.648 1 97.5 97 PHE B O 1
ATOM 3155 N N . ASN B 1 98 ? -11.516 8.492 -11.734 1 94 98 ASN B N 1
ATOM 3156 C CA . ASN B 1 98 ? -11.141 9.555 -12.664 1 94 98 ASN B CA 1
ATOM 3157 C C . ASN B 1 98 ? -9.68 9.938 -12.508 1 94 98 ASN B C 1
ATOM 3159 O O . ASN B 1 98 ? -9.141 9.938 -11.398 1 94 98 ASN B O 1
ATOM 3163 N N . LEU B 1 99 ? -9.109 10.289 -13.578 1 91.62 99 LEU B N 1
ATOM 3164 C CA . LEU B 1 99 ? -7.785 10.898 -13.562 1 91.62 99 LEU B CA 1
ATOM 3165 C C . LEU B 1 99 ? -7.824 12.266 -12.891 1 91.62 99 LEU B C 1
ATOM 3167 O O . LEU B 1 99 ? -8.898 12.867 -12.75 1 91.62 99 LEU B O 1
ATOM 3171 N N . THR B 1 100 ? -6.699 12.695 -12.383 1 88.62 100 THR B N 1
ATOM 3172 C CA . THR B 1 100 ? -6.59 14.055 -11.883 1 88.62 100 THR B CA 1
ATOM 3173 C C . THR B 1 100 ? -6.785 15.062 -13.016 1 88.62 100 THR B C 1
ATOM 3175 O O . THR B 1 100 ? -6.844 14.688 -14.188 1 88.62 100 THR B O 1
ATOM 3178 N N . GLU B 1 101 ? -6.898 16.281 -12.641 1 85.06 101 GLU B N 1
ATOM 3179 C CA . GLU B 1 101 ? -7.133 17.328 -13.625 1 85.06 101 GLU B CA 1
ATOM 3180 C C . GLU B 1 101 ? -6 17.391 -14.648 1 85.06 101 GLU B C 1
ATOM 3182 O O . GLU B 1 101 ? -6.23 17.703 -15.812 1 85.06 101 GLU B O 1
ATOM 3187 N N . ASP B 1 102 ? -4.871 16.984 -14.219 1 84.31 102 ASP B N 1
ATOM 3188 C CA . ASP B 1 102 ? -3.713 17.031 -15.102 1 84.31 102 ASP B CA 1
ATOM 3189 C C . ASP B 1 102 ? -3.561 15.734 -15.883 1 84.31 102 ASP B C 1
ATOM 3191 O O . ASP B 1 102 ? -2.539 15.516 -16.547 1 84.31 102 ASP B O 1
ATOM 3195 N N . GLY B 1 103 ? -4.52 14.859 -15.727 1 86.06 103 GLY B N 1
ATOM 3196 C CA . GLY B 1 103 ? -4.551 13.664 -16.547 1 86.06 103 GLY B CA 1
ATOM 3197 C C . GLY B 1 103 ? -3.758 12.516 -15.953 1 86.06 103 GLY B C 1
ATOM 3198 O O . GLY B 1 103 ? -3.359 11.586 -16.656 1 86.06 103 GLY B O 1
ATOM 3199 N N . ARG B 1 104 ? -3.5 12.516 -14.734 1 87.56 104 ARG B N 1
ATOM 3200 C CA . ARG B 1 104 ? -2.73 11.461 -14.086 1 87.56 104 ARG B CA 1
ATOM 3201 C C . ARG B 1 104 ? -3.633 10.547 -13.258 1 87.56 104 ARG B C 1
ATOM 3203 O O . ARG B 1 104 ? -4.664 10.992 -12.75 1 87.56 104 ARG B O 1
ATOM 3210 N N . PRO B 1 105 ? -3.166 9.305 -13.195 1 89.5 105 PRO B N 1
ATOM 3211 C CA . PRO B 1 105 ? -3.955 8.414 -12.344 1 89.5 105 PRO B CA 1
ATOM 3212 C C . PRO B 1 105 ? -3.934 8.828 -10.875 1 89.5 105 PRO B C 1
ATOM 3214 O O . PRO B 1 105 ? -2.926 9.352 -10.391 1 89.5 105 PRO B O 1
ATOM 3217 N N . ILE B 1 106 ? -5.066 8.586 -10.266 1 91.44 106 ILE B N 1
ATOM 3218 C CA . ILE B 1 106 ? -5.141 8.844 -8.836 1 91.44 106 ILE B CA 1
ATOM 3219 C C . ILE B 1 106 ? -4.418 7.738 -8.07 1 91.44 106 ILE B C 1
ATOM 3221 O O . ILE B 1 106 ? -4.449 6.574 -8.477 1 91.44 106 ILE B O 1
ATOM 3225 N N . ALA B 1 107 ? -3.656 8.07 -7.121 1 92.19 107 ALA B N 1
ATOM 3226 C CA . ALA B 1 107 ? -3.047 7.098 -6.219 1 92.19 107 ALA B CA 1
ATOM 3227 C C . ALA B 1 107 ? -4.023 6.672 -5.125 1 92.19 107 ALA B C 1
ATOM 3229 O O . ALA B 1 107 ? -4.289 7.426 -4.188 1 92.19 107 ALA B O 1
ATOM 3230 N N . VAL B 1 108 ? -4.57 5.496 -5.277 1 95.75 108 VAL B N 1
ATOM 3231 C CA . VAL B 1 108 ? -5.488 4.98 -4.27 1 95.75 108 VAL B CA 1
ATOM 3232 C C . VAL B 1 108 ? -4.707 4.27 -3.17 1 95.75 108 VAL B C 1
ATOM 3234 O O . VAL B 1 108 ? -3.816 3.465 -3.453 1 95.75 108 VAL B O 1
ATOM 3237 N N . PRO B 1 109 ? -4.984 4.59 -1.929 1 96.94 109 PRO B N 1
ATOM 3238 C CA . PRO B 1 109 ? -4.281 3.904 -0.844 1 96.94 109 PRO B CA 1
ATOM 3239 C C . PRO B 1 109 ? -4.582 2.406 -0.801 1 96.94 109 PRO B C 1
ATOM 3241 O O . PRO B 1 109 ? -5.75 2.008 -0.831 1 96.94 109 PRO B O 1
ATOM 3244 N N . ILE B 1 110 ? -3.539 1.633 -0.771 1 98.19 110 ILE B N 1
ATOM 3245 C CA . ILE B 1 110 ? -3.643 0.189 -0.591 1 98.19 110 ILE B CA 1
ATOM 3246 C C . ILE B 1 110 ? -3.055 -0.206 0.762 1 98.19 110 ILE B C 1
ATOM 3248 O O . ILE B 1 110 ? -1.867 0.014 1.018 1 98.19 110 ILE B O 1
ATOM 3252 N N . PHE B 1 111 ? -3.84 -0.783 1.6 1 97.75 111 PHE B N 1
ATOM 3253 C CA . PHE B 1 111 ? -3.367 -1.146 2.93 1 97.75 111 PHE B CA 1
ATOM 3254 C C . PHE B 1 111 ? -2.855 -2.58 2.949 1 97.75 111 PHE B C 1
ATOM 3256 O O . PHE B 1 111 ? -3.422 -3.457 2.293 1 97.75 111 PHE B O 1
ATOM 3263 N N . THR B 1 112 ? -1.818 -2.793 3.67 1 97.06 112 THR B N 1
ATOM 3264 C CA . THR B 1 112 ? -1.272 -4.129 3.873 1 97.06 112 THR B CA 1
ATOM 3265 C C . THR B 1 112 ? -0.913 -4.352 5.34 1 97.06 112 THR B C 1
ATOM 3267 O O . THR B 1 112 ? -0.934 -3.41 6.137 1 97.06 112 THR B O 1
ATOM 3270 N N . VAL B 1 113 ? -0.677 -5.574 5.68 1 95.5 113 VAL B N 1
ATOM 3271 C CA . VAL B 1 113 ? -0.054 -5.98 6.938 1 95.5 113 VAL B CA 1
ATOM 3272 C C . VAL B 1 113 ? 1.087 -6.957 6.656 1 95.5 113 VAL B C 1
ATOM 3274 O O . VAL B 1 113 ? 1.135 -7.574 5.594 1 95.5 113 VAL B O 1
ATOM 3277 N N . PRO B 1 114 ? 2.053 -6.961 7.559 1 94.81 114 PRO B N 1
ATOM 3278 C CA . PRO B 1 114 ? 3.145 -7.91 7.328 1 94.81 114 PRO B CA 1
ATOM 3279 C C . PRO B 1 114 ? 2.648 -9.328 7.055 1 94.81 114 PRO B C 1
ATOM 3281 O O . PRO B 1 114 ? 1.661 -9.766 7.652 1 94.81 114 PRO B O 1
ATOM 3284 N N . LYS B 1 115 ? 3.357 -9.969 6.238 1 94.94 115 LYS B N 1
ATOM 3285 C CA . LYS B 1 115 ? 2.953 -11.289 5.746 1 94.94 115 LYS B CA 1
ATOM 3286 C C . LYS B 1 115 ? 2.625 -12.227 6.902 1 94.94 115 LYS B C 1
A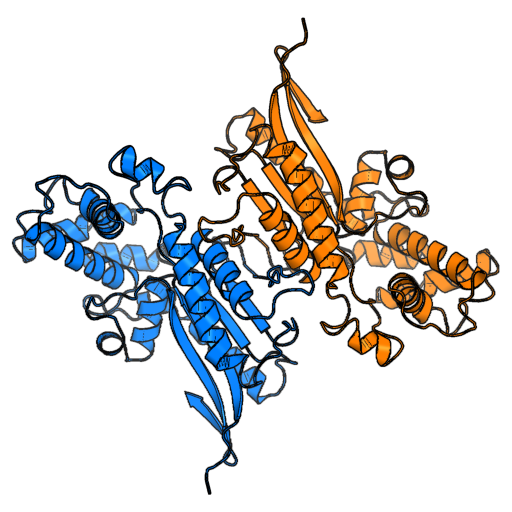TOM 3288 O O . LYS B 1 115 ? 1.611 -12.93 6.867 1 94.94 115 LYS B O 1
ATOM 3293 N N . LYS B 1 116 ? 3.432 -12.227 7.918 1 93.25 116 LYS B N 1
ATOM 3294 C CA . LYS B 1 116 ? 3.283 -13.148 9.047 1 93.25 116 LYS B CA 1
ATOM 3295 C C . LYS B 1 116 ? 2.004 -12.859 9.82 1 93.25 116 LYS B C 1
ATOM 3297 O O . LYS B 1 116 ? 1.481 -13.734 10.516 1 93.25 116 LYS B O 1
ATOM 3302 N N . ASP B 1 117 ? 1.479 -11.656 9.625 1 93.94 117 ASP B N 1
ATOM 3303 C CA . ASP B 1 117 ? 0.315 -11.227 10.398 1 93.94 117 ASP B CA 1
ATOM 3304 C C . ASP B 1 117 ? -0.929 -11.148 9.516 1 93.94 117 ASP B C 1
ATOM 3306 O O . ASP B 1 117 ? -2.016 -10.812 9.992 1 93.94 117 ASP B O 1
ATOM 3310 N N . ASP B 1 118 ? -0.807 -11.422 8.281 1 95.88 118 ASP B N 1
ATOM 3311 C CA . ASP B 1 118 ? -1.932 -11.273 7.363 1 95.88 118 ASP B CA 1
ATOM 3312 C C . ASP B 1 118 ? -2.689 -12.586 7.207 1 95.88 118 ASP B C 1
ATOM 3314 O O . ASP B 1 118 ? -2.326 -13.422 6.379 1 95.88 118 ASP B O 1
ATOM 3318 N N . TYR B 1 119 ? -3.783 -12.75 7.848 1 94.31 119 TYR B N 1
ATOM 3319 C CA . TYR B 1 119 ? -4.617 -13.945 7.777 1 94.31 119 TYR B CA 1
ATOM 3320 C C . TYR B 1 119 ? -5.785 -13.742 6.824 1 94.31 119 TYR B C 1
ATOM 3322 O O . TYR B 1 119 ? -6.586 -14.656 6.609 1 94.31 119 TYR B O 1
ATOM 3330 N N . VAL B 1 120 ? -5.816 -12.562 6.258 1 95.88 120 VAL B N 1
ATOM 3331 C CA . VAL B 1 120 ? -6.965 -12.219 5.426 1 95.88 120 VAL B CA 1
ATOM 3332 C C . VAL B 1 120 ? -6.605 -12.398 3.951 1 95.88 120 VAL B C 1
ATOM 3334 O O . VAL B 1 120 ? -7.289 -13.109 3.219 1 95.88 120 VAL B O 1
ATOM 3337 N N . CYS B 1 121 ? -5.469 -11.797 3.529 1 97.75 121 CYS B N 1
ATOM 3338 C CA . CYS B 1 121 ? -5.172 -11.766 2.102 1 97.75 121 CYS B CA 1
ATOM 3339 C C . CYS B 1 121 ? -4.09 -12.781 1.747 1 97.75 121 CYS B C 1
ATOM 3341 O O . CYS B 1 121 ? -3.834 -13.039 0.569 1 97.75 121 CYS B O 1
ATOM 3343 N N . VAL B 1 122 ? -3.424 -13.375 2.723 1 97.38 122 VAL B N 1
ATOM 3344 C CA . VAL B 1 122 ? -2.365 -14.352 2.48 1 97.38 122 VAL B CA 1
ATOM 3345 C C . VAL B 1 122 ? -2.863 -15.75 2.828 1 97.38 122 VAL B C 1
ATOM 3347 O O . VAL B 1 122 ? -3.195 -16.031 3.984 1 97.38 122 VAL B O 1
ATOM 3350 N N . PRO B 1 123 ? -2.918 -16.609 1.83 1 96.38 123 PRO B N 1
ATOM 3351 C CA . PRO B 1 123 ? -3.232 -18 2.186 1 96.38 123 PRO B CA 1
ATOM 3352 C C . PRO B 1 123 ? -2.125 -18.656 2.998 1 96.38 123 PRO B C 1
ATOM 3354 O O . PRO B 1 123 ? -0.956 -18.625 2.607 1 96.38 123 PRO B O 1
ATOM 3357 N N . ARG B 1 124 ? -2.422 -19.281 4.078 1 93.69 124 ARG B N 1
ATOM 3358 C CA . ARG B 1 124 ? -1.439 -19.875 4.98 1 93.69 124 ARG B CA 1
ATOM 3359 C C . ARG B 1 124 ? -1.041 -21.266 4.516 1 93.69 124 ARG B C 1
ATOM 3361 O O . ARG B 1 124 ? -1.293 -22.25 5.211 1 93.69 124 ARG B O 1
ATOM 3368 N N . LEU B 1 125 ? -0.283 -21.281 3.523 1 92.5 125 LEU B N 1
ATOM 3369 C CA . LEU B 1 125 ? 0.123 -22.547 2.904 1 92.5 125 LEU B CA 1
ATOM 3370 C C . LEU B 1 125 ? 1.106 -23.297 3.797 1 92.5 125 LEU B C 1
ATOM 3372 O O . LEU B 1 125 ? 1.231 -24.516 3.697 1 92.5 125 LEU B O 1
ATOM 3376 N N . GLU B 1 126 ? 1.758 -22.531 4.703 1 88.81 126 GLU B N 1
ATOM 3377 C CA . GLU B 1 126 ? 2.832 -23.141 5.484 1 88.81 126 GLU B CA 1
ATOM 3378 C C . GLU B 1 126 ? 2.377 -23.453 6.906 1 88.81 126 GLU B C 1
ATOM 3380 O O . GLU B 1 126 ? 3.205 -23.641 7.801 1 88.81 126 GLU B O 1
ATOM 3385 N N . CYS B 1 127 ? 1.141 -23.359 7.055 1 90.5 127 CYS B N 1
ATOM 3386 C CA . CYS B 1 127 ? 0.639 -23.797 8.352 1 90.5 127 CYS B CA 1
ATOM 3387 C C . CYS B 1 127 ? 1.152 -25.188 8.695 1 90.5 127 CYS B C 1
ATOM 3389 O O . CYS B 1 127 ? 0.915 -26.141 7.957 1 90.5 127 CYS B O 1
ATOM 3391 N N . PRO B 1 128 ? 1.798 -25.328 9.82 1 89.62 128 PRO B N 1
ATOM 3392 C CA . PRO B 1 128 ? 2.469 -26.578 10.133 1 89.62 128 PRO B CA 1
ATOM 3393 C C . PRO B 1 128 ? 1.505 -27.766 10.195 1 89.62 128 PRO B C 1
ATOM 3395 O O . PRO B 1 128 ? 1.84 -28.859 9.742 1 89.62 128 PRO B O 1
ATOM 3398 N N . PHE B 1 129 ? 0.356 -27.547 10.734 1 90.62 129 PHE B N 1
ATOM 3399 C CA . PHE B 1 129 ? -0.625 -28.625 10.836 1 90.62 129 PHE B CA 1
ATOM 3400 C C . PHE B 1 129 ? -1.067 -29.094 9.453 1 90.62 129 PHE B C 1
ATOM 3402 O O . PHE B 1 129 ? -1.161 -30.297 9.203 1 90.62 129 PHE B O 1
ATOM 3409 N N . VAL B 1 130 ? -1.25 -28.203 8.602 1 93.06 130 VAL B N 1
ATOM 3410 C CA . VAL B 1 130 ? -1.72 -28.531 7.258 1 93.06 130 VAL B CA 1
ATOM 3411 C C . VAL B 1 130 ? -0.595 -29.188 6.465 1 93.06 130 VAL B C 1
ATOM 3413 O O . VAL B 1 130 ? -0.827 -30.156 5.727 1 93.06 130 VAL B O 1
ATOM 3416 N N . VAL B 1 131 ? 0.593 -28.672 6.637 1 93.75 131 VAL B N 1
ATOM 3417 C CA . VAL B 1 131 ? 1.741 -29.234 5.926 1 93.75 131 VAL B CA 1
ATOM 3418 C C . VAL B 1 131 ? 1.943 -30.688 6.324 1 93.75 131 VAL B C 1
ATOM 3420 O O . VAL B 1 131 ? 2.234 -31.531 5.473 1 93.75 131 VAL B O 1
ATOM 3423 N N . LYS B 1 132 ? 1.77 -30.906 7.574 1 92.62 132 LYS B N 1
ATOM 3424 C CA . LYS B 1 132 ? 1.878 -32.281 8.055 1 92.62 132 LYS B CA 1
ATOM 3425 C C . LYS B 1 132 ? 0.825 -33.188 7.398 1 92.62 132 LYS B C 1
ATOM 3427 O O . LYS B 1 132 ? 1.13 -34.281 6.961 1 92.62 132 LYS B O 1
ATOM 3432 N N . GLU B 1 133 ? -0.348 -32.688 7.348 1 93.44 133 GLU B N 1
ATOM 3433 C CA . GLU B 1 133 ? -1.429 -33.469 6.734 1 93.44 133 GLU B CA 1
ATOM 3434 C C . GLU B 1 133 ? -1.186 -33.656 5.238 1 93.44 133 GLU B C 1
ATOM 3436 O O . GLU B 1 133 ? -1.513 -34.719 4.688 1 93.44 133 GLU B O 1
ATOM 3441 N N . MET B 1 134 ? -0.688 -32.656 4.602 1 95.62 134 MET B N 1
ATOM 3442 C CA . MET B 1 134 ? -0.358 -32.75 3.182 1 95.62 134 MET B CA 1
ATOM 3443 C C . MET B 1 134 ? 0.697 -33.844 2.941 1 95.62 134 MET B C 1
ATOM 3445 O O . MET B 1 134 ? 0.585 -34.625 1.998 1 95.62 134 MET B O 1
ATOM 3449 N N . ALA B 1 135 ? 1.646 -33.844 3.793 1 95.31 135 ALA B N 1
ATOM 3450 C CA . ALA B 1 135 ? 2.689 -34.875 3.689 1 95.31 135 ALA B CA 1
ATOM 3451 C C . ALA B 1 135 ? 2.109 -36.281 3.871 1 95.31 135 ALA B C 1
ATOM 3453 O O . ALA B 1 135 ? 2.453 -37.188 3.129 1 95.31 135 ALA B O 1
ATOM 3454 N N . GLU B 1 136 ? 1.263 -36.406 4.824 1 93.62 136 GLU B N 1
ATOM 3455 C CA . GLU B 1 136 ? 0.608 -37.688 5.074 1 93.62 136 GLU B CA 1
ATOM 3456 C C . GLU B 1 136 ? -0.222 -38.125 3.873 1 93.62 136 GLU B C 1
ATOM 3458 O O . GLU B 1 136 ? -0.233 -39.281 3.52 1 93.62 136 GLU B O 1
ATOM 3463 N N . THR B 1 137 ? -0.907 -37.156 3.314 1 94.56 137 THR B N 1
ATOM 3464 C CA . THR B 1 137 ? -1.735 -37.406 2.145 1 94.56 137 THR B CA 1
ATOM 3465 C C . THR B 1 137 ? -0.891 -37.969 1.001 1 94.56 137 THR B C 1
ATOM 3467 O O . THR B 1 137 ? -1.353 -38.812 0.238 1 94.56 137 THR B O 1
ATOM 3470 N N . LEU B 1 138 ? 0.384 -37.5 0.919 1 95.88 138 LEU B N 1
ATOM 3471 C CA . LEU B 1 138 ? 1.271 -37.938 -0.159 1 95.88 138 LEU B CA 1
ATOM 3472 C C . LEU B 1 138 ? 2.104 -39.156 0.268 1 95.88 138 LEU B C 1
ATOM 3474 O O . LEU B 1 138 ? 2.896 -39.656 -0.52 1 95.88 138 LEU B O 1
ATOM 3478 N N . GLY B 1 139 ? 1.922 -39.531 1.516 1 94.12 139 GLY B N 1
ATOM 3479 C CA . GLY B 1 139 ? 2.684 -40.656 2.029 1 94.12 139 GLY B CA 1
ATOM 3480 C C . GLY B 1 139 ? 4.141 -40.312 2.289 1 94.12 139 GLY B C 1
ATOM 3481 O O . GLY B 1 139 ? 5.008 -41.188 2.197 1 94.12 139 GLY B O 1
ATOM 3482 N N . LEU B 1 140 ? 4.43 -39.062 2.508 1 90.75 140 LEU B N 1
ATOM 3483 C CA . LEU B 1 140 ? 5.805 -38.656 2.771 1 90.75 140 LEU B CA 1
ATOM 3484 C C . LEU B 1 140 ? 6.105 -38.688 4.266 1 90.75 140 LEU B C 1
ATOM 3486 O O . LEU B 1 140 ? 5.312 -38.188 5.074 1 90.75 140 LEU B O 1
ATOM 3490 N N . SER B 1 141 ? 7.164 -39.344 4.711 1 79.75 141 SER B N 1
ATOM 3491 C CA . SER B 1 141 ? 7.547 -39.5 6.109 1 79.75 141 SER B CA 1
ATOM 3492 C C . SER B 1 141 ? 8.578 -38.469 6.523 1 79.75 141 SER B C 1
ATOM 3494 O O . SER B 1 141 ? 8.922 -38.375 7.703 1 79.75 141 SER B O 1
ATOM 3496 N N . SER B 1 142 ? 8.859 -37.562 5.879 1 74.94 142 SER B N 1
ATOM 3497 C CA . SER B 1 142 ? 9.859 -36.562 6.266 1 74.94 142 SER B CA 1
ATOM 3498 C C . SER B 1 142 ? 9.367 -35.719 7.43 1 74.94 142 SER B C 1
ATOM 3500 O O . SER B 1 142 ? 8.195 -35.312 7.477 1 74.94 142 SER B O 1
ATOM 3502 N N . PRO B 1 143 ? 10.273 -35.5 8.383 1 75.94 143 PRO B N 1
ATOM 3503 C CA . PRO B 1 143 ? 9.867 -34.719 9.555 1 75.94 143 PRO B CA 1
ATOM 3504 C C . PRO B 1 143 ? 9.539 -33.281 9.219 1 75.94 143 PRO B C 1
ATOM 3506 O O . PRO B 1 143 ? 8.672 -32.656 9.859 1 75.94 143 PRO B O 1
ATOM 3509 N N . SER B 1 144 ? 10.227 -32.719 8.148 1 83.25 144 SER B N 1
ATOM 3510 C CA . SER B 1 144 ? 9.969 -31.312 7.836 1 83.25 144 SER B CA 1
ATOM 3511 C C . SER B 1 144 ? 10.031 -31.062 6.332 1 83.25 144 SER B C 1
ATOM 3513 O O . SER B 1 144 ? 10.914 -30.344 5.852 1 83.25 144 SER B O 1
ATOM 3515 N N . PRO B 1 145 ? 9 -31.531 5.684 1 87.5 145 PRO B N 1
ATOM 3516 C CA . PRO B 1 145 ? 9.031 -31.297 4.238 1 87.5 145 PRO B CA 1
ATOM 3517 C C . PRO B 1 145 ? 8.75 -29.844 3.869 1 87.5 145 PRO B C 1
ATOM 3519 O O . PRO B 1 145 ? 7.922 -29.188 4.512 1 87.5 145 PRO B O 1
ATOM 3522 N N . THR B 1 146 ? 9.531 -29.375 2.891 1 88.38 146 THR B N 1
ATOM 3523 C CA . THR B 1 146 ? 9.195 -28.062 2.34 1 88.38 146 THR B CA 1
ATOM 3524 C C . THR B 1 146 ? 8.023 -28.172 1.372 1 88.38 146 THR B C 1
ATOM 3526 O O . THR B 1 146 ? 7.676 -29.266 0.922 1 88.38 146 THR B O 1
ATOM 3529 N N . MET B 1 147 ? 7.465 -27.141 1.073 1 90.62 147 MET B N 1
ATOM 3530 C CA . MET B 1 147 ? 6.383 -27.141 0.093 1 90.62 147 MET B CA 1
ATOM 3531 C C . MET B 1 147 ? 6.879 -27.609 -1.269 1 90.62 147 MET B C 1
ATOM 3533 O O . MET B 1 147 ? 6.148 -28.281 -1.995 1 90.62 147 MET B O 1
ATOM 3537 N N . TYR B 1 148 ? 8.078 -27.234 -1.559 1 88.75 148 TYR B N 1
ATOM 3538 C CA . TYR B 1 148 ? 8.68 -27.688 -2.807 1 88.75 148 TYR B CA 1
ATOM 3539 C C . TYR B 1 148 ? 8.758 -29.219 -2.855 1 88.75 148 TYR B C 1
ATOM 3541 O O . TYR B 1 148 ? 8.438 -29.828 -3.875 1 88.75 148 TYR B O 1
ATOM 3549 N N . ASP B 1 149 ? 9.117 -29.766 -1.781 1 90.88 149 ASP B N 1
ATOM 3550 C CA . ASP B 1 149 ? 9.195 -31.219 -1.696 1 90.88 149 ASP B CA 1
ATOM 3551 C C . ASP B 1 149 ? 7.824 -31.859 -1.898 1 90.88 149 ASP B C 1
ATOM 3553 O O . ASP B 1 149 ? 7.695 -32.844 -2.604 1 90.88 149 ASP B O 1
ATOM 3557 N N . LEU B 1 150 ? 6.91 -31.328 -1.278 1 95 150 LEU B N 1
ATOM 3558 C CA . LEU B 1 150 ? 5.551 -31.844 -1.369 1 95 150 LEU B CA 1
ATOM 3559 C C . LEU B 1 150 ? 5.039 -31.781 -2.805 1 95 150 LEU B C 1
ATOM 3561 O O . LEU B 1 150 ? 4.465 -32.75 -3.307 1 95 150 LEU B O 1
ATOM 3565 N N . LEU B 1 151 ? 5.305 -30.719 -3.467 1 95.12 151 LEU B N 1
ATOM 3566 C CA . LEU B 1 151 ? 4.82 -30.531 -4.832 1 95.12 151 LEU B CA 1
ATOM 3567 C C . LEU B 1 151 ? 5.535 -31.469 -5.797 1 95.12 151 LEU B C 1
ATOM 3569 O O . LEU B 1 151 ? 4.906 -32.031 -6.688 1 95.12 151 LEU B O 1
ATOM 3573 N N . ILE B 1 152 ? 6.77 -31.625 -5.574 1 93.44 152 ILE B N 1
ATOM 3574 C CA . ILE B 1 152 ? 7.512 -32.531 -6.441 1 93.44 152 ILE B CA 1
ATOM 3575 C C . ILE B 1 152 ? 6.969 -33.938 -6.289 1 93.44 152 ILE B C 1
ATOM 3577 O O . ILE B 1 152 ? 6.785 -34.656 -7.277 1 93.44 152 ILE B O 1
ATOM 3581 N N . GLU B 1 153 ? 6.75 -34.312 -5.074 1 95.31 153 GLU B N 1
ATOM 3582 C CA . GLU B 1 153 ? 6.188 -35.656 -4.832 1 95.31 153 GLU B CA 1
ATOM 3583 C C . GLU B 1 153 ? 4.805 -35.781 -5.465 1 95.31 153 GLU B C 1
ATOM 3585 O O . GLU B 1 153 ? 4.492 -36.812 -6.074 1 95.31 153 GLU B O 1
ATOM 3590 N N . LEU B 1 154 ? 4.02 -34.781 -5.316 1 97.38 154 LEU B N 1
ATOM 3591 C CA . LEU B 1 154 ? 2.695 -34.781 -5.926 1 97.38 154 LEU B CA 1
ATOM 3592 C C . LEU B 1 154 ? 2.789 -35 -7.434 1 97.38 154 LEU B C 1
ATOM 3594 O O . LEU B 1 154 ? 2.047 -35.781 -7.996 1 97.38 154 LEU B O 1
ATOM 3598 N N . PHE B 1 155 ? 3.697 -34.312 -8.055 1 97.5 155 PHE B N 1
ATOM 3599 C CA . PHE B 1 155 ? 3.844 -34.375 -9.508 1 97.5 155 PHE B CA 1
ATOM 3600 C C . PHE B 1 155 ? 4.336 -35.75 -9.945 1 97.5 155 PHE B C 1
ATOM 3602 O O . PHE B 1 155 ? 3.881 -36.281 -10.953 1 97.5 155 PHE B O 1
ATOM 3609 N N . LYS B 1 156 ? 5.215 -36.281 -9.195 1 97.06 156 LYS B N 1
ATOM 3610 C CA . LYS B 1 156 ? 5.719 -37.625 -9.484 1 97.06 156 LYS B CA 1
ATOM 3611 C C . LYS B 1 156 ? 4.59 -38.625 -9.445 1 97.06 156 LYS B C 1
ATOM 3613 O O . LYS B 1 156 ? 4.445 -39.438 -10.367 1 97.06 156 LYS B O 1
ATOM 3618 N N . GLN B 1 157 ? 3.861 -38.594 -8.422 1 97.19 157 GLN B N 1
ATOM 3619 C CA . GLN B 1 157 ? 2.768 -39.562 -8.25 1 97.19 157 GLN B CA 1
ATOM 3620 C C . GLN B 1 157 ? 1.72 -39.406 -9.352 1 97.19 157 GLN B C 1
ATOM 3622 O O . GLN B 1 157 ? 1.253 -40.375 -9.922 1 97.19 157 GLN B O 1
ATOM 3627 N N . GLU B 1 158 ? 1.356 -38.156 -9.594 1 97.56 158 GLU B N 1
ATOM 3628 C CA . GLU B 1 158 ? 0.325 -37.906 -10.594 1 97.56 158 GLU B CA 1
ATOM 3629 C C . GLU B 1 158 ? 0.793 -38.312 -11.992 1 97.56 158 GLU B C 1
ATOM 3631 O O . GLU B 1 158 ? 0.02 -38.844 -12.773 1 97.56 158 GLU B O 1
ATOM 3636 N N . SER B 1 159 ? 2.053 -38 -12.305 1 97.38 159 SER B N 1
ATOM 3637 C CA . SER B 1 159 ? 2.613 -38.375 -13.594 1 97.38 159 SER B CA 1
ATOM 3638 C C . SER B 1 159 ? 2.613 -39.906 -13.781 1 97.38 159 SER B C 1
ATOM 3640 O O . SER B 1 159 ? 2.334 -40.406 -14.875 1 97.38 159 SER B O 1
ATOM 3642 N N . LYS B 1 160 ? 2.994 -40.562 -12.719 1 97.38 160 LYS B N 1
ATOM 3643 C CA . LYS B 1 160 ? 2.971 -42.031 -12.766 1 97.38 160 LYS B CA 1
ATOM 3644 C C . LYS B 1 160 ? 1.546 -42.531 -12.938 1 97.38 160 LYS B C 1
ATOM 3646 O O . LYS B 1 160 ? 1.299 -43.438 -13.758 1 97.38 160 LYS B O 1
ATOM 3651 N N . ARG B 1 161 ? 0.667 -42.031 -12.18 1 97.44 161 ARG B N 1
ATOM 3652 C CA . ARG B 1 161 ? -0.726 -42.469 -12.203 1 97.44 161 ARG B CA 1
ATOM 3653 C C . ARG B 1 161 ? -1.334 -42.312 -13.586 1 97.44 161 ARG B C 1
ATOM 3655 O O . ARG B 1 161 ? -2.1 -43.156 -14.047 1 97.44 161 ARG B O 1
ATOM 3662 N N . LEU B 1 162 ? -0.999 -41.219 -14.266 1 97.38 162 LEU B N 1
ATOM 3663 C CA . LEU B 1 162 ? -1.644 -40.906 -15.531 1 97.38 162 LEU B CA 1
ATOM 3664 C C . LEU B 1 162 ? -0.744 -41.25 -16.703 1 97.38 162 LEU B C 1
ATOM 3666 O O . LEU B 1 162 ? -1.05 -40.938 -17.859 1 97.38 162 LEU B O 1
ATOM 3670 N N . ASN B 1 163 ? 0.399 -41.844 -16.469 1 97.38 163 ASN B N 1
ATOM 3671 C CA . ASN B 1 163 ? 1.369 -42.312 -17.453 1 97.38 163 ASN B CA 1
ATOM 3672 C C . ASN B 1 163 ? 1.838 -41.156 -18.344 1 97.38 163 ASN B C 1
ATOM 3674 O O . ASN B 1 163 ? 1.814 -41.281 -19.578 1 97.38 163 ASN B O 1
ATOM 3678 N N . TYR B 1 164 ? 2.195 -40.094 -17.656 1 97.75 164 TYR B N 1
ATOM 3679 C CA . TYR B 1 164 ? 2.762 -38.969 -18.406 1 97.75 164 TYR B CA 1
ATOM 3680 C C . TYR B 1 164 ? 4.105 -39.344 -19.016 1 97.75 164 TYR B C 1
ATOM 3682 O O . TYR B 1 164 ? 4.871 -40.125 -18.422 1 97.75 164 TYR B O 1
ATOM 3690 N N . THR B 1 165 ? 4.375 -38.75 -20.188 1 97.25 165 THR B N 1
ATOM 3691 C CA . THR B 1 165 ? 5.609 -39.125 -20.875 1 97.25 165 THR B CA 1
ATOM 3692 C C . THR B 1 165 ? 6.465 -37.906 -21.141 1 97.25 165 THR B C 1
ATOM 3694 O O . THR B 1 165 ? 7.656 -38.031 -21.453 1 97.25 165 THR B O 1
ATOM 3697 N N . ARG B 1 166 ? 5.965 -36.719 -21.125 1 97.12 166 ARG B N 1
ATOM 3698 C CA . ARG B 1 166 ? 6.699 -35.5 -21.5 1 97.12 166 ARG B CA 1
ATOM 3699 C C . ARG B 1 166 ? 7.262 -34.812 -20.266 1 97.12 166 ARG B C 1
ATOM 3701 O O . ARG B 1 166 ? 8.477 -34.594 -20.172 1 97.12 166 ARG B O 1
ATOM 3708 N N . VAL B 1 167 ? 6.344 -34.5 -19.391 1 96.69 167 VAL B N 1
ATOM 3709 C CA . VAL B 1 167 ? 6.742 -33.781 -18.172 1 96.69 167 VAL B CA 1
ATOM 3710 C C . VAL B 1 167 ? 6.984 -34.781 -17.047 1 96.69 167 VAL B C 1
ATOM 3712 O O . VAL B 1 167 ? 6.176 -34.906 -16.125 1 96.69 167 VAL B O 1
ATOM 3715 N N . VAL B 1 168 ? 8.156 -35.469 -17.078 1 96.5 168 VAL B N 1
ATOM 3716 C CA . VAL B 1 168 ? 8.5 -36.531 -16.141 1 96.5 168 VAL B CA 1
ATOM 3717 C C . VAL B 1 168 ? 9.961 -36.406 -15.719 1 96.5 168 VAL B C 1
ATOM 3719 O O . VAL B 1 168 ? 10.734 -35.688 -16.359 1 96.5 168 VAL B O 1
ATOM 3722 N N . GLY B 1 169 ? 10.273 -36.969 -14.578 1 94.38 169 GLY B N 1
ATOM 3723 C CA . GLY B 1 169 ? 11.656 -37 -14.117 1 94.38 169 GLY B CA 1
ATOM 3724 C C . GLY B 1 169 ? 12.227 -35.625 -13.852 1 94.38 169 GLY B C 1
ATOM 3725 O O . GLY B 1 169 ? 11.617 -34.812 -13.133 1 94.38 169 GLY B O 1
ATOM 3726 N N . ASN B 1 170 ? 13.273 -35.312 -14.555 1 92.31 170 ASN B N 1
ATOM 3727 C CA . ASN B 1 170 ? 13.992 -34.062 -14.32 1 92.31 170 ASN B CA 1
ATOM 3728 C C . ASN B 1 170 ? 13.266 -32.875 -14.938 1 92.31 170 ASN B C 1
ATOM 3730 O O . ASN B 1 170 ? 13.664 -31.719 -14.75 1 92.31 170 ASN B O 1
ATOM 3734 N N . ARG B 1 171 ? 12.188 -33.156 -15.633 1 95.56 171 ARG B N 1
ATOM 3735 C CA . ARG B 1 171 ? 11.445 -32.062 -16.297 1 95.56 171 ARG B CA 1
ATOM 3736 C C . ARG B 1 171 ? 10.289 -31.594 -15.414 1 95.56 171 ARG B C 1
ATOM 3738 O O . ARG B 1 171 ? 9.641 -30.594 -15.727 1 95.56 171 ARG B O 1
ATOM 3745 N N . LEU B 1 172 ? 10.141 -32.25 -14.305 1 94.12 172 LEU B N 1
ATOM 3746 C CA . LEU B 1 172 ? 9.008 -31.922 -13.445 1 94.12 172 LEU B CA 1
ATOM 3747 C C . LEU B 1 172 ? 9.109 -30.5 -12.898 1 94.12 172 LEU B C 1
ATOM 3749 O O . LEU B 1 172 ? 8.094 -29.859 -12.648 1 94.12 172 LEU B O 1
ATOM 3753 N N . HIS B 1 173 ? 10.234 -30 -12.766 1 92 173 HIS B N 1
ATOM 3754 C CA . HIS B 1 173 ? 10.391 -28.656 -12.203 1 92 173 HIS B CA 1
ATOM 3755 C C . HIS B 1 173 ? 10.242 -27.594 -13.281 1 92 173 HIS B C 1
ATOM 3757 O O . HIS B 1 173 ? 10.117 -26.406 -12.969 1 92 173 HIS B O 1
ATOM 3763 N N . LEU B 1 174 ? 10.133 -28.016 -14.547 1 95.06 174 LEU B N 1
ATOM 3764 C CA . LEU B 1 174 ? 10.148 -27.062 -15.656 1 95.06 174 LEU B CA 1
ATOM 3765 C C . LEU B 1 174 ? 8.734 -26.797 -16.156 1 95.06 174 LEU B C 1
ATOM 3767 O O . LEU B 1 174 ? 8.516 -25.844 -16.922 1 95.06 174 LEU B O 1
ATOM 3771 N N . PHE B 1 175 ? 7.777 -27.547 -15.742 1 95.75 175 PHE B N 1
ATOM 3772 C CA . PHE B 1 175 ? 6.484 -27.484 -16.406 1 95.75 175 PHE B CA 1
ATOM 3773 C C . PHE B 1 175 ? 5.867 -26.094 -16.25 1 95.75 175 PHE B C 1
ATOM 3775 O O . PHE B 1 175 ? 5.305 -25.547 -17.203 1 95.75 175 PHE B O 1
ATOM 3782 N N . GLU B 1 176 ? 6 -25.516 -15.07 1 96.19 176 GLU B N 1
ATOM 3783 C CA . GLU B 1 176 ? 5.352 -24.234 -14.844 1 96.19 176 GLU B CA 1
ATOM 3784 C C . GLU B 1 176 ? 6.074 -23.109 -15.594 1 96.19 176 GLU B C 1
ATOM 3786 O O . GLU B 1 176 ? 5.445 -22.344 -16.328 1 96.19 176 GLU B O 1
ATOM 3791 N N . PRO B 1 177 ? 7.41 -23.031 -15.406 1 97.75 177 PRO B N 1
ATOM 3792 C CA . PRO B 1 177 ? 8.109 -21.984 -16.141 1 97.75 177 PRO B CA 1
ATOM 3793 C C . PRO B 1 177 ? 7.867 -22.062 -17.656 1 97.75 177 PRO B C 1
ATOM 3795 O O . PRO B 1 177 ? 7.59 -21.031 -18.297 1 97.75 177 PRO B O 1
ATOM 3798 N N . LEU B 1 178 ? 7.883 -23.266 -18.156 1 98.12 178 LEU B N 1
ATOM 3799 C CA . LEU B 1 178 ? 7.738 -23.406 -19.609 1 98.12 178 LEU B CA 1
ATOM 3800 C C . LEU B 1 178 ? 6.312 -23.094 -20.047 1 98.12 178 LEU B C 1
ATOM 3802 O O . LEU B 1 178 ? 6.098 -22.562 -21.125 1 98.12 178 LEU B O 1
ATOM 3806 N N . PHE B 1 179 ? 5.418 -23.469 -19.219 1 97.31 179 PHE B N 1
ATOM 3807 C CA . PHE B 1 179 ? 4.031 -23.141 -19.531 1 97.31 179 PHE B CA 1
ATOM 3808 C C . PHE B 1 179 ? 3.838 -21.641 -19.625 1 97.31 179 PHE B C 1
ATOM 3810 O O . PHE B 1 179 ? 3.264 -21.125 -20.594 1 97.31 179 PHE B O 1
ATOM 3817 N N . LEU B 1 180 ? 4.301 -20.891 -18.672 1 97.38 180 LEU B N 1
ATOM 3818 C CA . LEU B 1 180 ? 4.156 -19.453 -18.625 1 97.38 180 LEU B CA 1
ATOM 3819 C C . LEU B 1 180 ? 4.941 -18.781 -19.75 1 97.38 180 LEU B C 1
ATOM 3821 O O . LEU B 1 180 ? 4.461 -17.828 -20.359 1 97.38 180 LEU B O 1
ATOM 3825 N N . GLU B 1 181 ? 6.113 -19.297 -19.984 1 98.19 181 GLU B N 1
ATOM 3826 C CA . GLU B 1 181 ? 6.934 -18.766 -21.062 1 98.19 181 GLU B CA 1
ATOM 3827 C C . GLU B 1 181 ? 6.266 -18.969 -22.422 1 98.19 181 GLU B C 1
ATOM 3829 O O . GLU B 1 181 ? 6.23 -18.047 -23.25 1 98.19 181 GLU B O 1
ATOM 3834 N N . HIS B 1 182 ? 5.711 -20.125 -22.625 1 97.75 182 HIS B N 1
ATOM 3835 C CA . HIS B 1 182 ? 4.977 -20.375 -23.859 1 97.75 182 HIS B CA 1
ATOM 3836 C C . HIS B 1 182 ? 3.777 -19.453 -24 1 97.75 182 HIS B C 1
ATOM 3838 O O . HIS B 1 182 ? 3.533 -18.906 -25.078 1 97.75 182 HIS B O 1
ATOM 3844 N N . ASP B 1 183 ? 3.057 -19.328 -22.938 1 95.75 183 ASP B N 1
ATOM 3845 C CA . ASP B 1 183 ? 1.876 -18.469 -22.938 1 95.75 183 ASP B CA 1
ATOM 3846 C C . ASP B 1 183 ? 2.248 -17.031 -23.234 1 95.75 183 ASP B C 1
ATOM 3848 O O . ASP B 1 183 ? 1.452 -16.281 -23.828 1 95.75 183 ASP B O 1
ATOM 3852 N N . ALA B 1 184 ? 3.422 -16.594 -22.875 1 96.44 184 ALA B N 1
ATOM 3853 C CA . ALA B 1 184 ? 3.9 -15.234 -23.094 1 96.44 184 ALA B CA 1
ATOM 3854 C C . ALA B 1 184 ? 4.453 -15.07 -24.5 1 96.44 184 ALA B C 1
ATOM 3856 O O . ALA B 1 184 ? 4.887 -13.984 -24.875 1 96.44 184 ALA B O 1
ATOM 3857 N N . GLY B 1 185 ? 4.504 -16.141 -25.234 1 96.38 185 GLY B N 1
ATOM 3858 C CA . GLY B 1 185 ? 4.984 -16.094 -26.609 1 96.38 185 GLY B CA 1
ATOM 3859 C C . GLY B 1 185 ? 6.488 -16.266 -26.719 1 96.38 185 GLY B C 1
ATOM 3860 O O . GLY B 1 185 ? 7.082 -15.922 -27.734 1 96.38 185 GLY B O 1
ATOM 3861 N N . LEU B 1 186 ? 7.074 -16.703 -25.672 1 97.5 186 LEU B N 1
ATOM 3862 C CA . LEU B 1 186 ? 8.523 -16.891 -25.656 1 97.5 186 LEU B CA 1
ATOM 3863 C C . LEU B 1 186 ? 8.891 -18.281 -26.188 1 97.5 186 LEU B C 1
ATOM 3865 O O . LEU B 1 186 ? 8.07 -19.188 -26.172 1 97.5 186 LEU B O 1
ATOM 3869 N N . ALA B 1 187 ? 10.148 -18.469 -26.609 1 96.88 187 ALA B N 1
ATOM 3870 C CA . ALA B 1 187 ? 10.617 -19.75 -27.125 1 96.88 187 ALA B CA 1
ATOM 3871 C C . ALA B 1 187 ? 10.727 -20.781 -26 1 96.88 187 ALA B C 1
ATOM 3873 O O . ALA B 1 187 ? 11.156 -20.453 -24.891 1 96.88 187 ALA B O 1
ATOM 3874 N N . VAL B 1 188 ? 10.312 -21.969 -26.328 1 97.69 188 VAL B N 1
ATOM 3875 C CA . VAL B 1 188 ? 10.438 -23.094 -25.406 1 97.69 188 VAL B CA 1
ATOM 3876 C C . VAL B 1 188 ? 11.086 -24.281 -26.109 1 97.69 188 VAL B C 1
ATOM 3878 O O . VAL B 1 188 ? 11.148 -24.328 -27.344 1 97.69 188 VAL B O 1
ATOM 3881 N N . PRO B 1 189 ? 11.633 -25.219 -25.375 1 97.38 189 PRO B N 1
ATOM 3882 C CA . PRO B 1 189 ? 12.281 -26.359 -26.016 1 97.38 189 PRO B CA 1
ATOM 3883 C C . PRO B 1 189 ? 11.336 -27.172 -26.891 1 97.38 189 PRO B C 1
ATOM 3885 O O . PRO B 1 189 ? 10.133 -27.219 -26.625 1 97.38 189 PRO B O 1
ATOM 3888 N N . GLN B 1 190 ? 11.891 -27.906 -27.797 1 96.94 190 GLN B N 1
ATOM 3889 C CA . GLN B 1 190 ? 11.109 -28.656 -28.781 1 96.94 190 GLN B CA 1
ATOM 3890 C C . GLN B 1 190 ? 10.289 -29.75 -28.094 1 96.94 190 GLN B C 1
ATOM 3892 O O . GLN B 1 190 ? 9.18 -30.062 -28.531 1 96.94 190 GLN B O 1
ATOM 3897 N N . TRP B 1 191 ? 10.82 -30.266 -27.078 1 97 191 TRP B N 1
ATOM 3898 C CA . TRP B 1 191 ? 10.141 -31.375 -26.422 1 97 191 TRP B CA 1
ATOM 3899 C C . TRP B 1 191 ? 8.867 -30.891 -25.734 1 97 191 TRP B C 1
ATOM 3901 O O . TRP B 1 191 ? 8.016 -31.703 -25.344 1 97 191 TRP B O 1
ATOM 3911 N N . PHE B 1 192 ? 8.719 -29.547 -25.453 1 98.19 192 PHE B N 1
ATOM 3912 C CA . PHE B 1 192 ? 7.512 -29.016 -24.844 1 98.19 192 PHE B CA 1
ATOM 3913 C C . PHE B 1 192 ? 6.434 -28.781 -25.891 1 98.19 192 PHE B C 1
ATOM 3915 O O . PHE B 1 192 ? 5.996 -27.641 -26.094 1 98.19 192 PHE B O 1
ATOM 3922 N N . ASP B 1 193 ? 5.98 -29.875 -26.453 1 97.69 193 ASP B N 1
ATOM 3923 C CA . ASP B 1 193 ? 4.996 -29.875 -27.531 1 97.69 193 ASP B CA 1
ATOM 3924 C C . ASP B 1 193 ? 3.572 -29.828 -26.969 1 97.69 193 ASP B C 1
ATOM 3926 O O . ASP B 1 193 ? 3.373 -29.562 -25.797 1 97.69 193 ASP B O 1
ATOM 3930 N N . ASP B 1 194 ? 2.652 -30.141 -27.828 1 97.62 194 ASP B N 1
ATOM 3931 C CA . ASP B 1 194 ? 1.251 -30.016 -27.438 1 97.62 194 ASP B CA 1
ATOM 3932 C C . ASP B 1 194 ? 0.922 -30.984 -26.297 1 97.62 194 ASP B C 1
ATOM 3934 O O . ASP B 1 194 ? 0.179 -30.641 -25.375 1 97.62 194 ASP B O 1
ATOM 3938 N N . GLU B 1 195 ? 1.453 -32.156 -26.406 1 97.69 195 GLU B N 1
ATOM 3939 C CA . GLU B 1 195 ? 1.21 -33.125 -25.344 1 97.69 195 GLU B CA 1
ATOM 3940 C C . GLU B 1 195 ? 1.836 -32.688 -24.031 1 97.69 195 GLU B C 1
ATOM 3942 O O . GLU B 1 195 ? 1.227 -32.844 -22.969 1 97.69 195 GLU B O 1
ATOM 3947 N N . ALA B 1 196 ? 3.033 -32.156 -24.109 1 98.25 196 ALA B N 1
ATOM 3948 C CA . ALA B 1 196 ? 3.699 -31.656 -22.906 1 98.25 196 ALA B CA 1
ATOM 3949 C C . ALA B 1 196 ? 2.898 -30.516 -22.281 1 98.25 196 ALA B C 1
ATOM 3951 O O . ALA B 1 196 ? 2.803 -30.422 -21.062 1 98.25 196 ALA B O 1
ATOM 3952 N N . ARG B 1 197 ? 2.359 -29.703 -23.078 1 97.75 197 ARG B N 1
ATOM 3953 C CA . ARG B 1 197 ? 1.574 -28.578 -22.594 1 97.75 197 ARG B CA 1
ATOM 3954 C C . ARG B 1 197 ? 0.312 -29.047 -21.891 1 97.75 197 ARG B C 1
ATOM 3956 O O . ARG B 1 197 ? -0.097 -28.484 -20.875 1 97.75 197 ARG B O 1
ATOM 3963 N N . LYS B 1 198 ? -0.312 -30.047 -22.438 1 97.06 198 LYS B N 1
ATOM 3964 C CA . LYS B 1 198 ? -1.49 -30.609 -21.797 1 97.06 198 LYS B CA 1
ATOM 3965 C C . LYS B 1 198 ? -1.144 -31.188 -20.422 1 97.06 198 LYS B C 1
ATOM 3967 O O . LYS B 1 198 ? -1.881 -30.984 -19.453 1 97.06 198 LYS B O 1
ATOM 3972 N N . GLU B 1 199 ? -0.032 -31.938 -20.391 1 98 199 GLU B N 1
ATOM 3973 C CA . GLU B 1 199 ? 0.434 -32.469 -19.125 1 98 199 GLU B CA 1
ATOM 3974 C C . GLU B 1 199 ? 0.723 -31.359 -18.125 1 98 199 GLU B C 1
ATOM 3976 O O . GLU B 1 199 ? 0.333 -31.438 -16.953 1 98 199 GLU B O 1
ATOM 3981 N N . ALA B 1 200 ? 1.356 -30.312 -18.578 1 97.25 200 ALA B N 1
ATOM 3982 C CA . ALA B 1 200 ? 1.699 -29.156 -17.75 1 97.25 200 ALA B CA 1
ATOM 3983 C C . ALA B 1 200 ? 0.444 -28.469 -17.234 1 97.25 200 ALA B C 1
ATOM 3985 O O . ALA B 1 200 ? 0.367 -28.094 -16.047 1 97.25 200 ALA B O 1
ATOM 3986 N N . ASP B 1 201 ? -0.406 -28.281 -18.109 1 95.5 201 ASP B N 1
ATOM 3987 C CA . ASP B 1 201 ? -1.668 -27.625 -17.75 1 95.5 201 ASP B CA 1
ATOM 3988 C C . ASP B 1 201 ? -2.381 -28.391 -16.641 1 95.5 201 ASP B C 1
ATOM 3990 O O . ASP B 1 201 ? -2.85 -27.781 -15.672 1 95.5 201 ASP B O 1
ATOM 3994 N N . HIS B 1 202 ? -2.473 -29.625 -16.781 1 95.5 202 HIS B N 1
ATOM 3995 C CA . HIS B 1 202 ? -3.092 -30.469 -15.773 1 95.5 202 HIS B CA 1
ATOM 3996 C C . HIS B 1 202 ? -2.354 -30.359 -14.445 1 95.5 202 HIS B C 1
ATOM 3998 O O . HIS B 1 202 ? -2.982 -30.297 -13.383 1 95.5 202 HIS B O 1
ATOM 4004 N N . LEU B 1 203 ? -1.062 -30.391 -14.484 1 96.25 203 LEU B N 1
ATOM 4005 C CA . LEU B 1 203 ? -0.276 -30.312 -13.258 1 96.25 203 LEU B CA 1
ATOM 4006 C C . LEU B 1 203 ? -0.458 -28.953 -12.586 1 96.25 203 LEU B C 1
ATOM 4008 O O . LEU B 1 203 ? -0.427 -28.859 -11.359 1 96.25 203 LEU B O 1
ATOM 4012 N N . LEU B 1 204 ? -0.631 -27.938 -13.375 1 95.19 204 LEU B N 1
ATOM 4013 C CA . LEU B 1 204 ? -0.915 -26.625 -12.812 1 95.19 204 LEU B CA 1
ATOM 4014 C C . LEU B 1 204 ? -2.248 -26.625 -12.078 1 95.19 204 LEU B C 1
ATOM 4016 O O . LEU B 1 204 ? -2.35 -26.078 -10.969 1 95.19 204 LEU B O 1
ATOM 4020 N N . ASP B 1 205 ? -3.223 -27.219 -12.664 1 93.94 205 ASP B N 1
ATOM 4021 C CA . ASP B 1 205 ? -4.512 -27.344 -11.992 1 93.94 205 ASP B CA 1
ATOM 4022 C C . ASP B 1 205 ? -4.371 -28.125 -10.68 1 93.94 205 ASP B C 1
ATOM 4024 O O . ASP B 1 205 ? -4.91 -27.703 -9.656 1 93.94 205 ASP B O 1
ATOM 4028 N N . LEU B 1 206 ? -3.674 -29.203 -10.789 1 95.06 206 LEU B N 1
ATOM 4029 C CA . LEU B 1 206 ? -3.455 -30.062 -9.625 1 95.06 206 LEU B CA 1
ATOM 4030 C C . LEU B 1 206 ? -2.756 -29.281 -8.516 1 95.06 206 LEU B C 1
ATOM 4032 O O . LEU B 1 206 ? -3.039 -29.5 -7.332 1 95.06 206 LEU B O 1
ATOM 4036 N N . THR B 1 207 ? -1.831 -28.484 -8.891 1 95.31 207 THR B N 1
ATOM 4037 C CA . THR B 1 207 ? -1.095 -27.656 -7.934 1 95.31 207 THR B CA 1
ATOM 4038 C C . THR B 1 207 ? -2.045 -26.766 -7.141 1 95.31 207 THR B C 1
ATOM 4040 O O . THR B 1 207 ? -1.979 -26.719 -5.914 1 95.31 207 THR B O 1
ATOM 4043 N N . ILE B 1 208 ? -2.906 -26.094 -7.82 1 94.69 208 ILE B N 1
ATOM 4044 C CA . ILE B 1 208 ? -3.83 -25.172 -7.172 1 94.69 208 ILE B CA 1
ATOM 4045 C C . ILE B 1 208 ? -4.801 -25.938 -6.285 1 94.69 208 ILE B C 1
ATOM 4047 O O . ILE B 1 208 ? -5.094 -25.516 -5.164 1 94.69 208 ILE B O 1
ATOM 4051 N N . GLU B 1 209 ? -5.266 -27.078 -6.777 1 94.88 209 GLU B N 1
ATOM 4052 C CA . GLU B 1 209 ? -6.148 -27.906 -5.969 1 94.88 209 GLU B CA 1
ATOM 4053 C C . GLU B 1 209 ? -5.461 -28.344 -4.68 1 94.88 209 GLU B C 1
ATOM 4055 O O . GLU B 1 209 ? -6.059 -28.312 -3.604 1 94.88 209 GLU B O 1
ATOM 4060 N N . PHE B 1 210 ? -4.273 -28.734 -4.848 1 96.62 210 PHE B N 1
ATOM 4061 C CA . PHE B 1 210 ? -3.506 -29.234 -3.709 1 96.62 210 PHE B CA 1
ATOM 4062 C C . PHE B 1 210 ? -3.215 -28.109 -2.723 1 96.62 210 PHE B C 1
ATOM 4064 O O . PHE B 1 210 ? -3.408 -28.266 -1.516 1 96.62 210 PHE B O 1
ATOM 4071 N N . LEU B 1 211 ? -2.822 -27 -3.199 1 96.44 211 LEU B N 1
ATOM 4072 C CA . LEU B 1 211 ? -2.459 -25.875 -2.344 1 96.44 211 LEU B CA 1
ATOM 4073 C C . LEU B 1 211 ? -3.693 -25.281 -1.668 1 96.44 211 LEU B C 1
ATOM 4075 O O . LEU B 1 211 ? -3.621 -24.828 -0.523 1 96.44 211 LEU B O 1
ATOM 4079 N N . SER B 1 212 ? -4.801 -25.297 -2.301 1 95.88 212 SER B N 1
ATOM 4080 C CA . SER B 1 212 ? -6.016 -24.688 -1.765 1 95.88 212 SER B CA 1
ATOM 4081 C C . SER B 1 212 ? -6.824 -25.688 -0.949 1 95.88 212 SER B C 1
ATOM 4083 O O . SER B 1 212 ? -7.707 -25.312 -0.178 1 95.88 212 SER B O 1
ATOM 4085 N N . GLY B 1 213 ? -6.559 -26.953 -1.189 1 95.5 213 GLY B N 1
ATOM 4086 C CA . GLY B 1 213 ? -7.332 -28 -0.524 1 95.5 213 GLY B CA 1
ATOM 4087 C C . GLY B 1 213 ? -8.719 -28.188 -1.115 1 95.5 213 GLY B C 1
ATOM 4088 O O . GLY B 1 213 ? -9.68 -28.438 -0.387 1 95.5 213 GLY B O 1
ATOM 4089 N N . THR B 1 214 ? -8.797 -28.047 -2.453 1 94.62 214 THR B N 1
ATOM 4090 C CA . THR B 1 214 ? -10.094 -28.109 -3.119 1 94.62 214 THR B CA 1
ATOM 4091 C C . THR B 1 214 ? -10.133 -29.266 -4.105 1 94.62 214 THR B C 1
ATOM 4093 O O . THR B 1 214 ? -9.133 -29.969 -4.297 1 94.62 214 THR B O 1
ATOM 4096 N N . ALA B 1 215 ? -11.344 -29.531 -4.652 1 90.44 215 ALA B N 1
ATOM 4097 C CA . ALA B 1 215 ? -11.57 -30.516 -5.707 1 90.44 215 ALA B CA 1
ATOM 4098 C C . ALA B 1 215 ? -11.039 -31.891 -5.301 1 90.44 215 ALA B C 1
ATOM 4100 O O . ALA B 1 215 ? -11.43 -32.438 -4.266 1 90.44 215 ALA B O 1
ATOM 4101 N N . THR B 1 216 ? -9.961 -32.375 -5.902 1 89.31 216 THR B N 1
ATOM 4102 C CA . THR B 1 216 ? -9.422 -33.688 -5.66 1 89.31 216 THR B CA 1
ATOM 4103 C C . THR B 1 216 ? -8.891 -33.812 -4.234 1 89.31 216 THR B C 1
ATOM 4105 O O . THR B 1 216 ? -8.906 -34.906 -3.65 1 89.31 216 THR B O 1
ATOM 4108 N N . PHE B 1 217 ? -8.57 -32.688 -3.664 1 94.19 217 PHE B N 1
ATOM 4109 C CA . PHE B 1 217 ? -7.984 -32.688 -2.33 1 94.19 217 PHE B CA 1
ATOM 4110 C C . PHE B 1 217 ? -8.922 -32 -1.327 1 94.19 217 PHE B C 1
ATOM 4112 O O . PHE B 1 217 ? -8.469 -31.469 -0.317 1 94.19 217 PHE B O 1
ATOM 4119 N N . HIS B 1 218 ? -10.109 -32.062 -1.62 1 94.25 218 HIS B N 1
ATOM 4120 C CA . HIS B 1 218 ? -11.062 -31.359 -0.768 1 94.25 218 HIS B CA 1
ATOM 4121 C C . HIS B 1 218 ? -10.844 -31.703 0.702 1 94.25 218 HIS B C 1
ATOM 4123 O O . HIS B 1 218 ? -10.992 -32.844 1.102 1 94.25 218 HIS B O 1
ATOM 4129 N N . ASN B 1 219 ? -10.516 -30.688 1.443 1 95.88 219 ASN B N 1
ATOM 4130 C CA . ASN B 1 219 ? -10.227 -30.797 2.869 1 95.88 219 ASN B CA 1
ATOM 4131 C C . ASN B 1 219 ? -10.578 -29.5 3.607 1 95.88 219 ASN B C 1
ATOM 4133 O O . ASN B 1 219 ? -9.844 -28.516 3.518 1 95.88 219 ASN B O 1
ATOM 4137 N N . PRO B 1 220 ? -11.664 -29.547 4.34 1 94.88 220 PRO B N 1
ATOM 4138 C CA . PRO B 1 220 ? -12.141 -28.344 5.016 1 94.88 220 PRO B CA 1
ATOM 4139 C C . PRO B 1 220 ? -11.078 -27.719 5.934 1 94.88 220 PRO B C 1
ATOM 4141 O O . PRO B 1 220 ? -11.023 -26.5 6.078 1 94.88 220 PRO B O 1
ATOM 4144 N N . SER B 1 221 ? -10.266 -28.547 6.477 1 94.81 221 SER B N 1
ATOM 4145 C CA . SER B 1 221 ? -9.234 -28.047 7.375 1 94.81 221 SER B CA 1
ATOM 4146 C C . SER B 1 221 ? -8.195 -27.219 6.621 1 94.81 221 SER B C 1
ATOM 4148 O O . SER B 1 221 ? -7.633 -26.266 7.168 1 94.81 221 SER B O 1
ATOM 4150 N N . TRP B 1 222 ? -7.934 -27.594 5.402 1 96.75 222 TRP B N 1
ATOM 4151 C CA . TRP B 1 222 ? -7.023 -26.812 4.57 1 96.75 222 TRP B CA 1
ATOM 4152 C C . TRP B 1 222 ? -7.695 -25.531 4.09 1 96.75 222 TRP B C 1
ATOM 4154 O O . TRP B 1 222 ? -7.117 -24.453 4.191 1 96.75 222 TRP B O 1
ATOM 4164 N N . ILE B 1 223 ? -8.906 -25.719 3.641 1 96.19 223 ILE B N 1
ATOM 4165 C CA . ILE B 1 223 ? -9.664 -24.656 3.018 1 96.19 223 ILE B CA 1
ATOM 4166 C C . ILE B 1 223 ? -9.836 -23.5 4.004 1 96.19 223 ILE B C 1
ATOM 4168 O O . ILE B 1 223 ? -9.68 -22.328 3.639 1 96.19 223 ILE B O 1
ATOM 4172 N N . ILE B 1 224 ? -10.047 -23.797 5.246 1 95 224 ILE B N 1
ATOM 4173 C CA . ILE B 1 224 ? -10.297 -22.781 6.258 1 95 224 ILE B CA 1
ATOM 4174 C C . ILE B 1 224 ? -9.039 -21.938 6.461 1 95 224 ILE B C 1
ATOM 4176 O O . ILE B 1 224 ? -9.125 -20.734 6.711 1 95 224 ILE B O 1
ATOM 4180 N N . THR B 1 225 ? -7.867 -22.484 6.309 1 95.88 225 THR B N 1
ATOM 4181 C CA . THR B 1 225 ? -6.625 -21.75 6.5 1 95.88 225 THR B CA 1
ATOM 4182 C C . THR B 1 225 ? -6.332 -20.859 5.301 1 95.88 225 THR B C 1
ATOM 4184 O O . THR B 1 225 ? -5.496 -19.953 5.379 1 95.88 225 THR B O 1
ATOM 4187 N N . ARG B 1 226 ? -7.016 -21.125 4.203 1 96.94 226 ARG B N 1
ATOM 4188 C CA . ARG B 1 226 ? -6.738 -20.391 2.975 1 96.94 226 ARG B CA 1
ATOM 4189 C C . ARG B 1 226 ? -7.691 -19.203 2.816 1 96.94 226 ARG B C 1
ATOM 4191 O O . ARG B 1 226 ? -7.328 -18.188 2.229 1 96.94 226 ARG B O 1
ATOM 4198 N N . SER B 1 227 ? -8.891 -19.312 3.332 1 95 227 SER B N 1
ATOM 4199 C CA . SER B 1 227 ? -9.898 -18.297 3.014 1 95 227 SER B CA 1
ATOM 4200 C C . SER B 1 227 ? -10.789 -18.016 4.215 1 95 227 SER B C 1
ATOM 4202 O O . SER B 1 227 ? -11.617 -17.094 4.176 1 95 227 SER B O 1
ATOM 4204 N N . GLY B 1 228 ? -10.688 -18.75 5.25 1 94.31 228 GLY B N 1
ATOM 4205 C CA . GLY B 1 228 ? -11.617 -18.641 6.363 1 94.31 228 GLY B CA 1
ATOM 4206 C C . GLY B 1 228 ? -11.672 -17.25 6.965 1 94.31 228 GLY B C 1
ATOM 4207 O O . GLY B 1 228 ? -12.758 -16.703 7.176 1 94.31 228 GLY B O 1
ATOM 4208 N N . LYS B 1 229 ? -10.516 -16.75 7.273 1 95.06 229 LYS B N 1
ATOM 4209 C CA . LYS B 1 229 ? -10.477 -15.43 7.902 1 95.06 229 LYS B CA 1
ATOM 4210 C C . LYS B 1 229 ? -11.008 -14.352 6.957 1 95.06 229 LYS B C 1
ATOM 4212 O O . LYS B 1 229 ? -11.641 -13.391 7.398 1 95.06 229 LYS B O 1
ATOM 4217 N N . LEU B 1 230 ? -10.711 -14.461 5.695 1 95.81 230 LEU B N 1
ATOM 4218 C CA . LEU B 1 230 ? -11.258 -13.531 4.711 1 95.81 230 LEU B CA 1
ATOM 4219 C C . LEU B 1 230 ? -12.781 -13.578 4.707 1 95.81 230 LEU B C 1
ATOM 4221 O O . LEU B 1 230 ? -13.438 -12.539 4.766 1 95.81 230 LEU B O 1
ATOM 4225 N N . LEU B 1 231 ? -13.305 -14.773 4.691 1 92.88 231 LEU B N 1
ATOM 4226 C CA . LEU B 1 231 ? -14.758 -14.945 4.699 1 92.88 231 LEU B CA 1
ATOM 4227 C C . LEU B 1 231 ? -15.367 -14.391 5.984 1 92.88 231 LEU B C 1
ATOM 4229 O O . LEU B 1 231 ? -16.406 -13.734 5.945 1 92.88 231 LEU B O 1
ATOM 4233 N N . SER B 1 232 ? -14.719 -14.672 7.039 1 93.25 232 SER B N 1
ATOM 4234 C CA . SER B 1 232 ? -15.188 -14.148 8.32 1 93.25 232 SER B CA 1
ATOM 4235 C C . SER B 1 232 ? -15.172 -12.625 8.336 1 93.25 232 SER B C 1
ATOM 4237 O O . SER B 1 232 ? -16.078 -11.992 8.891 1 93.25 232 SER B O 1
ATOM 4239 N N . THR B 1 233 ? -14.125 -12.055 7.781 1 92.12 233 THR B N 1
ATOM 4240 C CA . THR B 1 233 ? -14 -10.602 7.695 1 92.12 233 THR B CA 1
ATOM 4241 C C . THR B 1 233 ? -15.141 -10.008 6.875 1 92.12 233 THR B C 1
ATOM 4243 O O . THR B 1 233 ? -15.75 -9.008 7.27 1 92.12 233 THR B O 1
ATOM 4246 N N . ILE B 1 234 ? -15.445 -10.586 5.805 1 89.94 234 ILE B N 1
ATOM 4247 C CA . ILE B 1 234 ? -16.531 -10.141 4.941 1 89.94 234 ILE B CA 1
ATOM 4248 C C . ILE B 1 234 ? -17.859 -10.234 5.688 1 89.94 234 ILE B C 1
ATOM 4250 O O . ILE B 1 234 ? -18.656 -9.289 5.684 1 89.94 234 ILE B O 1
ATOM 4254 N N . ALA B 1 235 ? -18.062 -11.312 6.391 1 87.75 235 ALA B N 1
ATOM 4255 C CA . ALA B 1 235 ? -19.297 -11.523 7.141 1 87.75 235 ALA B CA 1
ATOM 4256 C C . ALA B 1 235 ? -19.438 -10.5 8.266 1 87.75 235 ALA B C 1
ATOM 4258 O O . ALA B 1 235 ? -20.531 -9.969 8.492 1 87.75 235 ALA B O 1
ATOM 4259 N N . ARG B 1 236 ? -18.344 -10.273 8.883 1 86.81 236 ARG B N 1
ATOM 4260 C CA . ARG B 1 236 ? -18.359 -9.312 9.984 1 86.81 236 ARG B CA 1
ATOM 4261 C C . ARG B 1 236 ? -18.672 -7.906 9.484 1 86.81 236 ARG B C 1
ATOM 4263 O O . ARG B 1 236 ? -19.438 -7.176 10.109 1 86.81 236 ARG B O 1
ATOM 4270 N N . ASN B 1 237 ? -17.984 -7.547 8.445 1 83.31 237 ASN B N 1
ATOM 4271 C CA . ASN B 1 237 ? -18.234 -6.227 7.875 1 83.31 237 ASN B CA 1
ATOM 4272 C C . ASN B 1 237 ? -19.688 -6.09 7.406 1 83.31 237 ASN B C 1
ATOM 4274 O O . ASN B 1 237 ? -20.266 -5.008 7.5 1 83.31 237 ASN B O 1
ATOM 4278 N N . HIS B 1 238 ? -20.188 -7.074 6.98 1 80.44 238 HIS B N 1
ATOM 4279 C CA . HIS B 1 238 ? -21.594 -7.102 6.582 1 80.44 238 HIS B CA 1
ATOM 4280 C C . HIS B 1 238 ? -22.516 -6.797 7.766 1 80.44 238 HIS B C 1
ATOM 4282 O O . HIS B 1 238 ? -23.422 -5.98 7.652 1 80.44 238 HIS B O 1
ATOM 4288 N N . LYS B 1 239 ? -22.219 -7.418 8.797 1 79.06 239 LYS B N 1
ATOM 4289 C CA . LYS B 1 239 ? -23.016 -7.191 10 1 79.06 239 LYS B CA 1
ATOM 4290 C C . LYS B 1 239 ? -22.922 -5.738 10.461 1 79.06 239 LYS B C 1
ATOM 4292 O O . LYS B 1 239 ? -23.938 -5.129 10.82 1 79.06 239 LYS B O 1
ATOM 4297 N N . LYS B 1 240 ? -21.75 -5.246 10.328 1 77.5 240 LYS B N 1
ATOM 4298 C CA . LYS B 1 240 ? -21.547 -3.857 10.719 1 77.5 240 LYS B CA 1
ATOM 4299 C C . LYS B 1 240 ? -22.281 -2.906 9.789 1 77.5 240 LYS B C 1
ATOM 4301 O O . LYS B 1 240 ? -22.781 -1.865 10.219 1 77.5 240 LYS B O 1
ATOM 4306 N N . ALA B 1 241 ? -22.328 -3.24 8.578 1 70 241 ALA B N 1
ATOM 4307 C CA . ALA B 1 241 ? -23.031 -2.418 7.594 1 70 241 ALA B CA 1
ATOM 4308 C C . ALA B 1 241 ? -24.531 -2.414 7.863 1 70 241 ALA B C 1
ATOM 4310 O O . ALA B 1 241 ? -25.188 -1.37 7.773 1 70 241 ALA B O 1
ATOM 4311 N N . VAL B 1 242 ? -25.016 -3.498 8.172 1 68.69 242 VAL B N 1
ATOM 4312 C CA . VAL B 1 242 ? -26.438 -3.627 8.469 1 68.69 242 VAL B CA 1
ATOM 4313 C C . VAL B 1 242 ? -26.781 -2.785 9.695 1 68.69 242 VAL B C 1
ATOM 4315 O O . VAL B 1 242 ? -27.844 -2.17 9.75 1 68.69 242 VAL B O 1
ATOM 4318 N N . GLU B 1 243 ? -25.75 -2.67 10.508 1 70.38 243 GLU B N 1
ATOM 4319 C CA . GLU B 1 243 ? -25.953 -1.895 11.727 1 70.38 243 GLU B CA 1
ATOM 4320 C C . GLU B 1 243 ? -25.562 -0.432 11.523 1 70.38 243 GLU B C 1
ATOM 4322 O O . GLU B 1 243 ? -25.594 0.36 12.469 1 70.38 243 GLU B O 1
ATOM 4327 N N . GLN B 1 244 ? -25.141 -0.034 10.328 1 67.5 244 GLN B N 1
ATOM 4328 C CA . GLN B 1 244 ? -24.75 1.319 9.953 1 67.5 244 GLN B CA 1
ATOM 4329 C C . GLN B 1 244 ? -23.516 1.774 10.734 1 67.5 244 GLN B C 1
ATOM 4331 O O . GLN B 1 244 ? -23.422 2.943 11.117 1 67.5 244 GLN B O 1
ATOM 4336 N N . SER B 1 245 ? -22.75 0.824 11.039 1 65.94 245 SER B N 1
ATOM 4337 C CA . SER B 1 245 ? -21.562 1.145 11.844 1 65.94 245 SER B CA 1
ATOM 4338 C C . SER B 1 245 ? -20.297 1.143 10.992 1 65.94 245 SER B C 1
ATOM 4340 O O . SER B 1 245 ? -19.203 1.338 11.516 1 65.94 245 SER B O 1
ATOM 4342 N N . LEU B 1 246 ? -20.438 0.872 9.688 1 69.38 246 LEU B N 1
ATOM 4343 C CA . LEU B 1 246 ? -19.266 0.839 8.828 1 69.38 246 LEU B CA 1
ATOM 4344 C C . LEU B 1 246 ? -18.875 2.244 8.375 1 69.38 246 LEU B C 1
ATOM 4346 O O . LEU B 1 246 ? -17.906 2.422 7.645 1 69.38 246 LEU B O 1
ATOM 4350 N N . GLY B 1 247 ? -19.594 3.059 9.07 1 73.62 247 GLY B N 1
ATOM 4351 C CA . GLY B 1 247 ? -19.344 4.422 8.617 1 73.62 247 GLY B CA 1
ATOM 4352 C C . GLY B 1 247 ? -19.719 4.645 7.164 1 73.62 247 GLY B C 1
ATOM 4353 O O . GLY B 1 247 ? -20.75 4.18 6.703 1 73.62 247 GLY B O 1
ATOM 4354 N N . GLY B 1 248 ? -19.031 5.332 6.273 1 85.31 248 GLY B N 1
ATOM 4355 C CA . GLY B 1 248 ? -19.312 5.754 4.91 1 85.31 248 GLY B CA 1
ATOM 4356 C C . GLY B 1 248 ? -18.719 4.82 3.867 1 85.31 248 GLY B C 1
ATOM 4357 O O . GLY B 1 248 ? -18.906 5.035 2.666 1 85.31 248 GLY B O 1
ATOM 4358 N N . VAL B 1 249 ? -18.25 3.539 4.348 1 92 249 VAL B N 1
ATOM 4359 C CA . VAL B 1 249 ? -17.562 2.676 3.393 1 92 249 VAL B CA 1
ATOM 4360 C C . VAL B 1 249 ? -18.594 1.84 2.625 1 92 249 VAL B C 1
ATOM 4362 O O . VAL B 1 249 ? -19.484 1.235 3.225 1 92 249 VAL B O 1
ATOM 4365 N N . LYS B 1 250 ? -18.453 1.761 1.313 1 93.25 250 LYS B N 1
ATOM 4366 C CA . LYS B 1 250 ? -19.375 1.048 0.442 1 93.25 250 LYS B CA 1
ATOM 4367 C C . LYS B 1 250 ? -18.672 -0.056 -0.334 1 93.25 250 LYS B C 1
ATOM 4369 O O . LYS B 1 250 ? -19.312 -0.939 -0.901 1 93.25 250 LYS B O 1
ATOM 4374 N N . PHE B 1 251 ? -17.391 0.004 -0.341 1 96.44 251 PHE B N 1
ATOM 4375 C CA . PHE B 1 251 ? -16.641 -0.866 -1.238 1 96.44 251 PHE B CA 1
ATOM 4376 C C . PHE B 1 251 ? -15.359 -1.354 -0.572 1 96.44 251 PHE B C 1
ATOM 4378 O O . PHE B 1 251 ? -14.539 -0.55 -0.129 1 96.44 251 PHE B O 1
ATOM 4385 N N . PHE B 1 252 ? -15.203 -2.652 -0.503 1 96.81 252 PHE B N 1
ATOM 4386 C CA . PHE B 1 252 ? -13.969 -3.293 -0.055 1 96.81 252 PHE B CA 1
ATOM 4387 C C . PHE B 1 252 ? -13.359 -4.133 -1.17 1 96.81 252 PHE B C 1
ATOM 4389 O O . PHE B 1 252 ? -14.07 -4.883 -1.847 1 96.81 252 PHE B O 1
ATOM 4396 N N . ALA B 1 253 ? -12.133 -4.004 -1.358 1 98.31 253 ALA B N 1
ATOM 4397 C CA . ALA B 1 253 ? -11.422 -4.867 -2.303 1 98.31 253 ALA B CA 1
ATOM 4398 C C . ALA B 1 253 ? -10.234 -5.555 -1.634 1 98.31 253 ALA B C 1
ATOM 4400 O O . ALA B 1 253 ? -9.516 -4.938 -0.85 1 98.31 253 ALA B O 1
ATOM 4401 N N . PHE B 1 254 ? -10.086 -6.805 -1.925 1 98.56 254 PHE B N 1
ATOM 4402 C CA . PHE B 1 254 ? -8.992 -7.621 -1.413 1 98.56 254 PHE B CA 1
ATOM 4403 C C . PHE B 1 254 ? -8.195 -8.227 -2.557 1 98.56 254 PHE B C 1
ATOM 4405 O O . PHE B 1 254 ? -8.719 -9.031 -3.336 1 98.56 254 PHE B O 1
ATOM 4412 N N . SER B 1 255 ? -6.926 -7.816 -2.686 1 98.81 255 SER B N 1
ATOM 4413 C CA . SER B 1 255 ? -6.012 -8.438 -3.635 1 98.81 255 SER B CA 1
ATOM 4414 C C . SER B 1 255 ? -5.281 -9.625 -3.008 1 98.81 255 SER B C 1
ATOM 4416 O O . SER B 1 255 ? -4.602 -9.469 -1.992 1 98.81 255 SER B O 1
ATOM 4418 N N . THR B 1 256 ? -5.438 -10.742 -3.627 1 98.56 256 THR B N 1
ATOM 4419 C CA . THR B 1 256 ? -4.953 -11.961 -2.998 1 98.56 256 THR B CA 1
ATOM 4420 C C . THR B 1 256 ? -4.441 -12.945 -4.047 1 98.56 256 THR B C 1
ATOM 4422 O O . THR B 1 256 ? -3.957 -12.539 -5.105 1 98.56 256 THR B O 1
ATOM 4425 N N . HIS B 1 257 ? -4.469 -14.234 -3.723 1 97.94 257 HIS B N 1
ATOM 4426 C CA . HIS B 1 257 ? -3.809 -15.266 -4.516 1 97.94 257 HIS B CA 1
ATOM 4427 C C . HIS B 1 257 ? -4.816 -16.281 -5.055 1 97.94 257 HIS B C 1
ATOM 4429 O O . HIS B 1 257 ? -5.984 -16.266 -4.664 1 97.94 257 HIS B O 1
ATOM 4435 N N . ASP B 1 258 ? -4.359 -17.062 -5.949 1 95.94 258 ASP B N 1
ATOM 4436 C CA . ASP B 1 258 ? -5.191 -18.062 -6.602 1 95.94 258 ASP B CA 1
ATOM 4437 C C . ASP B 1 258 ? -5.727 -19.078 -5.594 1 95.94 258 ASP B C 1
ATOM 4439 O O . ASP B 1 258 ? -6.906 -19.438 -5.625 1 95.94 258 ASP B O 1
ATOM 4443 N N . ALA B 1 259 ? -4.863 -19.531 -4.641 1 95.75 259 ALA B N 1
ATOM 4444 C CA . ALA B 1 259 ? -5.297 -20.516 -3.65 1 95.75 259 ALA B CA 1
ATOM 4445 C C . ALA B 1 259 ? -6.461 -19.969 -2.82 1 95.75 259 ALA B C 1
ATOM 4447 O O . ALA B 1 259 ? -7.379 -20.719 -2.471 1 95.75 259 ALA B O 1
ATOM 4448 N N . THR B 1 260 ? -6.41 -18.719 -2.52 1 97 260 THR B N 1
ATOM 4449 C CA . THR B 1 260 ? -7.48 -18.078 -1.752 1 97 260 THR B CA 1
ATOM 4450 C C . THR B 1 260 ? -8.773 -18.047 -2.559 1 97 260 THR B C 1
ATOM 4452 O O . THR B 1 260 ? -9.844 -18.359 -2.035 1 97 260 THR B O 1
ATOM 4455 N N . ILE B 1 261 ? -8.68 -17.703 -3.822 1 96.38 261 ILE B N 1
ATOM 4456 C CA . ILE B 1 261 ? -9.844 -17.641 -4.695 1 96.38 261 ILE B CA 1
ATOM 4457 C C . ILE B 1 261 ? -10.5 -19.016 -4.797 1 96.38 261 ILE B C 1
ATOM 4459 O O . ILE B 1 261 ? -11.711 -19.141 -4.633 1 96.38 261 ILE B O 1
ATOM 4463 N N . SER B 1 262 ? -9.68 -20.016 -5.027 1 95.19 262 SER B N 1
ATOM 4464 C CA . SER B 1 262 ? -10.188 -21.391 -5.148 1 95.19 262 SER B CA 1
ATOM 4465 C C . SER B 1 262 ? -10.859 -21.844 -3.857 1 95.19 262 SER B C 1
ATOM 4467 O O . SER B 1 262 ? -11.945 -22.422 -3.889 1 95.19 262 SER B O 1
ATOM 4469 N N . ALA B 1 263 ? -10.18 -21.594 -2.795 1 95.56 263 ALA B N 1
ATOM 4470 C CA . ALA B 1 263 ? -10.719 -21.984 -1.497 1 95.56 263 ALA B CA 1
ATOM 4471 C C . ALA B 1 263 ? -12.039 -21.281 -1.212 1 95.56 263 ALA B C 1
ATOM 4473 O O . ALA B 1 263 ? -12.977 -21.891 -0.681 1 95.56 263 ALA B O 1
ATOM 4474 N N . LEU B 1 264 ? -12.109 -20.031 -1.546 1 93.94 264 LEU B N 1
ATOM 4475 C CA . LEU B 1 264 ? -13.328 -19.266 -1.349 1 93.94 264 LEU B CA 1
ATOM 4476 C C . LEU B 1 264 ? -14.477 -19.844 -2.164 1 93.94 264 LEU B C 1
ATOM 4478 O O . LEU B 1 264 ? -15.586 -20.031 -1.646 1 93.94 264 LEU B O 1
ATOM 4482 N N . LEU B 1 265 ? -14.203 -20.141 -3.391 1 92.56 265 LEU B N 1
ATOM 4483 C CA . LEU B 1 265 ? -15.219 -20.703 -4.27 1 92.56 265 LEU B CA 1
ATOM 4484 C C . LEU B 1 265 ? -15.695 -22.062 -3.744 1 92.56 265 LEU B C 1
ATOM 4486 O O . LEU B 1 265 ? -16.891 -22.344 -3.758 1 92.56 265 LEU B O 1
ATOM 4490 N N . ASP B 1 266 ? -14.758 -22.797 -3.297 1 91.44 266 ASP B N 1
ATOM 4491 C CA . ASP B 1 266 ? -15.109 -24.094 -2.738 1 91.44 266 ASP B CA 1
ATOM 4492 C C . ASP B 1 266 ? -15.992 -23.938 -1.504 1 91.44 266 ASP B C 1
ATOM 4494 O O . ASP B 1 266 ? -16.984 -24.656 -1.355 1 91.44 266 ASP B O 1
ATOM 4498 N N . SER B 1 267 ? -15.617 -23.047 -0.696 1 89 267 SER B N 1
ATOM 4499 C CA . SER B 1 267 ? -16.375 -22.781 0.525 1 89 267 SER B CA 1
ATOM 4500 C C . SER B 1 267 ? -17.797 -22.359 0.211 1 89 267 SER B C 1
ATOM 4502 O O . SER B 1 267 ? -18.719 -22.594 1.006 1 89 267 SER B O 1
ATOM 4504 N N . LEU B 1 268 ? -17.969 -21.781 -0.938 1 86.31 268 LEU B N 1
ATOM 4505 C CA . LEU B 1 268 ? -19.297 -21.312 -1.348 1 86.31 268 LEU B CA 1
ATOM 4506 C C . LEU B 1 268 ? -20.031 -22.391 -2.133 1 86.31 268 LEU B C 1
ATOM 4508 O O . LEU B 1 268 ? -21.188 -22.203 -2.504 1 86.31 268 LEU B O 1
ATOM 4512 N N . GLY B 1 269 ? -19.375 -23.453 -2.443 1 83.44 269 GLY B N 1
ATOM 4513 C CA . GLY B 1 269 ? -19.984 -24.562 -3.152 1 83.44 269 GLY B CA 1
ATOM 4514 C C . GLY B 1 269 ? -20.078 -24.344 -4.652 1 83.44 269 GLY B C 1
ATOM 4515 O O . GLY B 1 269 ? -20.922 -24.922 -5.324 1 83.44 269 GLY B O 1
ATOM 4516 N N . ILE B 1 270 ? -19.25 -23.422 -5.223 1 78.19 270 ILE B N 1
ATOM 4517 C CA . ILE B 1 270 ? -19.438 -23.078 -6.629 1 78.19 270 ILE B CA 1
ATOM 4518 C C . ILE B 1 270 ? -18.109 -23.234 -7.371 1 78.19 270 ILE B C 1
ATOM 4520 O O . ILE B 1 270 ? -17.906 -22.641 -8.43 1 78.19 270 ILE B O 1
ATOM 4524 N N . LEU B 1 271 ? -17.219 -23.953 -6.875 1 72.44 271 LEU B N 1
ATOM 4525 C CA . LEU B 1 271 ? -15.883 -24.062 -7.445 1 72.44 271 LEU B CA 1
ATOM 4526 C C . LEU B 1 271 ? -15.945 -24.516 -8.898 1 72.44 271 LEU B C 1
ATOM 4528 O O . LEU B 1 271 ? -15.414 -23.859 -9.789 1 72.44 271 LEU B O 1
ATOM 4532 N N . LYS B 1 272 ? -16.5 -25.562 -9.242 1 66.25 272 LYS B N 1
ATOM 4533 C CA . LYS B 1 272 ? -16.516 -26.172 -10.555 1 66.25 272 LYS B CA 1
ATOM 4534 C C . LYS B 1 272 ? -17.219 -25.297 -11.578 1 66.25 272 LYS B C 1
ATOM 4536 O O . LYS B 1 272 ? -16.75 -25.141 -12.711 1 66.25 272 LYS B O 1
ATOM 4541 N N . GLU B 1 273 ? -18.219 -24.688 -11.141 1 61.94 273 GLU B N 1
ATOM 4542 C CA . GLU B 1 273 ? -19.047 -23.891 -12.039 1 61.94 273 GLU B CA 1
ATOM 4543 C C . GLU B 1 273 ? -18.391 -22.562 -12.359 1 61.94 273 GLU B C 1
ATOM 4545 O O . GLU B 1 273 ? -18.656 -21.953 -13.406 1 61.94 273 GLU B O 1
ATOM 4550 N N . ALA B 1 274 ? -17.594 -22.234 -11.453 1 66.62 274 ALA B N 1
ATOM 4551 C CA . ALA B 1 274 ? -17.078 -20.859 -11.539 1 66.62 274 ALA B CA 1
ATOM 4552 C C . ALA B 1 274 ? -15.719 -20.828 -12.219 1 66.62 274 ALA B C 1
ATOM 4554 O O . ALA B 1 274 ? -15.336 -19.812 -12.805 1 66.62 274 ALA B O 1
ATOM 4555 N N . LEU B 1 275 ? -15.125 -21.906 -12.109 1 70.75 275 LEU B N 1
ATOM 4556 C CA . LEU B 1 275 ? -13.758 -21.875 -12.617 1 70.75 275 LEU B CA 1
ATOM 4557 C C . LEU B 1 275 ? -13.734 -22.141 -14.117 1 70.75 275 LEU B C 1
ATOM 4559 O O . LEU B 1 275 ? -14.617 -22.812 -14.648 1 70.75 275 LEU B O 1
ATOM 4563 N N . ALA B 1 276 ? -12.797 -21.453 -14.75 1 63.19 276 ALA B N 1
ATOM 4564 C CA . ALA B 1 276 ? -12.555 -21.641 -16.188 1 63.19 276 ALA B CA 1
ATOM 4565 C C . ALA B 1 276 ? -12.312 -23.109 -16.516 1 63.19 276 ALA B C 1
ATOM 4567 O O . ALA B 1 276 ? -12.07 -23.922 -15.625 1 63.19 276 ALA B O 1
ATOM 4568 N N . PRO B 1 277 ? -12.578 -23.359 -17.781 1 62.66 277 PRO B N 1
ATOM 4569 C CA . PRO B 1 277 ? -12.367 -24.734 -18.203 1 62.66 277 PRO B CA 1
ATOM 4570 C C . PRO B 1 277 ? -11.023 -25.297 -17.75 1 62.66 277 PRO B C 1
ATOM 4572 O O . PRO B 1 277 ? -10.883 -26.516 -17.578 1 62.66 277 PRO B O 1
ATOM 4575 N N . GLN B 1 278 ? -10.141 -24.453 -17.375 1 67.06 278 GLN B N 1
ATOM 4576 C CA . GLN B 1 278 ? -8.82 -24.922 -16.984 1 67.06 278 GLN B CA 1
ATOM 4577 C C . GLN B 1 278 ? -8.789 -25.281 -15.5 1 67.06 278 GLN B C 1
ATOM 4579 O O . GLN B 1 278 ? -7.84 -25.906 -15.031 1 67.06 278 GLN B O 1
ATOM 4584 N N . GLY B 1 279 ? -9.828 -25.047 -14.797 1 76 279 GLY B N 1
ATOM 4585 C CA . GLY B 1 279 ? -9.977 -25.562 -13.438 1 76 279 GLY B CA 1
ATOM 4586 C C . GLY B 1 279 ? -9.32 -24.688 -12.398 1 76 279 GLY B C 1
ATOM 4587 O O . GLY B 1 279 ? -9.414 -24.953 -11.195 1 76 279 GLY B O 1
ATOM 4588 N N . ARG B 1 280 ? -8.539 -23.766 -12.898 1 88.69 280 ARG B N 1
ATOM 4589 C CA . ARG B 1 280 ? -7.883 -22.859 -11.961 1 88.69 280 ARG B CA 1
ATOM 4590 C C . ARG B 1 280 ? -8.312 -21.406 -12.195 1 88.69 280 ARG B C 1
ATOM 4592 O O . ARG B 1 280 ? -8.695 -21.047 -13.305 1 88.69 280 ARG B O 1
ATOM 4599 N N . PRO B 1 281 ? -8.328 -20.609 -11.125 1 93.44 281 PRO B N 1
ATOM 4600 C CA . PRO B 1 281 ? -8.664 -19.203 -11.352 1 93.44 281 PRO B CA 1
ATOM 4601 C C . PRO B 1 281 ? -7.672 -18.5 -12.281 1 93.44 281 PRO B C 1
ATOM 4603 O O . PRO B 1 281 ? -6.461 -18.578 -12.055 1 93.44 281 PRO B O 1
ATOM 4606 N N . ASP B 1 282 ? -8.148 -17.812 -13.242 1 93.62 282 ASP B N 1
ATOM 4607 C CA . ASP B 1 282 ? -7.297 -17.031 -14.148 1 93.62 282 ASP B CA 1
ATOM 4608 C C . ASP B 1 282 ? -6.629 -15.875 -13.406 1 93.62 282 ASP B C 1
ATOM 4610 O O . ASP B 1 282 ? -7.039 -15.523 -12.297 1 93.62 282 ASP B O 1
ATOM 4614 N N . PHE B 1 283 ? -5.59 -15.422 -14.016 1 96.12 283 PHE B N 1
ATOM 4615 C CA . PHE B 1 283 ? -5.039 -14.164 -13.508 1 96.12 283 PHE B CA 1
ATOM 4616 C C . PHE B 1 283 ? -6.105 -13.078 -13.484 1 96.12 283 PHE B C 1
ATOM 4618 O O . PHE B 1 283 ? -6.91 -12.969 -14.414 1 96.12 283 PHE B O 1
ATOM 4625 N N . THR B 1 284 ? -6.207 -12.344 -12.344 1 97.44 284 THR B N 1
ATOM 4626 C CA . THR B 1 284 ? -7.125 -11.25 -12.047 1 97.44 284 THR B CA 1
ATOM 4627 C C . THR B 1 284 ? -8.562 -11.758 -11.969 1 97.44 284 THR B C 1
ATOM 4629 O O . THR B 1 284 ? -9.508 -10.984 -12.125 1 97.44 284 THR B O 1
ATOM 4632 N N . ALA B 1 285 ? -8.656 -13.133 -11.875 1 95.44 285 ALA B N 1
ATOM 4633 C CA . ALA B 1 285 ? -9.992 -13.617 -11.539 1 95.44 285 ALA B CA 1
ATOM 4634 C C . ALA B 1 285 ? -10.539 -12.93 -10.297 1 95.44 285 ALA B C 1
ATOM 4636 O O . ALA B 1 285 ? -9.805 -12.711 -9.328 1 95.44 285 ALA B O 1
ATOM 4637 N N . ALA B 1 286 ? -11.836 -12.594 -10.328 1 95.81 286 ALA B N 1
ATOM 4638 C CA . ALA B 1 286 ? -12.414 -11.828 -9.227 1 95.81 286 ALA B CA 1
ATOM 4639 C C . ALA B 1 286 ? -13.758 -12.414 -8.797 1 95.81 286 ALA B C 1
ATOM 4641 O O . ALA B 1 286 ? -14.531 -12.898 -9.633 1 95.81 286 ALA B O 1
ATOM 4642 N N . ILE B 1 287 ? -13.977 -12.414 -7.508 1 94.81 287 ILE B N 1
ATOM 4643 C CA . ILE B 1 287 ? -15.25 -12.758 -6.895 1 94.81 287 ILE B CA 1
ATOM 4644 C C . ILE B 1 287 ? -15.883 -11.516 -6.27 1 94.81 287 ILE B C 1
ATOM 4646 O O . ILE B 1 287 ? -15.219 -10.789 -5.527 1 94.81 287 ILE B O 1
ATOM 4650 N N . ALA B 1 288 ? -17.141 -11.281 -6.605 1 94.06 288 ALA B N 1
ATOM 4651 C CA . ALA B 1 288 ? -17.875 -10.148 -6.027 1 94.06 288 ALA B CA 1
ATOM 4652 C C . ALA B 1 288 ? -18.953 -10.625 -5.066 1 94.06 288 ALA B C 1
ATOM 4654 O O . ALA B 1 288 ? -19.719 -11.539 -5.395 1 94.06 288 ALA B O 1
ATOM 4655 N N . PHE B 1 289 ? -18.938 -10.117 -3.832 1 91.88 289 PHE B N 1
ATOM 4656 C CA . PHE B 1 289 ? -20.047 -10.219 -2.889 1 91.88 289 PHE B CA 1
ATOM 4657 C C . PHE B 1 289 ? -20.781 -8.891 -2.775 1 91.88 289 PHE B C 1
ATOM 4659 O O . PHE B 1 289 ? -20.188 -7.867 -2.441 1 91.88 289 PHE B O 1
ATOM 4666 N N . GLU B 1 290 ? -22.016 -8.883 -3.1 1 90.19 290 GLU B N 1
ATOM 4667 C CA . GLU B 1 290 ? -22.781 -7.641 -3.076 1 90.19 290 GLU B CA 1
ATOM 4668 C C . GLU B 1 290 ? -23.953 -7.738 -2.104 1 90.19 290 GLU B C 1
ATOM 4670 O O . GLU B 1 290 ? -24.688 -8.734 -2.094 1 90.19 290 GLU B O 1
ATOM 4675 N N . VAL B 1 291 ? -24.047 -6.738 -1.338 1 86.38 291 VAL B N 1
ATOM 4676 C CA . VAL B 1 291 ? -25.172 -6.613 -0.413 1 86.38 291 VAL B CA 1
ATOM 4677 C C . VAL B 1 291 ? -26.188 -5.621 -0.968 1 86.38 291 VAL B C 1
ATOM 4679 O O . VAL B 1 291 ? -25.844 -4.473 -1.266 1 86.38 291 VAL B O 1
ATOM 4682 N N . TRP B 1 292 ? -27.406 -6.125 -1.047 1 84.56 292 TRP B N 1
ATOM 4683 C CA . TRP B 1 292 ? -28.484 -5.32 -1.604 1 84.56 292 TRP B CA 1
ATOM 4684 C C . TRP B 1 292 ? -29.594 -5.105 -0.576 1 84.56 292 TRP B C 1
ATOM 4686 O O . TRP B 1 292 ? -29.781 -5.93 0.321 1 84.56 292 TRP B O 1
ATOM 4696 N N . ARG B 1 293 ? -30.141 -3.971 -0.625 1 81.44 293 ARG B N 1
ATOM 4697 C CA . ARG B 1 293 ? -31.297 -3.656 0.22 1 81.44 293 ARG B CA 1
ATOM 4698 C C . ARG B 1 293 ? -32.531 -3.412 -0.621 1 81.44 293 ARG B C 1
ATOM 4700 O O . ARG B 1 293 ? -32.469 -2.779 -1.677 1 81.44 293 ARG B O 1
ATOM 4707 N N . ASN B 1 294 ? -33.594 -4.172 -0.291 1 77.88 294 ASN B N 1
ATOM 4708 C CA . ASN B 1 294 ? -34.906 -3.895 -0.848 1 77.88 294 ASN B CA 1
ATOM 4709 C C . ASN B 1 294 ? -35.938 -3.611 0.248 1 77.88 294 ASN B C 1
ATOM 4711 O O . ASN B 1 294 ? -35.562 -3.477 1.419 1 77.88 294 ASN B O 1
ATOM 4715 N N . ASP B 1 295 ? -37.125 -3.334 -0.185 1 72.06 295 ASP B N 1
ATOM 4716 C CA . ASP B 1 295 ? -38.188 -2.988 0.746 1 72.06 295 ASP B CA 1
ATOM 4717 C C . ASP B 1 295 ? -38.344 -4.047 1.834 1 72.06 295 ASP B C 1
ATOM 4719 O O . ASP B 1 295 ? -38.75 -3.742 2.955 1 72.06 295 ASP B O 1
ATOM 4723 N N . SER B 1 296 ? -37.969 -5.164 1.525 1 71.19 296 SER B N 1
ATOM 4724 C CA . SER B 1 296 ? -38.188 -6.27 2.455 1 71.19 296 SER B CA 1
ATOM 4725 C C . SER B 1 296 ? -36.938 -6.52 3.318 1 71.19 296 SER B C 1
ATOM 4727 O O . SER B 1 296 ? -37 -7.285 4.281 1 71.19 296 SER B O 1
ATOM 4729 N N . GLY B 1 297 ? -35.844 -5.859 2.977 1 71.94 297 GLY B N 1
ATOM 4730 C CA . GLY B 1 297 ? -34.656 -6.051 3.818 1 71.94 297 GLY B CA 1
ATOM 4731 C C . GLY B 1 297 ? -33.375 -6.16 3.031 1 71.94 297 GLY B C 1
ATOM 4732 O O . GLY B 1 297 ? -33.25 -5.609 1.933 1 71.94 297 GLY B O 1
ATOM 4733 N N . HIS B 1 298 ? -32.312 -6.789 3.701 1 70.56 298 HIS B N 1
ATOM 4734 C CA . HIS B 1 298 ? -31 -6.926 3.086 1 70.56 298 HIS B CA 1
ATOM 4735 C C . HIS B 1 298 ? -30.797 -8.336 2.553 1 70.56 298 HIS B C 1
ATOM 4737 O O . HIS B 1 298 ? -31.297 -9.305 3.127 1 70.56 298 HIS B O 1
ATOM 4743 N N . TYR B 1 299 ? -30.188 -8.508 1.359 1 71.5 299 TYR B N 1
ATOM 4744 C CA . TYR B 1 299 ? -29.797 -9.828 0.881 1 71.5 299 TYR B CA 1
ATOM 4745 C C . TYR B 1 299 ? -28.438 -9.781 0.187 1 71.5 299 TYR B C 1
ATOM 4747 O O . TYR B 1 299 ? -27.969 -8.703 -0.194 1 71.5 299 TYR B O 1
ATOM 4755 N N . VAL B 1 300 ? -27.75 -10.922 0.127 1 70.88 300 VAL B N 1
ATOM 4756 C CA . VAL B 1 300 ? -26.406 -11.016 -0.417 1 70.88 300 VAL B CA 1
ATOM 4757 C C . VAL B 1 300 ? -26.438 -11.75 -1.757 1 70.88 300 VAL B C 1
ATOM 4759 O O . VAL B 1 300 ? -27.125 -12.758 -1.902 1 70.88 300 VAL B O 1
ATOM 4762 N N . LYS B 1 301 ? -25.828 -11.125 -2.768 1 74.5 301 LYS B N 1
ATOM 4763 C CA . LYS B 1 301 ? -25.594 -11.766 -4.055 1 74.5 301 LYS B CA 1
ATOM 4764 C C . LYS B 1 301 ? -24.109 -12.086 -4.254 1 74.5 301 LYS B C 1
ATOM 4766 O O . LYS B 1 301 ? -23.25 -11.227 -4.055 1 74.5 301 LYS B O 1
#

Secondary structure (DSSP, 8-state):
-----EEEEEEEEEE---B--TT--SSHHHHHHTTT-TTPBPHHHHHHHHHHHHHHHHHHTTTSSS-TT--TTTEEEEE-SSHHHHHHHHHHHHHHSPPPTTS------EE---GGG-SSSS--TT-HHHHHHHHHHHT---SS--HHHHHHHHHHHHHHHTT-SSS-GGGTTTHHHHHHHHHTT----TT--HHHHHHHHHHHHHHHHHHHT-GGG--HHHHIIIIIHHHHHHHHHHHHHHTT-STT--EEEEEE-HHHHHHHHHHTT-HHHHS-TTSSPPTT-EEEEEEEEETTEEEE-/-----EEEEEEEEEE---B--TT--SSHHHHHHTTT-TTPBPHHHHHHHHHHHHHHHHHHTTTSSS-TT--TTTEEEEE-SSHHHHHHHHHHHHHHSPPPTTS------EE---GGG-SSSS--TT-HHHHHHHHHHTT---SS--HHHHHHHHHHHHHHHTT-SSS-GGGTTTHHHHHHHHHTT----TT--HHHHHHHHHHHHHHHHHHHT-GGG--HHHHIIIIIHHHHHHHHHHHHHHTT-STT--EEEEEE-HHHHHHHHHHTT-HHHHS-TTSSPPTT-EEEEEEEEETTEEEE-

InterPro domains:
  IPR000560 Histidine phosphatase superfamily, clade-2 [PF00328] (13-301)
  IPR000560 Histidine phosphatase superfamily, clade-2 [cd07061] (13-301)
  IPR029033 Histidine phosphatase superfamily [G3DSA:3.40.50.1240] (8-301)
  IPR029033 Histidine phosphatase superfamily [SSF53254] (10-301)
  IPR033379 Histidine acid phosphatase active site [PS00778] (251-267)
  IPR050645 Histidine Acid Phosphatase [PTHR11567] (13-301)

pLDDT: mean 91.59, std 10.23, range [27.66, 98.81]

Radius of gyration: 26.94 Å; Cα contacts (8 Å, |Δi|>4): 1102; chains: 2; bounding box: 86×83×64 Å

Foldseek 3Di:
DPFPKDFFAKEKEWEFFDAAAQVHAPDPVSCVQRVVTHRAAGPRRLVLLLVLLQVLLVVQDVVPNDPQADDPQAEAAEEEPPRRLVSSRQSSVQNNHDADPVRHTDGDDYDYDPNVPDQAFEQCLPDPVVVVVLCVVLPHPDPDDDPVRSLLSVLAVVCVVVVPDQCYDPNVVVLRNQLSCVVVVHDDDPSCDPSVVVSSLLSVLVSLCSSLCDDVRPDPVSLCSGHVVNVVVVVVVVVCVLVVNSGNYHYYYYRHHFSNVQSVCVVVVNQPPPDPVSSTHHRGRMDMWIWIAGPVGIDID/DPFPKDFFAKEKEWEFFDAAAQVHAPDPVSCVQRVVTHRAAGPRRLVLLLVLLQVLLVVQDVVPNDPQADDPQAEAAEEEPPRRLVSSRQSSVQNNHDAPPVRHTDGDDYDYDPNVPDQAFEQCLPDPVVVVVLCVVLPHPDPDDDPVRSLLSVLAVVCVVVVPDQCYDPNVSVLRNQLSCVVVVHDDDPSCDPSVVVSSLLSVLVSLCSSLCDDVRPDPVSLCSGHVVNVVVVVVVVVCVLVVNSGNYRYYYYRHHFSNVQSVCVVVVCQVVPDPPSSTAHRGRMDMWIWIAGPVGIDID

Sequence (602 aa):
MDMCRVAVLTYQVFRHGDRAPMAGSTSRESESYYFRGKEQLTDKGLQQAYQLGLSLRRRYVDNGFLDARFLPSQVVFRSSPVERCLMTASAAASAMFNLTEDGRPIAVPIFTVPKKDDYVCVPRLECPFVVKEMAETLGLSSPSPTMYDLLIELFKQESKRLNYTRVVGNRLHLFEPLFLEHDAGLAVPQWFDDEARKEADHLLDLTIEFLSGTATFHNPSWIITRSGKLLSTIARNHKKAVEQSLGGVKFFAFSTHDATISALLDSLGILKEALAPQGRPDFTAAIAFEVWRNDSGHYVKMDMCRVAVLTYQVFRHGDRAPMAGSTSRESESYYFRGKEQLTDKGLQQAYQLGLSLRRRYVDNGFLDARFLPSQVVFRSSPVERCLMTASAAASAMFNLTEDGRPIAVPIFTVPKKDDYVCVPRLECPFVVKEMAETLGLSSPSPTMYDLLIELFKQESKRLNYTRVVGNRLHLFEPLFLEHDAGLAVPQWFDDEARKEADHLLDLTIEFLSGTATFHNPSWIITRSGKLLSTIARNHKKAVEQSLGGVKFFAFSTHDATISALLDSLGILKEALAPQGRPDFTAAIAFEVWRNDSGHYVK